Protein AF-0000000075598871 (afdb_homodimer)

Sequence (428 aa):
MAASAKVARLTTLALFSPTPTPSGPKPINPRARAPPPISISMDPALVDPTHLQSLMLACAHSCALRLSPATPASAIEPVDLGKLRTALAHSFIVVSVFCGARYLADAGEEEGQRFGLDLGLARQGEQRLVGFGRAVSDLGLTASVHDVVVHPSLQRRGIGQKIVDKITRVLHSRGIYDISALCTEKERPFFEACGFGDDMMGSTTMLYTRNVHKMAASAKVARLTTLALFSPTPTPSGPKPINPRARAPPPISISMDPALVDPTHLQSLMLACAHSCALRLSPATPASAIEPVDLGKLRTALAHSFIVVSVFCGARYLADAGEEEGQRFGLDLGLARQGEQRLVGFGRAVSDLGLTASVHDVVVHPSLQRRGIGQKIVDKITRVLHSRGIYDISALCTEKERPFFEACGFGDDMMGSTTMLYTRNVHK

Solvent-accessible surface area (backbone atoms only — not comparable to full-atom values): 25467 Å² total; per-residue (Å²): 134,86,79,78,81,78,78,80,76,79,76,77,78,76,78,74,72,79,77,79,66,80,74,65,81,69,77,75,68,77,71,71,61,74,61,72,77,67,47,79,44,63,59,65,86,76,60,51,60,69,58,50,43,51,43,31,49,72,54,69,54,44,82,63,57,51,76,42,82,72,52,90,80,62,70,87,60,69,71,59,65,70,35,48,46,40,23,59,72,44,34,73,42,42,37,41,28,30,27,50,42,69,66,53,58,65,53,54,67,57,89,77,84,78,69,73,70,78,71,54,79,70,51,90,81,42,73,34,78,42,32,35,30,33,27,38,51,23,78,22,54,41,34,35,48,44,74,73,47,46,37,70,82,58,51,86,41,56,57,66,51,53,48,51,51,54,53,52,50,55,37,46,76,65,65,31,61,51,34,34,32,76,27,38,68,87,42,40,65,61,42,41,74,69,33,28,34,77,38,85,63,55,41,40,41,29,30,50,61,67,74,74,76,119,135,86,80,78,80,77,77,79,77,78,76,76,76,74,76,74,71,77,73,84,72,83,79,67,80,69,78,74,68,79,71,73,62,75,60,72,77,66,46,79,43,63,57,64,85,75,62,49,61,67,58,48,43,51,44,32,48,72,54,68,55,43,82,62,57,52,75,41,82,72,51,92,82,62,71,86,60,68,69,58,63,70,34,48,47,40,24,60,72,44,34,72,41,41,36,41,26,30,27,50,41,70,65,54,59,64,54,55,66,56,88,77,84,79,67,74,69,76,71,53,81,70,51,91,80,42,70,33,77,42,31,35,30,34,27,38,52,23,80,24,53,41,35,36,47,43,75,74,46,45,38,70,81,57,53,86,42,54,58,65,52,53,48,53,48,53,54,52,50,55,37,46,74,64,65,31,60,50,34,34,32,77,27,39,68,89,43,41,66,59,42,42,75,67,32,28,35,80,38,85,63,55,42,41,41,28,30,50,61,68,73,73,78,118

Foldseek 3Di:
DPDPPDPPPPPPPPPPPPPPPPPPPDPPPPPLPAFDDKDKDFDLVPDDLVLLQVQCVLQLNAPVPVQDDPPVPDRSDTDDSVVSVVCSVQFPTKMWMKDQPVVVVVLPPPDDDPPPPCPPPSDDPDIGTFWIKTWHDPLPEEIEIDDTGGRPSRPPNCPSLVRLVVVCVVCVVSVYDHYYYDDDPVCVVVVVVSVDDADPVRDDDDDDRPPPPD/DPPPPPPPPPPPPPPPPPPPDDPPPDPPPPPLPAFADKDKDFDLVPDDLVLLQVQCVLQLNAPVVVQDDPPVPDRSDGDDSVVSVVCSVQFPTKMWMKDQPVVVVVLPPPDDDPPPPCPPPSPDPDIGTFWIKTWHDPLPEEIEIDDTGGRPSRPPNCPSLVRLVVVCVVCVVSVYDHYYYDDDPVCVVVVVVSVDDADPVRDDDDDDRPPPPD

Structure (mmCIF, N/CA/C/O backbone):
data_AF-0000000075598871-model_v1
#
loop_
_entity.id
_entity.type
_entity.pdbx_description
1 polymer 'N-acetyltransferase domain-containing protein'
#
loop_
_atom_site.group_PDB
_atom_site.id
_atom_site.type_symbol
_atom_site.label_atom_id
_atom_site.label_alt_id
_atom_site.label_comp_id
_atom_site.label_asym_id
_atom_site.label_entity_id
_atom_site.label_seq_id
_atom_site.pdbx_PDB_ins_code
_atom_site.Cartn_x
_atom_site.Cartn_y
_atom_site.Cartn_z
_atom_site.occupancy
_atom_site.B_iso_or_equiv
_atom_site.auth_seq_id
_atom_site.auth_comp_id
_atom_site.auth_asym_id
_atom_site.auth_atom_id
_atom_site.pdbx_PDB_model_num
ATOM 1 N N . MET A 1 1 ? 41.031 57.5 -70.5 1 21.64 1 MET A N 1
ATOM 2 C CA . MET A 1 1 ? 40.75 58.344 -69.375 1 21.64 1 MET A CA 1
ATOM 3 C C . MET A 1 1 ? 39.812 57.656 -68.375 1 21.64 1 MET A C 1
ATOM 5 O O . MET A 1 1 ? 38.656 57.438 -68.688 1 21.64 1 MET A O 1
ATOM 9 N N . ALA A 1 2 ? 40.406 56.656 -67.625 1 25.11 2 ALA A N 1
ATOM 10 C CA . ALA A 1 2 ? 39.938 55.562 -66.812 1 25.11 2 ALA A CA 1
ATOM 11 C C . ALA A 1 2 ? 39.281 56.062 -65.5 1 25.11 2 ALA A C 1
ATOM 13 O O . ALA A 1 2 ? 39.938 56.594 -64.625 1 25.11 2 ALA A O 1
ATOM 14 N N . ALA A 1 3 ? 38.062 56.812 -65.75 1 22.48 3 ALA A N 1
ATOM 15 C CA . ALA A 1 3 ? 37.375 57.562 -64.688 1 22.48 3 ALA A CA 1
ATOM 16 C C . ALA A 1 3 ? 37.125 56.656 -63.469 1 22.48 3 ALA A C 1
ATOM 18 O O . ALA A 1 3 ? 36.75 55.5 -63.594 1 22.48 3 ALA A O 1
ATOM 19 N N . SER A 1 4 ? 37.688 56.969 -62.25 1 24.11 4 SER A N 1
ATOM 20 C CA . SER A 1 4 ? 37.906 56.594 -60.844 1 24.11 4 SER A CA 1
ATOM 21 C C . SER A 1 4 ? 36.594 56.531 -60.094 1 24.11 4 SER A C 1
ATOM 23 O O . SER A 1 4 ? 35.938 57.531 -59.875 1 24.11 4 SER A O 1
ATOM 25 N N . ALA A 1 5 ? 35.594 55.594 -60.5 1 26.56 5 ALA A N 1
ATOM 26 C CA . ALA A 1 5 ? 34.312 55.562 -59.844 1 26.56 5 ALA A CA 1
ATOM 27 C C . ALA A 1 5 ? 34.438 55.5 -58.344 1 26.56 5 ALA A C 1
ATOM 29 O O . ALA A 1 5 ? 35.094 54.594 -57.812 1 26.56 5 ALA A O 1
ATOM 30 N N . LYS A 1 6 ? 34.312 56.625 -57.594 1 25.53 6 LYS A N 1
ATOM 31 C CA . LYS A 1 6 ? 34.375 56.969 -56.188 1 25.53 6 LYS A CA 1
ATOM 32 C C . LYS A 1 6 ? 33.375 56.125 -55.375 1 25.53 6 LYS A C 1
ATOM 34 O O . LYS A 1 6 ? 32.156 56.156 -55.656 1 25.53 6 LYS A O 1
ATOM 39 N N . VAL A 1 7 ? 33.688 54.906 -54.906 1 28.34 7 VAL A N 1
ATOM 40 C CA . VAL A 1 7 ? 32.938 53.969 -54.094 1 28.34 7 VAL A CA 1
ATOM 41 C C . VAL A 1 7 ? 32.531 54.625 -52.781 1 28.34 7 VAL A C 1
ATOM 43 O O . VAL A 1 7 ? 33.406 54.969 -51.969 1 28.34 7 VAL A O 1
ATOM 46 N N . ALA A 1 8 ? 31.547 55.656 -52.812 1 23.44 8 ALA A N 1
ATOM 47 C CA . ALA A 1 8 ? 31.125 56.344 -51.594 1 23.44 8 ALA A CA 1
ATOM 48 C C . ALA A 1 8 ? 30.875 55.344 -50.469 1 23.44 8 ALA A C 1
ATOM 50 O O . ALA A 1 8 ? 30.172 54.344 -50.656 1 23.44 8 ALA A O 1
ATOM 51 N N . ARG A 1 9 ? 31.734 55.25 -49.375 1 23.41 9 ARG A N 1
ATOM 52 C CA . ARG A 1 9 ? 31.859 54.562 -48.094 1 23.41 9 ARG A CA 1
ATOM 53 C C . ARG A 1 9 ? 30.688 54.875 -47.188 1 23.41 9 ARG A C 1
ATOM 55 O O . ARG A 1 9 ? 30.562 56 -46.688 1 23.41 9 ARG A O 1
ATOM 62 N N . LEU A 1 10 ? 29.406 54.594 -47.594 1 27.92 10 LEU A N 1
ATOM 63 C CA . LEU A 1 10 ? 28.312 54.969 -46.719 1 27.92 10 LEU A CA 1
ATOM 64 C C . LEU A 1 10 ? 28.547 54.438 -45.312 1 27.92 10 LEU A C 1
ATOM 66 O O . LEU A 1 10 ? 28.672 53.219 -45.094 1 27.92 10 LEU A O 1
ATOM 70 N N . THR A 1 11 ? 29.203 55.219 -44.438 1 24.77 11 THR A N 1
ATOM 71 C CA . THR A 1 11 ? 29.453 55.031 -43.031 1 24.77 11 THR A CA 1
ATOM 72 C C . THR A 1 11 ? 28.141 54.875 -42.25 1 24.77 11 THR A C 1
ATOM 74 O O . THR A 1 11 ? 27.344 55.812 -42.219 1 24.77 11 THR A O 1
ATOM 77 N N . THR A 1 12 ? 27.375 53.781 -42.438 1 28.56 12 THR A N 1
ATOM 78 C CA . THR A 1 12 ? 26.141 53.594 -41.688 1 28.56 12 THR A CA 1
ATOM 79 C C . THR A 1 12 ? 26.391 53.812 -40.188 1 28.56 12 THR A C 1
ATOM 81 O O . THR A 1 12 ? 27.25 53.156 -39.594 1 28.56 12 THR A O 1
ATOM 84 N N . LEU A 1 13 ? 26.125 55.031 -39.625 1 26.3 13 LEU A N 1
ATOM 85 C CA . LEU A 1 13 ? 26.109 55.406 -38.219 1 26.3 13 LEU A CA 1
ATOM 86 C C . LEU A 1 13 ? 25.281 54.438 -37.406 1 26.3 13 LEU A C 1
ATOM 88 O O . LEU A 1 13 ? 24.078 54.281 -37.625 1 26.3 13 LEU A O 1
ATOM 92 N N . ALA A 1 14 ? 25.844 53.312 -36.875 1 29 14 ALA A N 1
ATOM 93 C CA . ALA A 1 14 ? 25.25 52.344 -35.938 1 29 14 ALA A CA 1
ATOM 94 C C . ALA A 1 14 ? 24.781 53.062 -34.688 1 29 14 ALA A C 1
ATOM 96 O O . ALA A 1 14 ? 25.594 53.594 -33.938 1 29 14 ALA A O 1
ATOM 97 N N . LEU A 1 15 ? 23.672 53.844 -34.75 1 29.38 15 LEU A N 1
ATOM 98 C CA . LEU A 1 15 ? 23.141 54.406 -33.531 1 29.38 15 LEU A CA 1
ATOM 99 C C . LEU A 1 15 ? 23.109 53.312 -32.438 1 29.38 15 LEU A C 1
ATOM 101 O O . LEU A 1 15 ? 22.516 52.25 -32.625 1 29.38 15 LEU A O 1
ATOM 105 N N . PHE A 1 16 ? 24.047 53.281 -31.531 1 31.23 16 PHE A N 1
ATOM 106 C CA . PHE A 1 16 ? 24.172 52.531 -30.281 1 31.23 16 PHE A CA 1
ATOM 107 C C . PHE A 1 16 ? 22.984 52.781 -29.375 1 31.23 16 PHE A C 1
ATOM 109 O O . PHE A 1 16 ? 22.797 53.906 -28.891 1 31.23 16 PHE A O 1
ATOM 116 N N . SER A 1 17 ? 21.703 52.406 -29.734 1 35.31 17 SER A N 1
ATOM 117 C CA . SER A 1 17 ? 20.703 52.594 -28.688 1 35.31 17 SER A CA 1
ATOM 118 C C . SER A 1 17 ? 21.203 52.062 -27.344 1 35.31 17 SER A C 1
ATOM 120 O O . SER A 1 17 ? 21.844 51 -27.281 1 35.31 17 SER A O 1
ATOM 122 N N . PRO A 1 18 ? 21.25 52.969 -26.312 1 33.94 18 PRO A N 1
ATOM 123 C CA . PRO A 1 18 ? 21.656 52.594 -24.969 1 33.94 18 PRO A CA 1
ATOM 124 C C . PRO A 1 18 ? 20.859 51.406 -24.422 1 33.94 18 PRO A C 1
ATOM 126 O O . PRO A 1 18 ? 19.703 51.188 -24.797 1 33.94 18 PRO A O 1
ATOM 129 N N . THR A 1 19 ? 21.5 50.188 -24.172 1 39.12 19 THR A N 1
ATOM 130 C CA . THR A 1 19 ? 20.984 49 -23.484 1 39.12 19 THR A CA 1
ATOM 131 C C . THR A 1 19 ? 20.406 49.406 -22.125 1 39.12 19 THR A C 1
ATOM 133 O O . THR A 1 19 ? 21.109 49.969 -21.281 1 39.12 19 THR A O 1
ATOM 136 N N . PRO A 1 20 ? 19.078 49.906 -22.031 1 37.06 20 PRO A N 1
ATOM 137 C CA . PRO A 1 20 ? 18.625 50.219 -20.672 1 37.06 20 PRO A CA 1
ATOM 138 C C . PRO A 1 20 ? 18.922 49.094 -19.672 1 37.06 20 PRO A C 1
ATOM 140 O O . PRO A 1 20 ? 18.609 47.906 -19.938 1 37.06 20 PRO A O 1
ATOM 143 N N . THR A 1 21 ? 19.984 49.094 -18.938 1 36.34 21 THR A N 1
ATOM 144 C CA . THR A 1 21 ? 20.328 48.062 -17.938 1 36.34 21 THR A CA 1
ATOM 145 C C . THR A 1 21 ? 19.344 48.062 -16.781 1 36.34 21 THR A C 1
ATOM 147 O O . THR A 1 21 ? 19.562 47.406 -15.773 1 36.34 21 THR A O 1
ATOM 150 N N . PRO A 1 22 ? 18.047 48.562 -16.844 1 36.72 22 PRO A N 1
ATOM 151 C CA . PRO A 1 22 ? 17.625 48.75 -15.453 1 36.72 22 PRO A CA 1
ATOM 152 C C . PRO A 1 22 ? 17.609 47.438 -14.68 1 36.72 22 PRO A C 1
ATOM 154 O O . PRO A 1 22 ? 17 46.438 -15.141 1 36.72 22 PRO A O 1
ATOM 157 N N . SER A 1 23 ? 18.656 47.031 -14.023 1 37.5 23 SER A N 1
ATOM 158 C CA . SER A 1 23 ? 18.641 45.906 -13.102 1 37.5 23 SER A CA 1
ATOM 159 C C . SER A 1 23 ? 17.562 46.062 -12.047 1 37.5 23 SER A C 1
ATOM 161 O O . SER A 1 23 ? 17.656 46.938 -11.18 1 37.5 23 SER A O 1
ATOM 163 N N . GLY A 1 24 ? 16.266 46.281 -12.344 1 39.12 24 GLY A N 1
ATOM 164 C CA . GLY A 1 24 ? 15.305 46.375 -11.258 1 39.12 24 GLY A CA 1
ATOM 165 C C . GLY A 1 24 ? 15.547 45.344 -10.148 1 39.12 24 GLY A C 1
ATOM 166 O O . GLY A 1 24 ? 16.281 44.375 -10.336 1 39.12 24 GLY A O 1
ATOM 167 N N . PRO A 1 25 ? 15.469 45.844 -8.852 1 40.72 25 PRO A N 1
ATOM 168 C CA . PRO A 1 25 ? 15.758 44.969 -7.719 1 40.72 25 PRO A CA 1
ATOM 169 C C . PRO A 1 25 ? 15.055 43.594 -7.844 1 40.72 25 PRO A C 1
ATOM 171 O O . PRO A 1 25 ? 13.992 43.5 -8.461 1 40.72 25 PRO A O 1
ATOM 174 N N . LYS A 1 26 ? 15.797 42.562 -7.797 1 41.84 26 LYS A N 1
ATOM 175 C CA . LYS A 1 26 ? 15.328 41.188 -7.785 1 41.84 26 LYS A CA 1
ATOM 176 C C . LYS A 1 26 ? 14.219 41 -6.75 1 41.84 26 LYS A C 1
ATOM 178 O O . LYS A 1 26 ? 14.344 41.438 -5.609 1 41.84 26 LYS A O 1
ATOM 183 N N . PRO A 1 27 ? 13.008 40.844 -7.156 1 39.78 27 PRO A N 1
ATOM 184 C CA . PRO A 1 27 ? 12.023 40.531 -6.117 1 39.78 27 PRO A CA 1
ATOM 185 C C . PRO A 1 27 ? 12.586 39.656 -5.012 1 39.78 27 PRO A C 1
ATOM 187 O O . PRO A 1 27 ? 13.383 38.75 -5.285 1 39.78 27 PRO A O 1
ATOM 190 N N . ILE A 1 28 ? 12.852 40.219 -3.818 1 37.19 28 ILE A N 1
ATOM 191 C CA . ILE A 1 28 ? 13.242 39.469 -2.637 1 37.19 28 ILE A CA 1
ATOM 192 C C . ILE A 1 28 ? 12.461 38.156 -2.582 1 37.19 28 ILE A C 1
ATOM 194 O O . ILE A 1 28 ? 11.234 38.125 -2.74 1 37.19 28 ILE A O 1
ATOM 198 N N . ASN A 1 29 ? 13.039 37.062 -2.941 1 39.34 29 ASN A N 1
ATOM 199 C CA . ASN A 1 29 ? 12.492 35.75 -2.715 1 39.34 29 ASN A CA 1
ATOM 200 C C . ASN A 1 29 ? 11.758 35.656 -1.382 1 39.34 29 ASN A C 1
ATOM 202 O O . ASN A 1 29 ? 12.32 35.969 -0.333 1 39.34 29 ASN A O 1
ATOM 206 N N . PRO A 1 30 ? 10.469 35.938 -1.252 1 42.56 30 PRO A N 1
ATOM 207 C CA . PRO A 1 30 ? 9.875 35.812 0.083 1 42.56 30 PRO A CA 1
ATOM 208 C C . PRO A 1 30 ? 10.648 34.844 0.988 1 42.56 30 PRO A C 1
ATOM 210 O O . PRO A 1 30 ? 10.992 33.75 0.57 1 42.56 30 PRO A O 1
ATOM 213 N N . ARG A 1 31 ? 11.516 35.281 1.824 1 41.56 31 ARG A N 1
ATOM 214 C CA . ARG A 1 31 ? 12.273 34.531 2.834 1 41.56 31 ARG A CA 1
ATOM 215 C C . ARG A 1 31 ? 11.469 33.375 3.377 1 41.56 31 ARG A C 1
ATOM 217 O O . ARG A 1 31 ? 10.328 33.531 3.812 1 41.56 31 ARG A O 1
ATOM 224 N N . ALA A 1 32 ? 11.609 32.188 2.908 1 51.5 32 ALA A N 1
ATOM 225 C CA . ALA A 1 32 ? 11.062 30.969 3.5 1 51.5 32 ALA A CA 1
ATOM 226 C C . ALA A 1 32 ? 11.062 31.047 5.023 1 51.5 32 ALA A C 1
ATOM 228 O O . ALA A 1 32 ? 12.109 31.203 5.648 1 51.5 32 ALA A O 1
ATOM 229 N N . ARG A 1 33 ? 10.109 31.766 5.691 1 62.84 33 ARG A N 1
ATOM 230 C CA . ARG A 1 33 ? 9.992 31.906 7.137 1 62.84 33 ARG A CA 1
ATOM 231 C C . ARG A 1 33 ? 10.234 30.578 7.836 1 62.84 33 ARG A C 1
ATOM 233 O O . ARG A 1 33 ? 9.766 29.531 7.379 1 62.84 33 ARG A O 1
ATOM 240 N N . ALA A 1 34 ? 11.258 30.484 8.68 1 71 34 ALA A N 1
ATOM 241 C CA . ALA A 1 34 ? 11.531 29.344 9.547 1 71 34 ALA A CA 1
ATOM 242 C C . ALA A 1 34 ? 10.258 28.844 10.219 1 71 34 ALA A C 1
ATOM 244 O O . ALA A 1 34 ? 9.359 29.625 10.523 1 71 34 ALA A O 1
ATOM 245 N N . PRO A 1 35 ? 10.117 27.531 10.156 1 73.81 35 PRO A N 1
ATOM 246 C CA . PRO A 1 35 ? 8.93 27.031 10.852 1 73.81 35 PRO A CA 1
ATOM 247 C C . PRO A 1 35 ? 8.898 27.406 12.328 1 73.81 35 PRO A C 1
ATOM 249 O O . PRO A 1 35 ? 9.945 27.578 12.945 1 73.81 35 PRO A O 1
ATOM 252 N N . PRO A 1 36 ? 7.77 27.734 12.82 1 83.75 36 PRO A N 1
ATOM 253 C CA . PRO A 1 36 ? 7.637 27.891 14.273 1 83.75 36 PRO A CA 1
ATOM 254 C C . PRO A 1 36 ? 8.07 26.656 15.047 1 83.75 36 PRO A C 1
ATOM 256 O O . PRO A 1 36 ? 8.359 25.609 14.445 1 83.75 36 PRO A O 1
ATOM 259 N N . PRO A 1 37 ? 8.32 26.766 16.344 1 89.06 37 PRO A N 1
ATOM 260 C CA . PRO A 1 37 ? 8.633 25.562 17.109 1 89.06 37 PRO A CA 1
ATOM 261 C C . PRO A 1 37 ? 7.586 24.469 16.938 1 89.06 37 PRO A C 1
ATOM 263 O O . PRO A 1 37 ? 6.387 24.719 17.078 1 89.06 37 PRO A O 1
ATOM 266 N N . ILE A 1 38 ? 8.062 23.375 16.594 1 93.5 38 ILE A N 1
ATOM 267 C CA . ILE A 1 38 ? 7.152 22.25 16.359 1 93.5 38 ILE A CA 1
ATOM 268 C C . ILE A 1 38 ? 7.574 21.062 17.203 1 93.5 38 ILE A C 1
ATOM 270 O O . ILE A 1 38 ? 8.727 20.969 17.625 1 93.5 38 ILE A O 1
ATOM 274 N N . SER A 1 39 ? 6.598 20.25 17.578 1 95.44 39 SER A N 1
ATOM 275 C CA . SER A 1 39 ? 6.844 18.953 18.188 1 95.44 39 SER A CA 1
ATOM 276 C C . SER A 1 39 ? 6.41 17.812 17.266 1 95.44 39 SER A C 1
ATOM 278 O O . SER A 1 39 ? 5.32 17.859 16.688 1 95.44 39 SER A O 1
ATOM 280 N N . ILE A 1 40 ? 7.316 16.875 17.094 1 97.06 40 ILE A N 1
ATOM 281 C CA . ILE A 1 40 ? 7.023 15.742 16.234 1 97.06 40 ILE A CA 1
ATOM 282 C C . ILE A 1 40 ? 6.895 14.469 17.062 1 97.06 40 ILE A C 1
ATOM 284 O O . ILE A 1 40 ? 7.734 14.203 17.922 1 97.06 40 ILE A O 1
ATOM 288 N N . SER A 1 41 ? 5.844 13.75 16.859 1 97.62 41 SER A N 1
ATOM 289 C CA . SER A 1 41 ? 5.609 12.531 17.625 1 97.62 41 SER A CA 1
ATOM 290 C C . SER A 1 41 ? 5.281 11.359 16.703 1 97.62 41 SER A C 1
ATOM 292 O O . SER A 1 41 ? 4.699 11.547 15.633 1 97.62 41 SER A O 1
ATOM 294 N N . MET A 1 42 ? 5.641 10.133 17.094 1 97.38 42 MET A N 1
ATOM 295 C CA . MET A 1 42 ? 5.273 8.906 16.375 1 97.38 42 MET A CA 1
ATOM 296 C C . MET A 1 42 ? 4.305 8.07 17.203 1 97.38 42 MET A C 1
ATOM 298 O O . MET A 1 42 ? 4.043 6.91 16.875 1 97.38 42 MET A O 1
ATOM 302 N N . ASP A 1 43 ? 3.754 8.656 18.25 1 96.19 43 ASP A N 1
ATOM 303 C CA . ASP A 1 43 ? 2.785 7.98 19.109 1 96.19 43 ASP A CA 1
ATOM 304 C C . ASP A 1 43 ? 1.37 8.117 18.562 1 96.19 43 ASP A C 1
ATOM 306 O O . ASP A 1 43 ? 0.788 9.203 18.578 1 96.19 43 ASP A O 1
ATOM 310 N N . PRO A 1 44 ? 0.828 6.969 18.203 1 94.81 44 PRO A N 1
ATOM 311 C CA . PRO A 1 44 ? -0.513 7.043 17.609 1 94.81 44 PRO A CA 1
ATOM 312 C C . PRO A 1 44 ? -1.562 7.543 18.594 1 94.81 44 PRO A C 1
ATOM 314 O O . PRO A 1 44 ? -2.604 8.062 18.188 1 94.81 44 PRO A O 1
ATOM 317 N N . ALA A 1 45 ? -1.326 7.477 19.828 1 94.56 45 ALA A N 1
ATOM 318 C CA . ALA A 1 45 ? -2.289 7.883 20.844 1 94.56 45 ALA A CA 1
ATOM 319 C C . ALA A 1 45 ? -2.482 9.398 20.844 1 94.56 45 ALA A C 1
ATOM 321 O O . ALA A 1 45 ? -3.492 9.898 21.344 1 94.56 45 ALA A O 1
ATOM 322 N N . LEU A 1 46 ? -1.55 10.109 20.328 1 95.12 46 LEU A N 1
ATOM 323 C CA . LEU A 1 46 ? -1.617 11.562 20.359 1 95.12 46 LEU A CA 1
ATOM 324 C C . LEU A 1 46 ? -2.418 12.094 19.172 1 95.12 46 LEU A C 1
ATOM 326 O O . LEU A 1 46 ? -2.736 13.281 19.109 1 95.12 46 LEU A O 1
ATOM 330 N N . VAL A 1 47 ? -2.76 11.195 18.281 1 96.81 47 VAL A N 1
ATOM 331 C CA . VAL A 1 47 ? -3.498 11.641 17.109 1 96.81 47 VAL A CA 1
ATOM 332 C C . VAL A 1 47 ? -5 11.508 17.344 1 96.81 47 VAL A C 1
ATOM 334 O O . VAL A 1 47 ? -5.531 10.398 17.375 1 96.81 47 VAL A O 1
ATOM 337 N N . ASP A 1 48 ? -5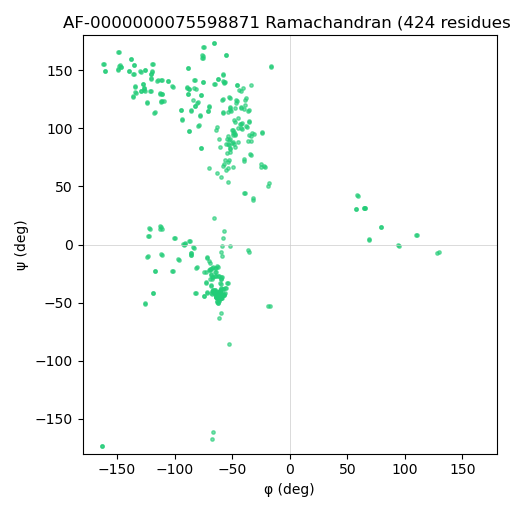.598 12.648 17.516 1 96.12 48 ASP A N 1
ATOM 338 C CA . ASP A 1 48 ? -7.055 12.656 17.578 1 96.12 48 ASP A CA 1
ATOM 339 C C . ASP A 1 48 ? -7.656 12.602 16.172 1 96.12 48 ASP A C 1
ATOM 341 O O . ASP A 1 48 ? -7.445 13.508 15.359 1 96.12 48 ASP A O 1
ATOM 345 N N . PRO A 1 49 ? -8.484 11.562 15.938 1 96.94 49 PRO A N 1
ATOM 346 C CA . PRO A 1 49 ? -9.023 11.406 14.586 1 96.94 49 PRO A CA 1
ATOM 347 C C . PRO A 1 49 ? -9.836 12.617 14.133 1 96.94 49 PRO A C 1
ATOM 349 O O . PRO A 1 49 ? -9.844 12.953 12.945 1 96.94 49 PRO A O 1
ATOM 352 N N . THR A 1 50 ? -10.523 13.273 14.992 1 95.81 50 THR A N 1
ATOM 353 C CA . THR A 1 50 ? -11.32 14.438 14.625 1 95.81 50 THR A CA 1
ATOM 354 C C . THR A 1 50 ? -10.414 15.594 14.195 1 95.81 50 THR A C 1
ATOM 356 O O . THR A 1 50 ? -10.703 16.281 13.219 1 95.81 50 THR A O 1
ATOM 359 N N . HIS A 1 51 ? -9.336 15.781 14.945 1 95.31 51 HIS A N 1
ATOM 360 C CA . HIS A 1 51 ? -8.375 16.812 14.578 1 95.31 51 HIS A CA 1
ATOM 361 C C . HIS A 1 51 ? -7.703 16.5 13.25 1 95.31 51 HIS A C 1
ATOM 363 O O . HIS A 1 51 ? -7.453 17.391 12.438 1 95.31 51 HIS A O 1
ATOM 369 N N . LEU A 1 52 ? -7.414 15.234 13.07 1 96.62 52 LEU A N 1
ATOM 370 C CA . LEU A 1 52 ? -6.809 14.828 11.812 1 96.62 52 LEU A CA 1
ATOM 371 C C . LEU A 1 52 ? -7.773 15.039 10.648 1 96.62 52 LEU A C 1
ATOM 373 O O . LEU A 1 52 ? -7.379 15.523 9.586 1 96.62 52 LEU A O 1
ATOM 377 N N . GLN A 1 53 ? -9.031 14.703 10.844 1 94.44 53 GLN A N 1
ATOM 378 C CA . GLN A 1 53 ? -10.031 14.93 9.812 1 94.44 53 GLN A CA 1
ATOM 379 C C . GLN A 1 53 ? -10.086 16.406 9.414 1 94.44 53 GLN A C 1
ATOM 381 O O . GLN A 1 53 ? -10.156 16.734 8.227 1 94.44 53 GLN A O 1
ATOM 386 N N . SER A 1 54 ? -10.055 17.25 10.383 1 92.94 54 SER A N 1
ATOM 387 C CA . SER A 1 54 ? -10.086 18.688 10.141 1 92.94 54 SER A CA 1
ATOM 388 C C . SER A 1 54 ? -8.844 19.156 9.375 1 92.94 54 SER A C 1
ATOM 390 O O . SER A 1 54 ? -8.945 19.984 8.469 1 92.94 54 SER A O 1
ATOM 392 N N . LEU A 1 55 ? -7.742 18.641 9.781 1 94.06 55 LEU A N 1
ATOM 393 C CA . LEU A 1 55 ? -6.504 18.984 9.102 1 94.06 55 LEU A CA 1
ATOM 394 C C . LEU A 1 55 ? -6.547 18.547 7.641 1 94.06 55 LEU A C 1
ATOM 396 O O . LEU A 1 55 ? -6.172 19.312 6.746 1 94.06 55 LEU A O 1
ATOM 400 N N . MET A 1 56 ? -7.016 17.344 7.43 1 93.31 56 MET A N 1
ATOM 401 C CA . MET A 1 56 ? -7.102 16.828 6.066 1 93.31 56 MET A CA 1
ATOM 402 C C . MET A 1 56 ? -8.055 17.672 5.227 1 93.31 56 MET A C 1
ATOM 404 O O . MET A 1 56 ? -7.797 17.922 4.051 1 93.31 56 MET A O 1
ATOM 408 N N . LEU A 1 57 ? -9.117 18.047 5.789 1 89.25 57 LEU A N 1
ATOM 409 C CA . LEU A 1 57 ? -10.07 18.891 5.09 1 89.25 57 LEU A CA 1
ATOM 410 C C . LEU A 1 57 ? -9.445 20.25 4.746 1 89.25 57 LEU A C 1
ATOM 412 O O . LEU A 1 57 ? -9.609 20.75 3.631 1 89.25 57 LEU A O 1
ATOM 416 N N . ALA A 1 58 ? -8.75 20.812 5.691 1 87.81 58 ALA A N 1
ATOM 417 C CA . ALA A 1 58 ? -8.094 22.109 5.477 1 87.81 58 ALA A CA 1
ATOM 418 C C . ALA A 1 58 ? -7.098 22.031 4.324 1 87.81 58 ALA A C 1
ATOM 420 O O . ALA A 1 58 ? -6.879 23.016 3.619 1 87.81 58 ALA A O 1
ATOM 421 N N . CYS A 1 59 ? -6.516 20.875 4.102 1 88.81 59 CYS A N 1
ATOM 422 C CA . CYS A 1 59 ? -5.516 20.672 3.057 1 88.81 59 CYS A CA 1
ATOM 423 C C . CYS A 1 59 ? -6.168 20.188 1.765 1 88.81 59 CYS A C 1
ATOM 425 O O . CYS A 1 59 ? -5.473 19.891 0.791 1 88.81 59 CYS A O 1
ATOM 427 N N . ALA A 1 60 ? -7.445 20.031 1.758 1 81.06 60 ALA A N 1
ATOM 428 C CA . ALA A 1 60 ? -8.18 19.5 0.615 1 81.06 60 ALA A CA 1
ATOM 429 C C . ALA A 1 60 ? -7.668 18.109 0.239 1 81.06 60 ALA A C 1
ATOM 431 O O . ALA A 1 60 ? -7.566 17.781 -0.945 1 81.06 60 ALA A O 1
ATOM 432 N N . HIS A 1 61 ? -7.234 17.516 1.3 1 76.25 61 HIS A N 1
ATOM 433 C CA . HIS A 1 61 ? -6.75 16.156 1.122 1 76.25 61 HIS A CA 1
ATOM 434 C C . HIS A 1 61 ? -7.887 15.141 1.244 1 76.25 61 HIS 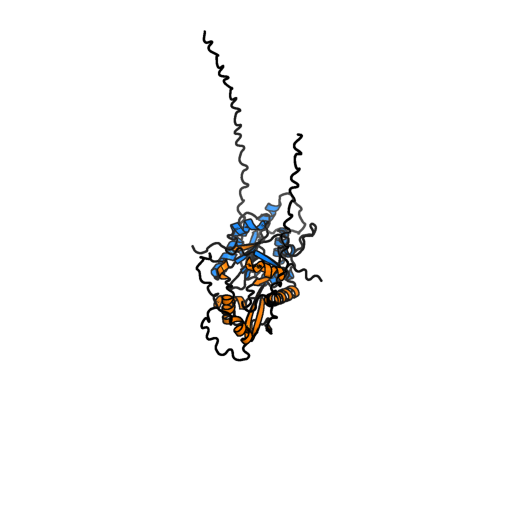A C 1
ATOM 436 O O . HIS A 1 61 ? -8.562 15.086 2.273 1 76.25 61 HIS A O 1
ATOM 442 N N . SER A 1 62 ? -8.422 14.719 0.095 1 60.59 62 SER A N 1
ATOM 443 C CA . SER A 1 62 ? -9.461 13.703 0.192 1 60.59 62 SER A CA 1
ATOM 444 C C . SER A 1 62 ? -9.039 12.406 -0.491 1 60.59 62 SER A C 1
ATOM 446 O O . SER A 1 62 ? -8.688 12.406 -1.672 1 60.59 62 SER A O 1
ATOM 448 N N . CYS A 1 63 ? -8.852 11.312 0.268 1 57.31 63 CYS A N 1
ATOM 449 C CA . CYS A 1 63 ? -8.633 10 -0.321 1 57.31 63 CYS A CA 1
ATOM 450 C C . CYS A 1 63 ? -9.75 9.641 -1.298 1 57.31 63 CYS A C 1
ATOM 452 O O . CYS A 1 63 ? -9.516 8.953 -2.289 1 57.31 63 CYS A O 1
ATOM 454 N N . ALA A 1 64 ? -10.961 10.125 -0.981 1 54.81 64 ALA A 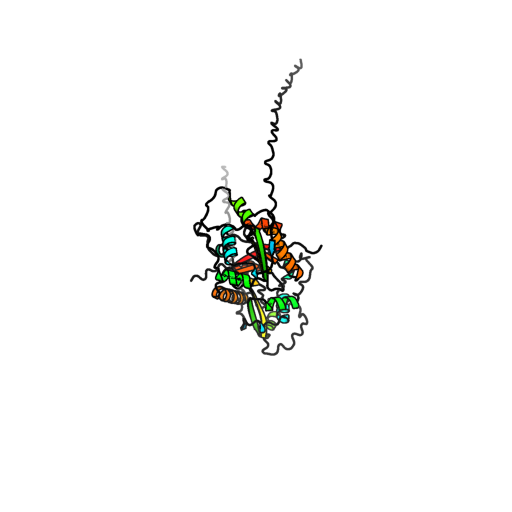N 1
ATOM 455 C CA . ALA A 1 64 ? -12.164 9.82 -1.748 1 54.81 64 ALA A CA 1
ATOM 456 C C . ALA A 1 64 ? -12.102 10.438 -3.141 1 54.81 64 ALA A C 1
ATOM 458 O O . ALA A 1 64 ? -12.688 9.914 -4.09 1 54.81 64 ALA A O 1
ATOM 459 N N . LEU A 1 65 ? -11.391 11.5 -3.205 1 54.19 65 LEU A N 1
ATOM 460 C CA . LEU A 1 65 ? -11.367 12.203 -4.48 1 54.19 65 LEU A CA 1
ATOM 461 C C . LEU A 1 65 ? -10.672 11.367 -5.551 1 54.19 65 LEU A C 1
ATOM 463 O O . LEU A 1 65 ? -10.891 11.57 -6.746 1 54.19 65 LEU A O 1
ATOM 467 N N . ARG A 1 66 ? -9.914 10.43 -5.102 1 57.03 66 ARG A N 1
ATOM 468 C CA . ARG A 1 66 ? -9.219 9.617 -6.09 1 57.03 66 ARG A CA 1
ATOM 469 C C . ARG A 1 66 ? -10.18 8.648 -6.777 1 57.03 66 ARG A C 1
ATOM 471 O O . ARG A 1 66 ? -9.914 8.203 -7.895 1 57.03 66 ARG A O 1
ATOM 478 N N . LEU A 1 67 ? -11.305 8.328 -6.094 1 55.38 67 LEU A N 1
ATOM 479 C CA . LEU A 1 67 ? -12.172 7.258 -6.57 1 55.38 67 LEU A CA 1
ATOM 480 C C . LEU A 1 67 ? -13.398 7.832 -7.273 1 55.38 67 LEU A C 1
ATOM 482 O O . LEU A 1 67 ? -14.148 7.098 -7.926 1 55.38 67 LEU A O 1
ATOM 486 N N . SER A 1 68 ? -13.789 9.07 -6.988 1 53.12 68 SER A N 1
ATOM 487 C CA . SER A 1 68 ? -15.047 9.562 -7.539 1 53.12 68 SER A CA 1
ATOM 488 C C . SER A 1 68 ? -14.812 10.641 -8.594 1 53.12 68 SER A C 1
ATOM 490 O O . SER A 1 68 ? -13.891 11.445 -8.461 1 53.12 68 SER A O 1
ATOM 492 N N . PRO A 1 69 ? -15.383 10.336 -9.844 1 44.69 69 PRO A N 1
ATOM 493 C CA . PRO A 1 69 ? -15.367 11.398 -10.852 1 44.69 69 PRO A CA 1
ATOM 494 C C . PRO A 1 69 ? -15.703 12.766 -10.273 1 44.69 69 PRO A C 1
ATOM 496 O O . PRO A 1 69 ? -16.656 12.898 -9.5 1 44.69 69 PRO A O 1
ATOM 499 N N . ALA A 1 70 ? -14.68 13.469 -10.055 1 43.81 70 ALA A N 1
ATOM 500 C CA . ALA A 1 70 ? -14.875 14.852 -9.641 1 43.81 70 ALA A CA 1
ATOM 501 C C . ALA A 1 70 ? -16.031 15.5 -10.406 1 43.81 70 ALA A C 1
ATOM 503 O O . ALA A 1 70 ? -16.047 15.477 -11.641 1 43.81 70 ALA A O 1
ATOM 504 N N . THR A 1 71 ? -17.219 15.234 -10.172 1 44.41 71 THR A N 1
ATOM 505 C CA . THR A 1 71 ? -18.016 16.344 -10.719 1 44.41 71 THR A CA 1
ATOM 506 C C . THR A 1 71 ? -17.484 17.688 -10.227 1 44.41 71 THR A C 1
ATOM 508 O O . THR A 1 71 ? -17.203 17.844 -9.039 1 44.41 71 THR A O 1
ATOM 511 N N . PRO A 1 72 ? -17 18.484 -11.086 1 44.19 72 PRO A N 1
ATOM 512 C CA . PRO A 1 72 ? -16.484 19.812 -10.773 1 44.19 72 PRO A CA 1
ATOM 513 C C . PRO A 1 72 ? -16.953 20.328 -9.422 1 44.19 72 PRO A C 1
ATOM 515 O O . PRO A 1 72 ? -16.203 21 -8.711 1 44.19 72 PRO A O 1
ATOM 518 N N . ALA A 1 73 ? -18.25 20.328 -9.164 1 45.72 73 ALA A N 1
ATOM 519 C CA . ALA A 1 73 ? -18.922 21.016 -8.07 1 45.72 73 ALA A CA 1
ATOM 520 C C . ALA A 1 73 ? -18.891 20.203 -6.785 1 45.72 73 ALA A C 1
ATOM 522 O O . ALA A 1 73 ? -19.547 20.531 -5.801 1 45.72 73 ALA A O 1
ATOM 523 N N . SER A 1 74 ? -18.344 19.031 -6.785 1 51.59 74 SER A N 1
ATOM 524 C CA . SER A 1 74 ? -18.609 18.203 -5.613 1 51.59 74 SER A CA 1
ATOM 525 C C . SER A 1 74 ? -17.719 18.609 -4.441 1 51.59 74 SER A C 1
ATOM 527 O O . SER A 1 74 ? -16.5 18.734 -4.598 1 51.59 74 SER A O 1
ATOM 529 N N . ALA A 1 75 ? -18.219 19.312 -3.512 1 56.53 75 ALA A N 1
ATOM 530 C CA . ALA A 1 75 ? -17.641 19.719 -2.23 1 56.53 75 ALA A CA 1
ATOM 531 C C . ALA A 1 75 ? -16.75 18.625 -1.65 1 56.53 75 ALA A C 1
ATOM 533 O O . ALA A 1 75 ? -17.016 17.438 -1.831 1 56.53 75 ALA A O 1
ATOM 534 N N . ILE A 1 76 ? -15.484 18.875 -1.526 1 65.38 76 ILE A N 1
ATOM 535 C CA . ILE A 1 76 ? -14.562 17.984 -0.829 1 65.38 76 ILE A CA 1
ATOM 536 C C . ILE A 1 76 ? -15.219 17.469 0.451 1 65.38 76 ILE A C 1
ATOM 538 O O . ILE A 1 76 ? -15.57 18.25 1.337 1 65.38 76 ILE A O 1
ATOM 542 N N . GLU A 1 77 ? -15.664 16.281 0.455 1 76.69 77 GLU A N 1
ATOM 543 C CA . GLU A 1 77 ? -16.281 15.672 1.627 1 76.69 77 GLU A CA 1
ATOM 544 C C . GLU A 1 77 ? -15.227 15.148 2.598 1 76.69 77 GLU A C 1
ATOM 546 O O . GLU A 1 77 ? -14.195 14.617 2.178 1 76.69 77 GLU A O 1
ATOM 551 N N . PRO A 1 78 ? -15.484 15.484 3.861 1 86.5 78 PRO A N 1
ATOM 552 C CA . PRO A 1 78 ? -14.562 14.961 4.867 1 86.5 78 PRO A CA 1
ATOM 553 C C . PRO A 1 78 ? -14.484 13.43 4.855 1 86.5 78 PRO A C 1
ATOM 555 O O . PRO A 1 78 ? -15.461 12.766 4.512 1 86.5 78 PRO A O 1
ATOM 558 N N . VAL A 1 79 ? -13.367 12.977 5.145 1 89.19 79 VAL A N 1
ATOM 559 C CA . VAL A 1 79 ? -13.164 11.539 5.25 1 89.19 79 VAL A CA 1
ATOM 560 C C . VAL A 1 79 ? -14.039 10.977 6.371 1 89.19 79 VAL A C 1
ATOM 562 O O . VAL A 1 79 ? -14.242 11.633 7.398 1 89.19 79 VAL A O 1
ATOM 565 N N . ASP A 1 80 ? -14.578 9.797 6.141 1 91.25 80 ASP A N 1
ATOM 566 C CA . ASP A 1 80 ? -15.359 9.125 7.168 1 91.25 80 ASP A CA 1
ATOM 567 C C . ASP A 1 80 ? -14.539 8.906 8.43 1 91.25 80 ASP A C 1
ATOM 569 O O . ASP A 1 80 ? -13.461 8.297 8.383 1 91.25 80 ASP A O 1
ATOM 573 N N . LEU A 1 81 ? -15.055 9.375 9.531 1 94.94 81 LEU A N 1
ATOM 574 C CA . LEU A 1 81 ? -14.297 9.359 10.773 1 94.94 81 LEU A CA 1
ATOM 575 C C . LEU A 1 81 ? -14.07 7.934 11.258 1 94.94 81 LEU A C 1
ATOM 577 O O . LEU A 1 81 ? -13.016 7.625 11.812 1 94.94 81 LEU A O 1
ATOM 581 N N . GLY A 1 82 ? -15.078 7.016 11.141 1 95.94 82 GLY A N 1
ATOM 582 C CA . GLY A 1 82 ? -14.898 5.621 11.516 1 95.94 82 GLY A CA 1
ATOM 583 C C . GLY A 1 82 ? -13.805 4.93 10.727 1 95.94 82 GLY A C 1
ATOM 584 O O . GLY A 1 82 ? -12.969 4.227 11.297 1 95.94 82 GLY A O 1
ATOM 585 N N . LYS A 1 83 ? -13.828 5.164 9.484 1 95.06 83 LYS A N 1
ATOM 586 C CA . LYS A 1 83 ? -12.805 4.586 8.617 1 95.06 83 LYS A CA 1
ATOM 587 C C . LYS A 1 83 ? -11.43 5.152 8.938 1 95.06 83 LYS A C 1
ATOM 589 O O . LYS A 1 83 ? -10.43 4.43 8.914 1 95.06 83 LYS A O 1
ATOM 594 N N . LEU A 1 84 ? -11.414 6.438 9.195 1 95.62 84 LEU A N 1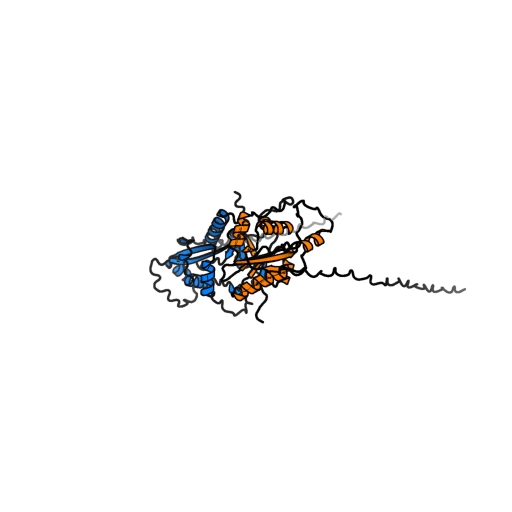
ATOM 595 C CA . LEU A 1 84 ? -10.148 7.078 9.539 1 95.62 84 LEU A CA 1
ATOM 596 C C . LEU A 1 84 ? -9.57 6.492 10.828 1 95.62 84 LEU A C 1
ATOM 598 O O . LEU A 1 84 ? -8.375 6.227 10.914 1 95.62 84 LEU A O 1
ATOM 602 N N . ARG A 1 85 ? -10.406 6.285 11.789 1 97.31 85 ARG A N 1
ATOM 603 C CA . ARG A 1 85 ? -9.984 5.676 13.047 1 97.31 85 ARG A CA 1
ATOM 604 C C . ARG A 1 85 ? -9.398 4.285 12.812 1 97.31 85 ARG A C 1
ATOM 606 O O . ARG A 1 85 ? -8.359 3.941 13.375 1 97.31 85 ARG A O 1
ATOM 613 N N . THR A 1 86 ? -10.094 3.525 12.023 1 97.31 86 THR A N 1
ATOM 614 C CA . THR A 1 86 ? -9.641 2.178 11.711 1 97.31 86 THR A CA 1
ATOM 615 C C . THR A 1 86 ? -8.297 2.219 10.977 1 97.31 86 THR A C 1
ATOM 617 O O . THR A 1 86 ? -7.383 1.464 11.305 1 97.31 86 THR A O 1
ATOM 620 N N . ALA A 1 87 ? -8.219 3.137 10.023 1 96.88 87 ALA A N 1
ATOM 621 C CA . ALA A 1 87 ? -6.984 3.27 9.25 1 96.88 87 ALA A CA 1
ATOM 622 C C . ALA A 1 87 ? -5.812 3.633 10.156 1 96.88 87 ALA A C 1
ATOM 624 O O . ALA A 1 87 ? -4.715 3.084 10.016 1 96.88 87 ALA A O 1
ATOM 625 N N . LEU A 1 88 ? -6.055 4.543 11.07 1 97.5 88 LEU A N 1
ATOM 626 C CA . LEU A 1 88 ? -5.012 4.953 12.008 1 97.5 88 LEU A CA 1
ATOM 627 C C . LEU A 1 88 ? -4.559 3.773 12.859 1 97.5 88 LEU A C 1
ATOM 629 O O . LEU A 1 88 ? -3.359 3.561 13.047 1 97.5 88 LEU A O 1
ATOM 633 N N . ALA A 1 89 ? -5.504 2.975 13.289 1 97.31 89 ALA A N 1
ATOM 634 C CA . ALA A 1 89 ? -5.227 1.851 14.18 1 97.31 89 ALA A CA 1
ATOM 635 C C . ALA A 1 89 ? -4.422 0.77 13.461 1 97.31 89 ALA A C 1
ATOM 637 O O . ALA A 1 89 ? -3.68 0.018 14.102 1 97.31 89 ALA A O 1
ATOM 638 N N . HIS A 1 90 ? -4.535 0.705 12.188 1 97.31 90 HIS A N 1
ATOM 639 C CA . HIS A 1 90 ? -3.885 -0.375 11.461 1 97.31 90 HIS A CA 1
ATOM 640 C C . HIS A 1 90 ? -2.754 0.156 10.586 1 97.31 90 HIS A C 1
ATOM 642 O O . HIS A 1 90 ? -2.307 -0.524 9.656 1 97.31 90 HIS A O 1
ATOM 648 N N . SER A 1 91 ? -2.359 1.378 10.875 1 97.88 91 SER A N 1
ATOM 649 C CA . SER A 1 91 ? -1.144 1.9 10.258 1 97.88 91 SER A CA 1
ATOM 650 C C . SER A 1 91 ? 0.099 1.445 11.016 1 97.88 91 SER A C 1
ATOM 652 O O . SER A 1 91 ? 0.079 1.335 12.242 1 97.88 91 SER A O 1
ATOM 654 N N . PHE A 1 92 ? 1.12 1.152 10.281 1 97.81 92 PHE A N 1
ATOM 655 C CA . PHE A 1 92 ? 2.361 0.705 10.898 1 97.81 92 PHE A CA 1
ATOM 656 C C . PHE A 1 92 ? 3.09 1.872 11.555 1 97.81 92 PHE A C 1
ATOM 658 O O . PHE A 1 92 ? 3.623 1.735 12.656 1 97.81 92 PHE A O 1
ATOM 665 N N . ILE A 1 93 ? 3.17 3.01 10.859 1 98.19 93 ILE A N 1
ATOM 666 C CA . ILE A 1 93 ? 3.807 4.223 11.359 1 98.19 93 ILE A CA 1
ATOM 667 C C . ILE A 1 93 ? 2.84 5.398 11.242 1 98.19 93 ILE A C 1
ATOM 669 O O . ILE A 1 93 ? 2.143 5.543 10.234 1 98.19 93 ILE A O 1
ATOM 673 N N . VAL A 1 94 ? 2.791 6.148 12.312 1 98.38 94 VAL A N 1
ATOM 674 C CA . VAL A 1 94 ? 2.088 7.426 12.32 1 98.38 94 VAL A CA 1
ATOM 675 C C . VAL A 1 94 ? 3.027 8.531 12.797 1 98.38 94 VAL A C 1
ATOM 677 O O . VAL A 1 94 ? 3.77 8.344 13.766 1 98.38 94 VAL A O 1
ATOM 680 N N . VAL A 1 95 ? 3.066 9.609 12.109 1 98.62 95 VAL A N 1
ATOM 681 C CA . VAL A 1 95 ? 3.844 10.781 12.5 1 98.62 95 VAL A CA 1
ATOM 682 C C . VAL A 1 95 ? 2.932 12 12.586 1 98.62 95 VAL A C 1
ATOM 684 O O . VAL A 1 95 ? 2.213 12.32 11.641 1 98.62 95 VAL A O 1
ATOM 687 N N . SER A 1 96 ? 2.902 12.617 13.711 1 98.5 96 SER A N 1
ATOM 688 C CA . SER A 1 96 ? 2.107 13.82 13.938 1 98.5 96 SER A CA 1
ATOM 689 C C . SER A 1 96 ? 2.984 14.992 14.352 1 98.5 96 SER A C 1
ATOM 691 O O . SER A 1 96 ? 3.979 14.812 15.055 1 98.5 96 SER A O 1
ATOM 693 N N . VAL A 1 97 ? 2.643 16.141 13.883 1 97.81 97 VAL A N 1
ATOM 694 C CA . VAL A 1 97 ? 3.363 17.375 14.188 1 97.81 97 VAL A CA 1
ATOM 695 C C . VAL A 1 97 ? 2.42 18.375 14.852 1 97.81 97 VAL A C 1
ATOM 697 O O . VAL A 1 97 ? 1.315 18.609 14.359 1 97.81 97 VAL A O 1
ATOM 700 N N . PHE A 1 98 ? 2.889 18.922 15.914 1 96.56 98 PHE A N 1
ATOM 701 C CA . PHE A 1 98 ? 2.092 19.875 16.672 1 96.56 98 PHE A CA 1
ATOM 702 C C . PHE A 1 98 ? 2.797 21.234 16.766 1 96.56 98 PHE A C 1
ATOM 704 O O . PHE A 1 98 ? 4.027 21.297 16.766 1 96.56 98 PHE A O 1
ATOM 711 N N . CYS A 1 99 ? 2.014 22.172 16.781 1 93.25 99 CYS A N 1
ATOM 712 C CA . CYS A 1 99 ? 2.467 23.547 16.922 1 93.25 99 CYS A CA 1
ATOM 713 C C . CYS A 1 99 ? 1.537 24.328 17.844 1 93.25 99 CYS A C 1
ATOM 715 O O . CYS A 1 99 ? 0.357 24 17.969 1 93.25 99 CYS A O 1
ATOM 717 N N . GLY A 1 100 ? 2.164 25.297 18.516 1 89.31 100 GLY A N 1
ATOM 718 C CA . GLY A 1 100 ? 1.315 26.172 19.312 1 89.31 100 GLY A CA 1
ATOM 719 C C . GLY A 1 100 ? 0.24 26.859 18.5 1 89.31 100 GLY A C 1
ATOM 720 O O . GLY A 1 100 ? 0.486 27.281 17.359 1 89.31 100 GLY A O 1
ATOM 721 N N . ALA A 1 101 ? -0.934 26.953 19.031 1 85.44 101 ALA A N 1
ATOM 722 C CA . ALA A 1 101 ? -2.084 27.531 18.328 1 85.44 101 ALA A CA 1
ATOM 723 C C . ALA A 1 101 ? -1.813 28.969 17.922 1 85.44 101 ALA A C 1
ATOM 725 O O . ALA A 1 101 ? -2.326 29.438 16.906 1 85.44 101 ALA A O 1
ATOM 726 N N . ARG A 1 102 ? -0.976 29.672 18.641 1 80.06 102 ARG A N 1
ATOM 727 C CA . ARG A 1 102 ? -0.704 31.078 18.391 1 80.06 102 ARG A CA 1
ATOM 728 C C . ARG A 1 102 ? -0.028 31.281 17.031 1 80.06 102 ARG A C 1
ATOM 730 O O . ARG A 1 102 ? -0.163 32.344 16.422 1 80.06 102 ARG A O 1
ATOM 737 N N . TYR A 1 103 ? 0.639 30.297 16.641 1 79.31 103 TYR A N 1
ATOM 738 C CA . TYR A 1 103 ? 1.385 30.406 15.391 1 79.31 103 TYR A CA 1
ATOM 739 C C . TYR A 1 103 ? 0.477 30.188 14.188 1 79.31 103 TYR A C 1
ATOM 741 O O . TYR A 1 103 ? 0.845 30.5 13.055 1 79.31 103 TYR A O 1
ATOM 749 N N . LEU A 1 104 ? -0.67 29.578 14.336 1 76.75 104 LEU A N 1
ATOM 750 C CA . LEU A 1 104 ? -1.646 29.406 13.266 1 76.75 104 LEU A CA 1
ATOM 751 C C . LEU A 1 104 ? -2.494 30.672 13.109 1 76.75 104 LEU A C 1
ATOM 753 O O . LEU A 1 104 ? -2.904 31 11.992 1 76.75 104 LEU A O 1
ATOM 757 N N . ALA A 1 105 ? -2.914 31.281 14.219 1 62.75 105 ALA A N 1
ATOM 758 C CA . ALA A 1 105 ? -3.697 32.531 14.211 1 62.75 105 ALA A CA 1
ATOM 759 C C . ALA A 1 105 ? -2.965 33.625 13.461 1 62.75 105 ALA A C 1
ATOM 761 O O . ALA A 1 105 ? -3.584 34.406 12.742 1 62.75 105 ALA A O 1
ATOM 762 N N . ASP A 1 106 ? -1.739 33.688 13.688 1 56.25 106 ASP A N 1
ATOM 763 C CA . ASP A 1 106 ? -0.959 34.75 13.055 1 56.25 106 ASP A CA 1
ATOM 764 C C . ASP A 1 106 ? -0.851 34.531 11.547 1 56.25 106 ASP A C 1
ATOM 766 O O . ASP A 1 106 ? -0.745 35.5 10.781 1 56.25 106 ASP A O 1
ATOM 770 N N . ALA A 1 107 ? -0.872 33.281 11.109 1 52.81 107 ALA A N 1
ATOM 771 C CA . ALA A 1 107 ? -0.764 32.938 9.688 1 52.81 107 ALA A CA 1
ATOM 772 C C . ALA A 1 107 ? -2.045 33.312 8.945 1 52.81 107 ALA A C 1
ATOM 774 O O . ALA A 1 107 ? -2.01 33.656 7.762 1 52.81 107 ALA A O 1
ATOM 775 N N . GLY A 1 108 ? -3.242 33.062 9.531 1 46.62 108 GLY A N 1
ATOM 776 C CA . GLY A 1 108 ? -4.535 33.406 8.953 1 46.62 108 GLY A CA 1
ATOM 777 C C . GLY A 1 108 ? -4.816 34.906 8.93 1 46.62 108 GLY A C 1
ATOM 778 O O . GLY A 1 108 ? -5.914 35.312 8.562 1 46.62 108 GLY A O 1
ATOM 779 N N . GLU A 1 109 ? -4.082 35.688 9.633 1 41.41 109 GLU A N 1
ATOM 780 C CA . GLU A 1 109 ? -4.5 37.062 9.531 1 41.41 109 GLU A CA 1
ATOM 781 C C . GLU A 1 109 ? -4.445 37.562 8.086 1 41.41 109 GLU A C 1
ATOM 783 O O . GLU A 1 109 ? -4.66 38.75 7.812 1 41.41 109 GLU A O 1
ATOM 788 N N . GLU A 1 110 ? -3.959 36.906 7.082 1 39.66 110 GLU A N 1
ATOM 789 C CA . GLU A 1 110 ? -4.434 37.562 5.867 1 39.66 110 GLU A CA 1
ATOM 790 C C . GLU A 1 110 ? -5.941 37.406 5.707 1 39.66 110 GLU A C 1
ATOM 792 O O . GLU A 1 110 ? -6.57 36.625 6.422 1 39.66 110 GLU A O 1
ATOM 797 N N . GLU A 1 111 ? -6.656 37.75 4.363 1 36.44 111 GLU A N 1
ATOM 798 C CA . GLU A 1 111 ? -8.023 38.094 4.012 1 36.44 111 GLU A CA 1
ATOM 799 C C . GLU A 1 111 ? -9.008 37 4.391 1 36.44 111 GLU A C 1
ATOM 801 O O . GLU A 1 111 ? -10.188 37.281 4.621 1 36.44 111 GLU A O 1
ATOM 806 N N . GLY A 1 112 ? -8.914 35.719 3.904 1 36.91 112 GLY A N 1
ATOM 807 C CA . GLY A 1 112 ? -10.156 35 3.701 1 36.91 112 GLY A CA 1
ATOM 808 C C . GLY A 1 112 ? -10.898 34.719 4.992 1 36.91 112 GLY A C 1
ATOM 809 O O . GLY A 1 112 ? -10.383 34.969 6.082 1 36.91 112 GLY A O 1
ATOM 810 N N . GLN A 1 113 ? -12.289 34.094 4.879 1 35.84 113 GLN A N 1
ATOM 811 C CA . GLN A 1 113 ? -13.469 33.906 5.723 1 35.84 113 GLN A CA 1
ATOM 812 C C . GLN A 1 113 ? -13.117 33.125 6.988 1 35.84 113 GLN A C 1
ATOM 814 O O . GLN A 1 113 ? -12.516 32.062 6.914 1 35.84 113 GLN A O 1
ATOM 819 N N . ARG A 1 114 ? -13.188 33.75 8.195 1 36.28 114 ARG A N 1
ATOM 820 C CA . ARG A 1 114 ? -13.414 33.312 9.562 1 36.28 114 ARG A CA 1
ATOM 821 C C . ARG A 1 114 ? -14.344 32.094 9.594 1 36.28 114 ARG A C 1
ATOM 823 O O . ARG A 1 114 ? -15.57 32.25 9.609 1 36.28 114 ARG A O 1
ATOM 830 N N . PHE A 1 115 ? -14.32 31.125 8.781 1 34.16 115 PHE A N 1
ATOM 831 C CA . PHE A 1 115 ? -15.242 30.062 9.188 1 34.16 115 PHE A CA 1
ATOM 832 C C . PHE A 1 115 ? -15.219 29.875 10.695 1 34.16 115 PHE A C 1
ATOM 834 O O . PHE A 1 115 ? -14.172 30 11.336 1 34.16 115 PHE A O 1
ATOM 841 N N . GLY A 1 116 ? -16.422 30.141 11.414 1 34.75 116 GLY A N 1
ATOM 842 C CA . GLY A 1 116 ? -16.906 30.078 12.781 1 34.75 116 GLY A CA 1
ATOM 843 C C . GLY A 1 116 ? -16.328 28.922 13.578 1 34.75 116 GLY A C 1
ATOM 844 O O . GLY A 1 116 ? -17 28.359 14.445 1 34.75 116 GLY A O 1
ATOM 845 N N . LEU A 1 117 ? -15.57 28.016 13 1 34.53 117 LEU A N 1
ATOM 846 C CA . LEU A 1 117 ? -15.195 27.125 14.094 1 34.53 117 LEU A CA 1
ATOM 847 C C . LEU A 1 117 ? -14.703 27.906 15.305 1 34.53 117 LEU A C 1
ATOM 849 O O . LEU A 1 117 ? -13.977 28.891 15.148 1 34.53 117 LEU A O 1
ATOM 853 N N . ASP A 1 118 ? -15.648 28.156 16.312 1 34.41 118 ASP A N 1
ATOM 854 C CA . ASP A 1 118 ? -15.328 28.578 17.672 1 34.41 118 ASP A CA 1
ATOM 855 C C . ASP A 1 118 ? -13.867 28.281 18.016 1 34.41 118 ASP A C 1
ATOM 857 O O . ASP A 1 118 ? -13.523 27.141 18.328 1 34.41 118 ASP A O 1
ATOM 861 N N . LEU A 1 119 ? -12.938 28.688 17.172 1 35.94 119 LEU A N 1
ATOM 862 C CA . LEU A 1 119 ? -11.586 28.797 17.719 1 35.94 119 LEU A CA 1
ATOM 863 C C . LEU A 1 119 ? -11.617 29.359 19.141 1 35.94 119 LEU A C 1
ATOM 865 O O . LEU A 1 119 ? -11.758 30.562 19.328 1 35.94 119 LEU A O 1
ATOM 869 N N . GLY A 1 120 ? -12.539 28.875 20.016 1 36.12 120 GLY A N 1
ATOM 870 C CA . GLY A 1 120 ? -12.344 29.281 21.391 1 36.12 120 GLY A CA 1
ATOM 871 C C . GLY A 1 120 ? -10.953 29.828 21.672 1 36.12 120 GLY A C 1
ATOM 872 O O . GLY A 1 120 ? -10.039 29.641 20.859 1 36.12 120 GLY A O 1
ATOM 873 N N . LEU A 1 121 ? -10.805 30.688 22.672 1 35.16 121 LEU A N 1
ATOM 874 C CA . LEU A 1 121 ? -9.57 31.156 23.281 1 35.16 121 LEU A CA 1
ATOM 875 C C . LEU A 1 121 ? -8.445 30.156 23.094 1 35.16 121 LEU A C 1
ATOM 877 O O . LEU A 1 121 ? -8.523 29.031 23.594 1 35.16 121 LEU A O 1
ATOM 881 N N . ALA A 1 122 ? -7.977 29.938 21.859 1 44.03 122 ALA A N 1
ATOM 882 C CA . ALA A 1 122 ? -6.648 29.344 21.812 1 44.03 122 ALA A CA 1
ATOM 883 C C . ALA A 1 122 ? -5.887 29.578 23.109 1 44.03 122 ALA A C 1
ATOM 885 O O . ALA A 1 122 ? -5.516 30.719 23.422 1 44.03 122 ALA A O 1
ATOM 886 N N . ARG A 1 123 ? -6.344 28.984 24.203 1 46.44 123 ARG A N 1
ATOM 887 C CA . ARG A 1 123 ? -5.578 29.125 25.438 1 46.44 123 ARG A CA 1
ATOM 888 C C . ARG A 1 123 ? -4.078 29.094 25.141 1 46.44 123 ARG A C 1
ATOM 890 O O . ARG A 1 123 ? -3.605 28.281 24.344 1 46.44 123 ARG A O 1
ATOM 897 N N . GLN A 1 124 ? -3.381 29.969 25.516 1 49.19 124 GLN A N 1
ATOM 898 C CA . GLN A 1 124 ? -1.93 30.047 25.641 1 49.19 124 GLN A CA 1
ATOM 899 C C . GLN A 1 124 ? -1.338 28.703 26.047 1 49.19 124 GLN A C 1
ATOM 901 O O . GLN A 1 124 ? -1.756 28.109 27.031 1 49.19 124 GLN A O 1
ATOM 906 N N . GLY A 1 125 ? -0.904 27.922 25.062 1 64.69 125 GLY A N 1
ATOM 907 C CA . GLY A 1 125 ? -0.251 26.656 25.375 1 64.69 125 GLY A CA 1
ATOM 908 C C . GLY A 1 125 ? -0.846 25.484 24.641 1 64.69 125 GLY A C 1
ATOM 909 O O . GLY A 1 125 ? -0.334 24.359 24.734 1 64.69 125 GLY A O 1
ATOM 910 N N . GLU A 1 126 ? -1.968 25.766 23.938 1 82.94 126 GLU A N 1
ATOM 911 C CA . GLU A 1 126 ? -2.617 24.625 23.312 1 82.94 126 GLU A CA 1
ATOM 912 C C . GLU A 1 126 ? -1.879 24.172 22.047 1 82.94 126 GLU A C 1
ATOM 914 O O . GLU A 1 126 ? -1.515 25.016 21.219 1 82.94 126 GLU A O 1
ATOM 919 N N . GLN A 1 127 ? -1.587 22.938 21.984 1 90.69 127 GLN A N 1
ATOM 920 C CA . GLN A 1 127 ? -0.935 22.344 20.828 1 90.69 127 GLN A CA 1
ATOM 921 C C . GLN A 1 127 ? -1.961 21.891 19.797 1 90.69 127 GLN A C 1
ATOM 923 O O . GLN A 1 127 ? -3.01 21.344 20.156 1 90.69 127 GLN A O 1
ATOM 928 N N . ARG A 1 128 ? -1.718 22.328 18.547 1 93.44 128 ARG A N 1
ATOM 929 C CA . ARG A 1 128 ? -2.582 21.938 17.422 1 93.44 128 ARG A CA 1
ATOM 930 C C . ARG A 1 128 ? -1.854 21 16.469 1 93.44 128 ARG A C 1
ATOM 932 O O . ARG A 1 128 ? -0.669 21.188 16.188 1 93.44 128 ARG A O 1
ATOM 939 N N . LEU A 1 129 ? -2.65 20.047 16 1 96.5 129 LEU A N 1
ATOM 940 C CA . LEU A 1 129 ? -2.115 19.188 14.953 1 96.5 129 LEU A CA 1
ATOM 941 C C . LEU A 1 129 ? -1.961 19.953 13.648 1 96.5 129 LEU A C 1
ATOM 943 O O . LEU A 1 129 ? -2.947 20.422 13.078 1 96.5 129 LEU A O 1
ATOM 947 N N . VAL A 1 130 ? -0.706 20.062 13.125 1 96.44 130 VAL A N 1
ATOM 948 C CA . VAL A 1 130 ? -0.484 20.891 11.953 1 96.44 130 VAL A CA 1
ATOM 949 C C . VAL A 1 130 ? 0.165 20.062 10.844 1 96.44 130 VAL A C 1
ATOM 951 O O . VAL A 1 130 ? 0.299 20.531 9.711 1 96.44 130 VAL A O 1
ATOM 954 N N . GLY A 1 131 ? 0.604 18.906 11.117 1 97.88 131 GLY A N 1
ATOM 955 C CA . GLY A 1 131 ? 1.19 17.984 10.156 1 97.88 131 GLY A CA 1
ATOM 956 C C . GLY A 1 131 ? 0.922 16.516 10.484 1 97.88 131 GLY A C 1
ATOM 957 O O . GLY A 1 131 ? 0.76 16.156 11.656 1 97.88 131 GLY A O 1
ATOM 958 N N . PHE A 1 132 ? 0.951 15.766 9.43 1 98.12 132 PHE A N 1
ATOM 959 C CA . PHE A 1 132 ? 0.638 14.359 9.617 1 98.12 132 PHE A CA 1
ATOM 960 C C . PHE A 1 132 ? 1.159 13.523 8.453 1 98.12 132 PHE A C 1
ATOM 962 O O . PHE A 1 132 ? 1.226 14.008 7.324 1 98.12 132 PHE A O 1
ATOM 969 N N . GLY A 1 133 ? 1.504 12.32 8.703 1 98 133 GLY A N 1
ATOM 970 C CA . GLY A 1 133 ? 1.825 11.281 7.742 1 98 133 GLY A CA 1
ATOM 971 C C . GLY A 1 133 ? 1.78 9.891 8.336 1 98 133 GLY A C 1
ATOM 972 O O . GLY A 1 133 ? 1.91 9.719 9.547 1 98 133 GLY A O 1
ATOM 973 N N . ARG A 1 134 ? 1.555 8.969 7.477 1 98 134 ARG A N 1
ATOM 974 C CA . ARG A 1 134 ? 1.517 7.594 7.965 1 98 134 ARG A CA 1
ATOM 975 C C . ARG A 1 134 ? 2.004 6.617 6.902 1 98 134 ARG A C 1
ATOM 977 O O . ARG A 1 134 ? 2.123 6.977 5.727 1 98 134 ARG A O 1
ATOM 984 N N . ALA A 1 135 ? 2.289 5.406 7.359 1 98.12 135 ALA A N 1
ATOM 985 C CA . ALA A 1 135 ? 2.682 4.336 6.445 1 98.12 135 ALA A CA 1
ATOM 986 C C . ALA A 1 135 ? 1.951 3.037 6.773 1 98.12 135 ALA A C 1
ATOM 988 O O . ALA A 1 135 ? 1.76 2.705 7.945 1 98.12 135 ALA A O 1
ATOM 989 N N . VAL A 1 136 ? 1.498 2.408 5.754 1 97.81 136 VAL A N 1
ATOM 990 C CA . VAL A 1 136 ? 0.953 1.056 5.828 1 97.81 136 VAL A CA 1
ATOM 991 C C . VAL A 1 136 ? 1.984 0.054 5.316 1 97.81 136 VAL A C 1
ATOM 993 O O . VAL A 1 136 ? 2.65 0.301 4.305 1 97.81 136 VAL A O 1
ATOM 996 N N . SER A 1 137 ? 2.131 -1.068 6.051 1 97.62 137 SER A N 1
ATOM 997 C CA . SER A 1 137 ? 3.203 -1.999 5.715 1 97.62 137 SER A CA 1
ATOM 998 C C . SER A 1 137 ? 2.82 -3.434 6.062 1 97.62 137 SER A C 1
ATOM 1000 O O . SER A 1 137 ? 1.981 -3.664 6.938 1 97.62 137 SER A O 1
ATOM 1002 N N . ASP A 1 138 ? 3.375 -4.32 5.309 1 96.69 138 ASP A N 1
ATOM 1003 C CA . ASP A 1 138 ? 3.293 -5.73 5.676 1 96.69 138 ASP A CA 1
ATOM 1004 C C . ASP A 1 138 ? 4.43 -6.121 6.617 1 96.69 138 ASP A C 1
ATOM 1006 O O . ASP A 1 138 ? 4.617 -7.301 6.922 1 96.69 138 ASP A O 1
ATOM 1010 N N . LEU A 1 139 ? 5.262 -5.172 7.004 1 96.81 139 LEU A N 1
ATOM 1011 C CA . LEU A 1 139 ? 6.324 -5.254 7.996 1 96.81 139 LEU A CA 1
ATOM 1012 C C . LEU A 1 139 ? 7.461 -6.141 7.504 1 96.81 139 LEU A C 1
ATOM 1014 O O . LEU A 1 139 ? 8.422 -6.391 8.234 1 96.81 139 LEU A O 1
ATOM 1018 N N . GLY A 1 140 ? 7.402 -6.617 6.309 1 94.75 140 GLY A N 1
ATOM 1019 C CA . GLY A 1 140 ? 8.43 -7.504 5.793 1 94.75 140 GLY A CA 1
ATOM 1020 C C . GLY A 1 140 ? 9.031 -7.023 4.484 1 94.75 140 GLY A C 1
ATOM 1021 O O . GLY A 1 140 ? 10.25 -6.855 4.379 1 94.75 140 GLY A O 1
ATOM 1022 N N . LEU A 1 141 ? 8.172 -6.715 3.578 1 92.5 141 LEU A N 1
ATOM 1023 C CA . LEU A 1 141 ? 8.672 -6.527 2.223 1 92.5 141 LEU A CA 1
ATOM 1024 C C . LEU A 1 141 ? 8.406 -5.105 1.737 1 92.5 141 LEU A C 1
ATOM 1026 O O . LEU A 1 141 ? 9.258 -4.492 1.094 1 92.5 141 LEU A O 1
ATOM 1030 N N . THR A 1 142 ? 7.227 -4.605 2.029 1 92.88 142 THR A N 1
ATOM 1031 C CA . THR A 1 142 ? 6.84 -3.357 1.38 1 92.88 142 THR A CA 1
ATOM 1032 C C . THR A 1 142 ? 6.156 -2.422 2.373 1 92.88 142 THR A C 1
ATOM 1034 O O . THR A 1 142 ? 5.699 -2.857 3.432 1 92.88 142 THR A O 1
ATOM 1037 N N . ALA A 1 143 ? 6.156 -1.147 2.021 1 95.81 143 ALA A N 1
ATOM 1038 C CA . ALA A 1 143 ? 5.398 -0.122 2.734 1 95.81 143 ALA A CA 1
ATOM 1039 C C . ALA A 1 143 ? 4.906 0.959 1.778 1 95.81 143 ALA A C 1
ATOM 1041 O O . ALA A 1 143 ? 5.473 1.147 0.699 1 95.81 143 ALA A O 1
ATOM 1042 N N . SER A 1 144 ? 3.832 1.57 2.137 1 95.38 144 SER A N 1
ATOM 1043 C CA . SER A 1 144 ? 3.275 2.689 1.384 1 95.38 144 SER A CA 1
ATOM 1044 C C . SER A 1 144 ? 2.994 3.881 2.293 1 95.38 144 SER A C 1
ATOM 1046 O O . SER A 1 144 ? 2.441 3.721 3.383 1 95.38 144 SER A O 1
ATOM 1048 N N . VAL A 1 145 ? 3.438 5.035 1.841 1 95.75 145 VAL A N 1
ATOM 1049 C CA . VAL A 1 145 ? 3.23 6.27 2.59 1 95.75 145 VAL A CA 1
ATOM 1050 C C . VAL A 1 145 ? 1.906 6.91 2.178 1 95.75 145 VAL A C 1
ATOM 1052 O O . VAL A 1 145 ? 1.593 6.988 0.988 1 95.75 145 VAL A O 1
ATOM 1055 N N . HIS A 1 146 ? 1.144 7.352 3.205 1 93.5 146 HIS A N 1
ATOM 1056 C CA . HIS A 1 146 ? -0.179 7.914 2.959 1 93.5 146 HIS A CA 1
ATOM 1057 C C . HIS A 1 146 ? -0.389 9.195 3.758 1 93.5 146 HIS A C 1
ATOM 1059 O O . HIS A 1 146 ? 0.241 9.398 4.801 1 93.5 146 HIS A O 1
ATOM 1065 N N . ASP A 1 147 ? -1.252 10.031 3.258 1 93.44 147 ASP A N 1
ATOM 1066 C CA . ASP A 1 147 ? -1.894 11.117 3.99 1 93.44 147 ASP A CA 1
ATOM 1067 C C . ASP A 1 147 ? -0.856 12.086 4.555 1 93.44 147 ASP A C 1
ATOM 1069 O O . ASP A 1 147 ? -0.938 12.477 5.723 1 93.44 147 ASP A O 1
ATOM 1073 N N . VAL A 1 148 ? 0.108 12.367 3.764 1 95.81 148 VAL A N 1
ATOM 1074 C CA . VAL A 1 148 ? 1.057 13.391 4.188 1 95.81 148 VAL A CA 1
ATOM 1075 C C . VAL A 1 148 ? 0.447 14.773 3.984 1 95.81 148 VAL A C 1
ATOM 1077 O O . VAL A 1 148 ? 0.225 15.203 2.85 1 95.81 148 VAL A O 1
ATOM 1080 N N . VAL A 1 149 ? 0.146 15.43 5.129 1 95.56 149 VAL A N 1
ATOM 1081 C CA . VAL A 1 149 ? -0.48 16.734 5.051 1 95.56 149 VAL A CA 1
ATOM 1082 C C . VAL A 1 149 ? 0.194 17.688 6.035 1 95.56 149 VAL A C 1
ATOM 1084 O O . VAL A 1 149 ? 0.646 17.281 7.102 1 95.56 149 VAL A O 1
ATOM 1087 N N . VAL A 1 150 ? 0.26 18.922 5.664 1 96.12 150 VAL A N 1
ATOM 1088 C CA . VAL A 1 150 ? 0.716 20.047 6.484 1 96.12 150 VAL A CA 1
ATOM 1089 C C . VAL A 1 150 ? -0.253 21.219 6.344 1 96.12 150 VAL A C 1
ATOM 1091 O O . VAL A 1 150 ? -0.663 21.562 5.234 1 96.12 150 VAL A O 1
ATOM 1094 N N . HIS A 1 151 ? -0.616 21.703 7.449 1 94.19 151 HIS A N 1
ATOM 1095 C CA . HIS A 1 151 ? -1.512 22.844 7.402 1 94.19 151 HIS A CA 1
ATOM 1096 C C . HIS A 1 151 ? -1.038 23.875 6.375 1 94.19 151 HIS A C 1
ATOM 1098 O O . HIS A 1 151 ? 0.152 24.188 6.312 1 94.19 151 HIS A O 1
ATOM 1104 N N . PRO A 1 152 ? -1.975 24.391 5.625 1 92.06 152 PRO A N 1
ATOM 1105 C CA . PRO A 1 152 ? -1.606 25.25 4.508 1 92.06 152 PRO A CA 1
ATOM 1106 C C . PRO A 1 152 ? -0.74 26.438 4.938 1 92.06 152 PRO A C 1
ATOM 1108 O O . PRO A 1 152 ? 0.214 26.797 4.238 1 92.06 152 PRO A O 1
ATOM 1111 N N . SER A 1 153 ? -0.941 27.047 6.055 1 88.94 153 SER A N 1
ATOM 1112 C CA . SER A 1 153 ? -0.211 28.219 6.516 1 88.94 153 SER A CA 1
ATOM 1113 C C . SER A 1 153 ? 1.215 27.859 6.918 1 88.94 153 SER A C 1
ATOM 1115 O O . SER A 1 153 ? 2.051 28.75 7.113 1 88.94 153 SER A O 1
ATOM 1117 N N . LEU A 1 154 ? 1.511 26.625 7.004 1 92.62 154 LEU A N 1
ATOM 1118 C CA . LEU A 1 154 ? 2.828 26.219 7.473 1 92.62 154 LEU A CA 1
ATOM 1119 C C . LEU A 1 154 ? 3.541 25.375 6.422 1 92.62 154 LEU A C 1
ATOM 1121 O O . LEU A 1 154 ? 4.527 24.703 6.723 1 92.62 154 LEU A O 1
ATOM 1125 N N . GLN A 1 155 ? 3.045 25.359 5.25 1 92.25 155 GLN A N 1
ATOM 1126 C CA . GLN A 1 155 ? 3.656 24.609 4.16 1 92.25 155 GLN A CA 1
ATOM 1127 C C . GLN A 1 155 ? 4.906 25.312 3.635 1 92.25 155 GLN A C 1
ATOM 1129 O O . GLN A 1 155 ? 5.152 26.469 3.963 1 92.25 155 GLN A O 1
ATOM 1134 N N . ARG A 1 156 ? 5.703 24.516 2.971 1 91.75 156 ARG A N 1
ATOM 1135 C CA . ARG A 1 156 ? 6.93 24.984 2.336 1 91.75 156 ARG A CA 1
ATOM 1136 C C . ARG A 1 156 ? 7.93 25.484 3.377 1 91.75 156 ARG A C 1
ATOM 1138 O O . ARG A 1 156 ? 8.641 26.453 3.143 1 91.75 156 ARG A O 1
ATOM 1145 N N . ARG A 1 157 ? 7.879 24.891 4.52 1 91.88 157 ARG A N 1
ATOM 1146 C CA . ARG A 1 157 ? 8.797 25.203 5.605 1 91.88 157 ARG A CA 1
ATOM 1147 C C . ARG A 1 157 ? 9.562 23.969 6.055 1 91.88 157 ARG A C 1
ATOM 1149 O O . ARG A 1 157 ? 10.148 23.953 7.137 1 91.88 157 ARG A O 1
ATOM 1156 N N . GLY A 1 158 ? 9.406 22.859 5.328 1 94.5 158 GLY A N 1
ATOM 1157 C CA . GLY A 1 158 ? 10.188 21.672 5.57 1 94.5 158 GLY A CA 1
ATOM 1158 C C . GLY A 1 158 ? 9.492 20.672 6.477 1 94.5 158 GLY A C 1
ATOM 1159 O O . GLY A 1 158 ? 10.031 19.609 6.773 1 94.5 158 GLY A O 1
ATOM 1160 N N . ILE A 1 159 ? 8.344 20.969 6.934 1 96.06 159 ILE A N 1
ATOM 1161 C CA . ILE A 1 159 ? 7.629 20.109 7.871 1 96.06 159 ILE A CA 1
ATOM 1162 C C . ILE A 1 159 ? 7.293 18.781 7.203 1 96.06 159 ILE A C 1
ATOM 1164 O O . ILE A 1 159 ? 7.512 17.719 7.781 1 96.06 159 ILE A O 1
ATOM 1168 N N . GLY A 1 160 ? 6.797 18.844 5.988 1 97.06 160 GLY A N 1
ATOM 1169 C CA . GLY A 1 160 ? 6.484 17.625 5.254 1 97.06 160 GLY A CA 1
ATOM 1170 C C . GLY A 1 160 ? 7.684 16.719 5.059 1 97.06 160 GLY A C 1
ATOM 1171 O O . GLY A 1 160 ? 7.586 15.508 5.234 1 97.06 160 GLY A O 1
ATOM 1172 N N . GLN A 1 161 ? 8.766 17.297 4.734 1 96.44 161 GLN A N 1
ATOM 1173 C CA . GLN A 1 161 ? 10 16.531 4.539 1 96.44 161 GLN A CA 1
ATOM 1174 C C . GLN A 1 161 ? 10.43 15.836 5.824 1 96.44 161 GLN A C 1
ATOM 1176 O O . GLN A 1 161 ? 10.875 14.688 5.797 1 96.44 161 GLN A O 1
ATOM 1181 N N . LYS A 1 162 ? 10.32 16.531 6.898 1 97.25 162 LYS A N 1
ATOM 1182 C CA . LYS A 1 162 ? 10.656 15.938 8.188 1 97.25 162 LYS A CA 1
ATOM 1183 C C . LYS A 1 162 ? 9.781 14.727 8.484 1 97.25 162 LYS A C 1
ATOM 1185 O O . LYS A 1 162 ? 10.258 13.727 9.023 1 97.25 162 LYS A O 1
ATOM 1190 N N . ILE A 1 163 ? 8.531 14.812 8.148 1 97.94 163 ILE A N 1
ATOM 1191 C CA . ILE A 1 163 ? 7.586 13.727 8.359 1 97.94 163 ILE A CA 1
ATOM 1192 C C . ILE A 1 163 ? 8.008 12.508 7.543 1 97.94 163 ILE A C 1
ATOM 1194 O O . ILE A 1 163 ? 8.156 11.406 8.086 1 97.94 163 ILE A O 1
ATOM 1198 N N . VAL A 1 164 ? 8.273 12.695 6.25 1 97.56 164 VAL A N 1
ATOM 1199 C CA . VAL A 1 164 ? 8.617 11.609 5.34 1 97.56 164 VAL A CA 1
ATOM 1200 C C . VAL A 1 164 ? 9.969 11.016 5.734 1 97.56 164 VAL A C 1
ATOM 1202 O O . VAL A 1 164 ? 10.148 9.797 5.711 1 97.56 164 VAL A O 1
ATOM 1205 N N . ASP A 1 165 ? 10.859 11.859 6.121 1 96.5 165 ASP A N 1
ATOM 1206 C CA . ASP A 1 165 ? 12.172 11.398 6.57 1 96.5 165 ASP A CA 1
ATOM 1207 C C . ASP A 1 165 ? 12.039 10.469 7.773 1 96.5 165 ASP A C 1
ATOM 1209 O O . ASP A 1 165 ? 12.688 9.414 7.824 1 96.5 165 ASP A O 1
ATOM 1213 N N . LYS A 1 166 ? 11.25 10.844 8.703 1 97.75 166 LYS A N 1
ATOM 1214 C CA . LYS A 1 166 ? 11.062 10.016 9.891 1 97.75 166 LYS A CA 1
ATOM 1215 C C . LYS A 1 166 ? 10.461 8.664 9.523 1 97.75 166 LYS A C 1
ATOM 1217 O O . LYS A 1 166 ? 10.906 7.625 10.023 1 97.75 166 LYS A O 1
ATOM 1222 N N . ILE A 1 167 ? 9.5 8.656 8.641 1 98.06 167 ILE A N 1
ATOM 1223 C CA . ILE A 1 167 ? 8.844 7.422 8.203 1 98.06 167 ILE A CA 1
ATOM 1224 C C . ILE A 1 167 ? 9.859 6.523 7.504 1 98.06 167 ILE A C 1
ATOM 1226 O O . ILE A 1 167 ? 10 5.348 7.852 1 98.06 167 ILE A O 1
ATOM 1230 N N . THR A 1 168 ? 10.602 7.062 6.574 1 96.06 168 THR A N 1
ATOM 1231 C CA . THR A 1 168 ? 11.516 6.262 5.762 1 96.06 168 THR A CA 1
ATOM 1232 C C . THR A 1 168 ? 12.664 5.73 6.609 1 96.06 168 THR A C 1
ATOM 1234 O O . THR A 1 168 ? 13.133 4.609 6.402 1 96.06 168 THR A O 1
ATOM 1237 N N . ARG A 1 169 ? 13.086 6.527 7.551 1 95.5 169 ARG A N 1
ATOM 1238 C CA . ARG A 1 169 ? 14.164 6.086 8.438 1 95.5 169 ARG A CA 1
ATOM 1239 C C . ARG A 1 169 ? 13.742 4.859 9.242 1 95.5 169 ARG A C 1
ATOM 1241 O O . ARG A 1 169 ? 14.5 3.893 9.352 1 95.5 169 ARG A O 1
ATOM 1248 N N . VAL A 1 170 ? 12.602 4.887 9.773 1 96.94 170 VAL A N 1
ATOM 1249 C CA . VAL A 1 170 ? 12.109 3.766 10.562 1 96.94 170 VAL A CA 1
ATOM 1250 C C . VAL A 1 170 ? 11.953 2.535 9.672 1 96.94 170 VAL A C 1
ATOM 1252 O O . VAL A 1 170 ? 12.359 1.433 10.047 1 96.94 170 VAL A O 1
ATOM 1255 N N . LEU A 1 171 ? 11.391 2.68 8.531 1 96.25 171 LEU A N 1
ATOM 1256 C CA . LEU A 1 171 ? 11.195 1.566 7.605 1 96.25 171 LEU A CA 1
ATOM 1257 C C . LEU A 1 171 ? 12.531 0.951 7.207 1 96.25 171 LEU A C 1
ATOM 1259 O O . LEU A 1 171 ? 12.688 -0.272 7.223 1 96.25 171 LEU A O 1
ATOM 1263 N N . HIS A 1 172 ? 13.492 1.784 6.969 1 93.44 172 HIS A N 1
ATOM 1264 C CA . HIS A 1 172 ? 14.82 1.312 6.594 1 93.44 172 HIS A CA 1
ATOM 1265 C C . HIS A 1 172 ? 15.484 0.553 7.742 1 93.44 172 HIS A C 1
ATOM 1267 O O . HIS A 1 172 ? 16.172 -0.449 7.516 1 93.44 172 HIS A O 1
ATOM 1273 N N . SER A 1 173 ? 15.266 1.111 8.867 1 94.56 173 SER A N 1
ATOM 1274 C CA . SER A 1 173 ? 15.867 0.461 10.031 1 94.56 173 SER A CA 1
ATOM 1275 C C . SER A 1 173 ? 15.305 -0.942 10.227 1 94.56 173 SER A C 1
ATOM 1277 O O . SER A 1 173 ? 15.922 -1.778 10.891 1 94.56 173 SER A O 1
ATOM 1279 N N . ARG A 1 174 ? 14.133 -1.214 9.617 1 93.38 174 ARG A N 1
ATOM 1280 C CA . ARG A 1 174 ? 13.5 -2.525 9.711 1 93.38 174 ARG A CA 1
ATOM 1281 C C . ARG A 1 174 ? 13.781 -3.355 8.461 1 93.38 174 ARG A C 1
ATOM 1283 O O . ARG A 1 174 ? 13.195 -4.426 8.273 1 93.38 174 ARG A O 1
ATOM 1290 N N . GLY A 1 175 ? 14.617 -2.799 7.586 1 90.56 175 GLY A N 1
ATOM 1291 C CA . GLY A 1 175 ? 15 -3.512 6.379 1 90.56 175 GLY A CA 1
ATOM 1292 C C . GLY A 1 175 ? 13.945 -3.451 5.289 1 90.56 175 GLY A C 1
ATOM 1293 O O . GLY A 1 175 ? 13.938 -4.285 4.379 1 90.56 175 GLY A O 1
ATOM 1294 N N . ILE A 1 176 ? 13.031 -2.604 5.406 1 92.62 176 ILE A N 1
ATOM 1295 C CA . ILE A 1 176 ? 12.016 -2.41 4.375 1 92.62 176 ILE A CA 1
ATOM 1296 C C . ILE A 1 176 ? 12.438 -1.278 3.443 1 92.62 176 ILE A C 1
ATOM 1298 O O . ILE A 1 176 ? 12.461 -0.111 3.84 1 92.62 176 ILE A O 1
ATOM 1302 N N . TYR A 1 177 ? 12.656 -1.654 2.227 1 88.19 177 TYR A N 1
ATOM 1303 C CA . TYR A 1 177 ? 13.211 -0.682 1.293 1 88.19 177 TYR A CA 1
ATOM 1304 C C . TYR A 1 177 ? 12.242 -0.409 0.149 1 88.19 177 TYR A C 1
ATOM 1306 O O . TYR A 1 177 ? 12.375 0.59 -0.562 1 88.19 177 TYR A O 1
ATOM 1314 N N . ASP A 1 178 ? 11.344 -1.371 -0.097 1 88 178 ASP A N 1
ATOM 1315 C CA . ASP A 1 178 ? 10.305 -1.142 -1.097 1 88 178 ASP A CA 1
ATOM 1316 C C . ASP A 1 178 ? 9.203 -0.236 -0.547 1 88 178 ASP A C 1
ATOM 1318 O O . ASP A 1 178 ? 8.203 -0.72 -0.021 1 88 178 ASP A O 1
ATOM 1322 N N . ILE A 1 179 ? 9.484 1.083 -0.631 1 92.06 179 ILE A N 1
ATOM 1323 C CA . ILE A 1 179 ? 8.594 2.1 -0.079 1 92.06 179 ILE A CA 1
ATOM 1324 C C . ILE A 1 179 ? 7.969 2.908 -1.213 1 92.06 179 ILE A C 1
ATOM 1326 O O . ILE A 1 179 ? 8.68 3.488 -2.035 1 92.06 179 ILE A O 1
ATOM 1330 N N . SER A 1 180 ? 6.637 2.92 -1.238 1 91.5 180 SER A N 1
ATOM 1331 C CA . SER A 1 180 ? 5.945 3.623 -2.312 1 91.5 180 SER A CA 1
ATOM 1332 C C . SER A 1 180 ? 5.066 4.742 -1.766 1 91.5 180 SER A C 1
ATOM 1334 O O . SER A 1 180 ? 4.73 4.75 -0.58 1 91.5 180 SER A O 1
ATOM 1336 N N . ALA A 1 181 ? 4.793 5.719 -2.566 1 90.81 181 ALA A N 1
ATOM 1337 C CA . ALA A 1 181 ? 3.82 6.777 -2.311 1 90.81 181 ALA A CA 1
ATOM 1338 C C . ALA A 1 181 ? 2.973 7.059 -3.547 1 90.81 181 ALA A C 1
ATOM 1340 O O . ALA A 1 181 ? 3.494 7.133 -4.664 1 90.81 181 ALA A O 1
ATOM 1341 N N . LEU A 1 182 ? 1.679 7.031 -3.34 1 83.12 182 LEU A N 1
ATOM 1342 C CA . LEU A 1 182 ? 0.782 7.461 -4.406 1 83.12 182 LEU A CA 1
ATOM 1343 C C . LEU A 1 182 ? 0.642 8.977 -4.418 1 83.12 182 LEU A C 1
ATOM 1345 O O . LEU A 1 182 ? 0.176 9.57 -3.441 1 83.12 182 LEU A O 1
ATOM 1349 N N . CYS A 1 183 ? 1.028 9.555 -5.488 1 81.69 183 CYS A N 1
ATOM 1350 C CA . CYS A 1 183 ? 1.089 11.016 -5.527 1 81.69 183 CYS A CA 1
ATOM 1351 C C . CYS A 1 183 ? 0.321 11.555 -6.727 1 81.69 183 CYS A C 1
ATOM 1353 O O . CYS A 1 183 ? 0.356 10.969 -7.812 1 81.69 183 CYS A O 1
ATOM 1355 N N . THR A 1 184 ? -0.42 12.648 -6.453 1 79.5 184 THR A N 1
ATOM 1356 C CA . THR A 1 184 ? -0.969 13.414 -7.566 1 79.5 184 THR A CA 1
ATOM 1357 C C . THR A 1 184 ? 0.124 14.227 -8.25 1 79.5 184 THR A C 1
ATOM 1359 O O . THR A 1 184 ? 1.249 14.312 -7.758 1 79.5 184 THR A O 1
ATOM 1362 N N . GLU A 1 185 ? -0.216 14.781 -9.375 1 80.88 185 GLU A N 1
ATOM 1363 C CA . GLU A 1 185 ? 0.742 15.609 -10.109 1 80.88 185 GLU A CA 1
ATOM 1364 C C . GLU A 1 185 ? 1.244 16.766 -9.258 1 80.88 185 GLU A C 1
ATOM 1366 O O . GLU A 1 185 ? 2.426 17.109 -9.305 1 80.88 185 GLU A O 1
ATOM 1371 N N . LYS A 1 186 ? 0.327 17.312 -8.484 1 82.38 186 LYS A N 1
ATOM 1372 C CA . LYS A 1 186 ? 0.677 18.469 -7.66 1 82.38 186 LYS A CA 1
ATOM 1373 C C . LYS A 1 186 ? 1.625 18.062 -6.531 1 82.38 186 LYS A C 1
ATOM 1375 O O . LYS A 1 186 ? 2.406 18.891 -6.051 1 82.38 186 LYS A O 1
ATOM 1380 N N . GLU A 1 187 ? 1.597 16.797 -6.227 1 87.5 187 GLU A N 1
ATOM 1381 C CA . GLU A 1 187 ? 2.383 16.328 -5.086 1 87.5 187 GLU A CA 1
ATOM 1382 C C . GLU A 1 187 ? 3.734 15.781 -5.535 1 87.5 187 GLU A C 1
ATOM 1384 O O . GLU A 1 187 ? 4.648 15.633 -4.723 1 87.5 187 GLU A O 1
ATOM 1389 N N . ARG A 1 188 ? 3.926 15.555 -6.727 1 88.5 188 ARG A N 1
ATOM 1390 C CA . ARG A 1 188 ? 5.094 14.852 -7.242 1 88.5 188 ARG A CA 1
ATOM 1391 C C . ARG A 1 188 ? 6.379 15.594 -6.891 1 88.5 188 ARG A C 1
ATOM 1393 O O . ARG A 1 188 ? 7.348 14.984 -6.426 1 88.5 188 ARG A O 1
ATOM 1400 N N . PRO A 1 189 ? 6.418 16.906 -7.074 1 90.62 189 PRO A N 1
ATOM 1401 C CA . PRO A 1 189 ? 7.652 17.609 -6.734 1 90.62 189 PRO A CA 1
ATOM 1402 C C . PRO A 1 189 ? 8.039 17.453 -5.266 1 90.62 189 PRO A C 1
ATOM 1404 O O . PRO A 1 189 ? 9.227 17.344 -4.941 1 90.62 189 PRO A O 1
ATOM 1407 N N . PHE A 1 190 ? 7.094 17.469 -4.445 1 93.25 190 PHE A N 1
ATOM 1408 C CA . PHE A 1 190 ? 7.359 17.297 -3.023 1 93.25 190 PHE A CA 1
ATOM 1409 C C . PHE A 1 190 ? 8 15.938 -2.75 1 93.25 190 PHE A C 1
ATOM 1411 O O . PHE A 1 190 ? 9.031 15.859 -2.072 1 93.25 190 PHE A O 1
ATOM 1418 N N . PHE A 1 191 ? 7.5 14.875 -3.266 1 93.44 191 PHE A N 1
ATOM 1419 C CA . PHE A 1 191 ? 8.008 13.531 -2.984 1 93.44 191 PHE A CA 1
ATOM 1420 C C . PHE A 1 191 ? 9.344 13.305 -3.682 1 93.44 191 PHE A C 1
ATOM 1422 O O . PHE A 1 191 ? 10.203 12.594 -3.162 1 93.44 191 PHE A O 1
ATOM 1429 N N . GLU A 1 192 ? 9.492 13.914 -4.824 1 91.56 192 GLU A N 1
ATOM 1430 C CA . GLU A 1 192 ? 10.805 13.875 -5.461 1 91.56 192 GLU A CA 1
ATOM 1431 C C . GLU A 1 192 ? 11.875 14.461 -4.551 1 91.56 192 GLU A C 1
ATOM 1433 O O . GLU A 1 192 ? 12.953 13.891 -4.402 1 91.56 192 GLU A O 1
ATOM 1438 N N . ALA A 1 193 ? 11.5 15.555 -3.961 1 91.88 193 ALA A N 1
ATOM 1439 C CA . ALA A 1 193 ? 12.43 16.219 -3.045 1 91.88 193 ALA A CA 1
ATOM 1440 C C . ALA A 1 193 ? 12.711 15.336 -1.828 1 91.88 193 ALA A C 1
ATOM 1442 O O . ALA A 1 193 ? 13.766 15.469 -1.193 1 91.88 193 ALA A O 1
ATOM 1443 N N . CYS A 1 194 ? 11.844 14.461 -1.514 1 93.81 194 CYS A N 1
ATOM 1444 C CA . CYS A 1 194 ? 12 13.57 -0.367 1 93.81 194 CYS A CA 1
ATOM 1445 C C . CYS A 1 194 ? 12.805 12.336 -0.741 1 93.81 194 CYS A C 1
ATOM 1447 O O . CYS A 1 194 ? 13.102 11.5 0.116 1 93.81 194 CYS A O 1
ATOM 1449 N N . GLY A 1 195 ? 13.086 12.148 -2.045 1 90.69 195 GLY A N 1
ATOM 1450 C CA . GLY A 1 195 ? 13.914 11.023 -2.453 1 90.69 195 GLY A CA 1
ATOM 1451 C C . GLY A 1 195 ? 13.133 9.953 -3.195 1 90.69 195 GLY A C 1
ATOM 1452 O O . GLY A 1 195 ? 13.656 8.867 -3.459 1 90.69 195 GLY A O 1
ATOM 1453 N N . PHE A 1 196 ? 11.906 10.297 -3.488 1 90.44 196 PHE A N 1
ATOM 1454 C CA . PHE A 1 196 ? 11.117 9.359 -4.281 1 90.44 196 PHE A CA 1
ATOM 1455 C C . PHE A 1 196 ? 11.32 9.602 -5.77 1 90.44 196 PHE A C 1
ATOM 1457 O O . PHE A 1 196 ? 11.617 10.727 -6.188 1 90.44 196 PHE A O 1
ATOM 1464 N N . GLY A 1 197 ? 11.172 8.586 -6.523 1 86.06 197 GLY A N 1
ATOM 1465 C CA . GLY A 1 197 ? 11.289 8.672 -7.969 1 86.06 197 GLY A CA 1
ATOM 1466 C C . GLY A 1 197 ? 10.695 7.473 -8.688 1 86.06 197 GLY A C 1
ATOM 1467 O O . GLY A 1 197 ? 10.008 6.652 -8.07 1 86.06 197 GLY A O 1
ATOM 1468 N N . ASP A 1 198 ? 10.938 7.496 -9.992 1 76.38 198 ASP A N 1
ATOM 1469 C CA . ASP A 1 198 ? 10.477 6.359 -10.781 1 76.38 198 ASP A CA 1
ATOM 1470 C C . ASP A 1 198 ? 11.367 5.137 -10.562 1 76.38 198 ASP A C 1
ATOM 1472 O O . ASP A 1 198 ? 12.555 5.277 -10.266 1 76.38 198 ASP A O 1
ATOM 1476 N N . ASP A 1 199 ? 10.742 3.971 -10.477 1 68.62 199 ASP A N 1
ATOM 1477 C CA . ASP A 1 199 ? 11.562 2.777 -10.312 1 68.62 199 ASP A CA 1
ATOM 1478 C C . ASP A 1 199 ? 12.242 2.387 -11.617 1 68.62 199 ASP A C 1
ATOM 1480 O O . ASP A 1 199 ? 11.93 2.941 -12.68 1 68.62 199 ASP A O 1
ATOM 1484 N N . MET A 1 200 ? 13.258 1.574 -11.445 1 65.12 200 MET A N 1
ATOM 1485 C CA . MET A 1 200 ? 14.07 1.134 -12.578 1 65.12 200 MET A CA 1
ATOM 1486 C C . MET A 1 200 ? 13.227 0.358 -13.586 1 65.12 200 MET A C 1
ATOM 1488 O O . MET A 1 200 ? 13.547 0.323 -14.773 1 65.12 200 MET A O 1
ATOM 1492 N N . MET A 1 201 ? 12.164 -0.257 -13.094 1 65.94 201 MET A N 1
ATOM 1493 C CA . MET A 1 201 ? 11.328 -1.079 -13.969 1 65.94 201 MET A CA 1
ATOM 1494 C C . MET A 1 201 ? 10.195 -0.256 -14.578 1 65.94 201 MET A C 1
ATOM 1496 O O . MET A 1 201 ? 9.422 -0.762 -15.391 1 65.94 201 MET A O 1
ATOM 1500 N N . GLY A 1 202 ? 10.164 1.032 -14.234 1 70.69 202 GLY A N 1
ATOM 1501 C CA . GLY A 1 202 ? 9.094 1.872 -14.742 1 70.69 202 GLY A CA 1
ATOM 1502 C C . GLY A 1 202 ? 7.719 1.476 -14.227 1 70.69 202 GLY A C 1
ATOM 1503 O O . GLY A 1 202 ? 6.73 1.539 -14.961 1 70.69 202 GLY A O 1
ATOM 1504 N N . SER A 1 203 ? 7.742 0.992 -13.07 1 73.5 203 SER A N 1
ATOM 1505 C CA . SER A 1 203 ? 6.477 0.541 -12.508 1 73.5 203 SER A CA 1
ATOM 1506 C C . SER A 1 203 ? 5.52 1.71 -12.289 1 73.5 203 SER A C 1
ATOM 1508 O O . SER A 1 203 ? 5.953 2.824 -11.984 1 73.5 203 SER A O 1
ATOM 1510 N N . THR A 1 204 ? 4.234 1.449 -12.633 1 74.19 204 THR A N 1
ATOM 1511 C CA . THR A 1 204 ? 3.18 2.434 -12.414 1 74.19 204 THR A CA 1
ATOM 1512 C C . THR A 1 204 ? 2.109 1.88 -11.477 1 74.19 204 THR A C 1
ATOM 1514 O O . THR A 1 204 ? 1.917 0.666 -11.398 1 74.19 204 THR A O 1
ATOM 1517 N N . THR A 1 205 ? 1.541 2.801 -10.75 1 76.88 205 THR A N 1
ATOM 1518 C CA . THR A 1 205 ? 0.424 2.398 -9.898 1 76.88 205 THR A CA 1
ATOM 1519 C C . THR A 1 205 ? -0.892 2.475 -10.672 1 76.88 205 THR A C 1
ATOM 1521 O O . THR A 1 205 ? -1.142 3.443 -11.391 1 76.88 205 THR A O 1
ATOM 1524 N N . MET A 1 206 ? -1.663 1.463 -10.547 1 79.5 206 MET A N 1
ATOM 1525 C CA . MET A 1 206 ? -3.023 1.423 -11.078 1 79.5 206 MET A CA 1
ATOM 1526 C C . MET A 1 206 ? -4.043 1.333 -9.945 1 79.5 206 MET A C 1
ATOM 1528 O O . MET A 1 206 ? -3.779 0.722 -8.914 1 79.5 206 MET A O 1
ATOM 1532 N N . LEU A 1 207 ? -5.129 2.061 -10.172 1 83.25 207 LEU A N 1
ATOM 1533 C CA . LEU A 1 207 ? -6.215 2.041 -9.195 1 83.25 207 LEU A CA 1
ATOM 1534 C C . LEU A 1 207 ? -7.391 1.221 -9.711 1 83.25 207 LEU A C 1
ATOM 1536 O O . LEU A 1 207 ? -7.711 1.265 -10.906 1 83.25 207 LEU A O 1
ATOM 1540 N N . TYR A 1 208 ? -7.922 0.529 -8.789 1 84.19 208 TYR A N 1
ATOM 1541 C CA . TYR A 1 208 ? -9.117 -0.226 -9.156 1 84.19 208 TYR A CA 1
ATOM 1542 C C . TYR A 1 208 ? -10.305 0.704 -9.375 1 84.19 208 TYR A C 1
ATOM 1544 O O . TYR A 1 208 ? -10.711 1.428 -8.461 1 84.19 208 TYR A O 1
ATOM 1552 N N . THR A 1 209 ? -10.891 0.84 -10.586 1 69.12 209 THR A N 1
ATOM 1553 C CA . THR A 1 209 ? -11.906 1.807 -10.984 1 69.12 209 THR A CA 1
ATOM 1554 C C . THR A 1 209 ? -13.234 1.11 -11.25 1 69.12 209 THR A C 1
ATOM 1556 O O . THR A 1 209 ? -14.219 1.759 -11.617 1 69.12 209 THR A O 1
ATOM 1559 N N . ARG A 1 210 ? -13.25 -0.183 -11.25 1 63.09 210 ARG A N 1
ATOM 1560 C CA . ARG A 1 210 ? -14.492 -0.837 -11.641 1 63.09 210 ARG A CA 1
ATOM 1561 C C . ARG A 1 210 ? -15.609 -0.516 -10.664 1 63.09 210 ARG A C 1
ATOM 1563 O O . ARG A 1 210 ? -15.414 -0.561 -9.445 1 63.09 210 ARG A O 1
ATOM 1570 N N . ASN A 1 211 ? -16.516 0.53 -11.039 1 53.81 211 ASN A N 1
ATOM 1571 C CA . ASN A 1 211 ? -17.719 0.965 -10.359 1 53.81 211 ASN A CA 1
ATOM 1572 C C . ASN A 1 211 ? -18.609 -0.219 -9.977 1 53.81 211 ASN A C 1
ATOM 1574 O O . ASN A 1 211 ? -19 -1.008 -10.836 1 53.81 211 ASN A O 1
ATOM 1578 N N . VAL A 1 212 ? -18.406 -0.897 -8.898 1 44.66 212 VAL A N 1
ATOM 1579 C CA . VAL A 1 212 ? -19.406 -1.889 -8.523 1 44.66 212 VAL A CA 1
ATOM 1580 C C . VAL A 1 212 ? -20.781 -1.22 -8.383 1 44.66 212 VAL A C 1
ATOM 1582 O O . VAL A 1 212 ? -21.578 -1.595 -7.523 1 44.66 212 VAL A O 1
ATOM 1585 N N . HIS A 1 213 ? -21.109 -0.042 -8.758 1 37.91 213 HIS A N 1
ATOM 1586 C CA . HIS A 1 213 ? -22.484 0.431 -8.594 1 37.91 213 HIS A CA 1
ATOM 1587 C C . HIS A 1 213 ? -23.469 -0.479 -9.312 1 37.91 213 HIS A C 1
ATOM 1589 O O . HIS A 1 213 ? -24.672 -0.198 -9.344 1 37.91 213 HIS A O 1
ATOM 1595 N N . LYS A 1 214 ? -23.281 -1.614 -9.938 1 31.03 214 LYS A N 1
ATOM 1596 C CA . LYS A 1 214 ? -24.625 -2.008 -10.352 1 31.03 214 LYS A CA 1
ATOM 1597 C C . LYS A 1 214 ? -25.469 -2.441 -9.156 1 31.03 214 LYS A C 1
ATOM 1599 O O . LYS A 1 214 ? -24.984 -3.178 -8.289 1 31.03 214 LYS A O 1
ATOM 1604 N N . MET B 1 1 ? 3.74 8.602 -104.688 1 26.84 1 MET B N 1
ATOM 1605 C CA . MET B 1 1 ? 3.734 7.32 -104 1 26.84 1 M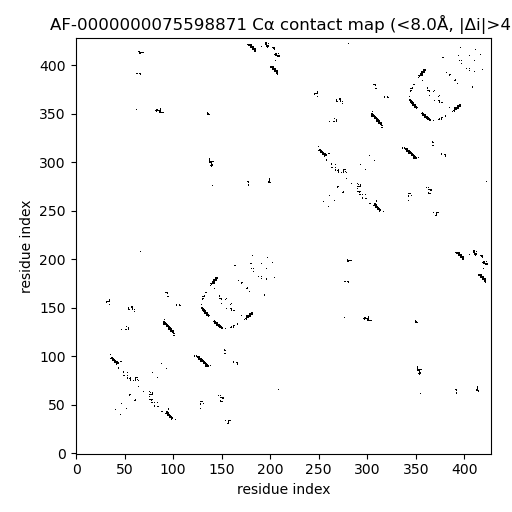ET B CA 1
ATOM 1606 C C . MET B 1 1 ? 3.732 7.527 -102.5 1 26.84 1 MET B C 1
ATOM 1608 O O . MET B 1 1 ? 4.766 7.859 -101.938 1 26.84 1 MET B O 1
ATOM 1612 N N . ALA B 1 2 ? 2.594 8.133 -102 1 29.09 2 ALA B N 1
ATOM 1613 C CA . ALA B 1 2 ? 2.186 8.617 -100.688 1 29.09 2 ALA B CA 1
ATOM 1614 C C . ALA B 1 2 ? 2.16 7.477 -99.625 1 29.09 2 ALA B C 1
ATOM 1616 O O . ALA B 1 2 ? 1.437 6.496 -99.812 1 29.09 2 ALA B O 1
ATOM 1617 N N . ALA B 1 3 ? 3.355 7.145 -99 1 29.11 3 ALA B N 1
ATOM 1618 C CA . ALA B 1 3 ? 3.758 6.145 -98 1 29.11 3 ALA B CA 1
ATOM 1619 C C . ALA B 1 3 ? 2.891 6.234 -96.75 1 29.11 3 ALA B C 1
ATOM 1621 O O . ALA B 1 3 ? 2.768 7.301 -96.125 1 29.11 3 ALA B O 1
ATOM 1622 N N . SER B 1 4 ? 1.791 5.414 -96.688 1 26.33 4 SER B N 1
ATOM 1623 C CA . SER B 1 4 ? 0.745 5.195 -95.688 1 26.33 4 SER B CA 1
ATOM 1624 C C . SER B 1 4 ? 1.34 4.855 -94.312 1 26.33 4 SER B C 1
ATOM 1626 O O . SER B 1 4 ? 2.18 3.959 -94.25 1 26.33 4 SER B O 1
ATOM 1628 N N . ALA B 1 5 ? 1.575 5.84 -93.5 1 28.23 5 ALA B N 1
ATOM 1629 C CA . ALA B 1 5 ? 2.105 5.816 -92.125 1 28.23 5 ALA B CA 1
ATOM 1630 C C . ALA B 1 5 ? 1.311 4.859 -91.25 1 28.23 5 ALA B C 1
ATOM 1632 O O . ALA B 1 5 ? 0.11 5.047 -91 1 28.23 5 ALA B O 1
ATOM 1633 N N . LYS B 1 6 ? 1.632 3.52 -91.312 1 25.33 6 LYS B N 1
ATOM 1634 C CA . LYS B 1 6 ? 1.056 2.416 -90.5 1 25.33 6 LYS B CA 1
ATOM 1635 C C . LYS B 1 6 ? 1.047 2.727 -89 1 25.33 6 LYS B C 1
ATOM 1637 O O . LYS B 1 6 ? 2.07 3.115 -88.438 1 25.33 6 LYS B O 1
ATOM 1642 N N . VAL B 1 7 ? -0.075 3.174 -88.438 1 27.73 7 VAL B N 1
ATOM 1643 C CA . VAL B 1 7 ? -0.473 3.451 -87.062 1 27.73 7 VAL B CA 1
ATOM 1644 C C . VAL B 1 7 ? -0.239 2.215 -86.188 1 27.73 7 VAL B C 1
ATOM 1646 O O . VAL B 1 7 ? -0.804 1.15 -86.438 1 27.73 7 VAL B O 1
ATOM 1649 N N . ALA B 1 8 ? 1.085 1.95 -85.75 1 26 8 ALA B N 1
ATOM 1650 C CA . ALA B 1 8 ? 1.464 0.819 -84.938 1 26 8 ALA B CA 1
ATOM 1651 C C . ALA B 1 8 ? 0.534 0.696 -83.75 1 26 8 ALA B C 1
ATOM 1653 O O . ALA B 1 8 ? 0.41 1.631 -82.938 1 26 8 ALA B O 1
ATOM 1654 N N . ARG B 1 9 ? -0.638 0.017 -83.812 1 23.42 9 ARG B N 1
ATOM 1655 C CA . ARG B 1 9 ? -1.604 -0.312 -82.812 1 23.42 9 ARG B CA 1
ATOM 1656 C C . ARG B 1 9 ? -0.932 -1.033 -81.625 1 23.42 9 ARG B C 1
ATOM 1658 O O . ARG B 1 9 ? -0.461 -2.162 -81.812 1 23.42 9 ARG B O 1
ATOM 1665 N N . LEU B 1 10 ? -0.052 -0.348 -80.875 1 28.09 10 LEU B N 1
ATOM 1666 C CA . LEU B 1 10 ? 0.587 -0.992 -79.75 1 28.09 10 LEU B CA 1
ATOM 1667 C C . LEU B 1 10 ? -0.453 -1.622 -78.812 1 28.09 10 LEU B C 1
ATOM 1669 O O . LEU B 1 10 ? -1.312 -0.923 -78.25 1 28.09 10 LEU B O 1
ATOM 1673 N N . THR B 1 11 ? -0.857 -2.869 -79.125 1 24.92 11 THR B N 1
ATOM 1674 C CA . THR B 1 11 ? -1.711 -3.719 -78.25 1 24.92 11 THR B CA 1
ATOM 1675 C C . THR B 1 11 ? -1.143 -3.852 -76.875 1 24.92 11 THR B C 1
ATOM 1677 O O . THR B 1 11 ? -0.012 -4.309 -76.688 1 24.92 11 THR B O 1
ATOM 1680 N N . THR B 1 12 ? -1.429 -2.924 -75.938 1 28.52 12 THR B N 1
ATOM 1681 C CA . THR B 1 12 ? -1.095 -2.949 -74.562 1 28.52 12 THR B CA 1
ATOM 1682 C C . THR B 1 12 ? -1.536 -4.266 -73.938 1 28.52 12 THR B C 1
ATOM 1684 O O . THR B 1 12 ? -2.729 -4.574 -73.875 1 28.52 12 THR B O 1
ATOM 1687 N N . LEU B 1 13 ? -0.771 -5.371 -74.125 1 27.06 13 LEU B N 1
ATOM 1688 C CA . LEU B 1 13 ? -1.073 -6.617 -73.438 1 27.06 13 LEU B CA 1
ATOM 1689 C C . LEU B 1 13 ? -1.185 -6.391 -71.938 1 27.06 13 LEU B C 1
ATOM 1691 O O . LEU B 1 13 ? -0.22 -5.969 -71.312 1 27.06 13 LEU B O 1
ATOM 1695 N N . ALA B 1 14 ? -2.391 -6.07 -71.375 1 30.23 14 ALA B N 1
ATOM 1696 C CA . ALA B 1 14 ? -2.719 -6.027 -70 1 30.23 14 ALA B CA 1
ATOM 1697 C C . ALA B 1 14 ? -2.371 -7.344 -69.312 1 30.23 14 ALA B C 1
ATOM 1699 O O . ALA B 1 14 ? -2.971 -8.383 -69.562 1 30.23 14 ALA B O 1
ATOM 1700 N N . LEU B 1 15 ? -1.074 -7.648 -69.125 1 30.06 15 LEU B N 1
ATOM 1701 C CA . LEU B 1 15 ? -0.756 -8.828 -68.375 1 30.06 15 LEU B CA 1
ATOM 1702 C C . LEU B 1 15 ? -1.59 -8.867 -67.062 1 30.06 15 LEU B C 1
ATOM 1704 O O . LEU B 1 15 ? -1.535 -7.941 -66.25 1 30.06 15 LEU B O 1
ATOM 1708 N N . PHE B 1 16 ? -2.717 -9.523 -67.062 1 32.09 16 PHE B N 1
ATOM 1709 C CA . PHE B 1 16 ? -3.518 -9.875 -65.938 1 32.09 16 PHE B CA 1
ATOM 1710 C C . PHE B 1 16 ? -2.674 -10.609 -64.875 1 32.09 16 PHE B C 1
ATOM 1712 O O . PHE B 1 16 ? -2.158 -11.695 -65.125 1 32.09 16 PHE B O 1
ATOM 1719 N N . SER B 1 17 ? -1.771 -9.914 -64.125 1 35.59 17 SER B N 1
ATOM 1720 C CA . SER B 1 17 ? -1.145 -10.648 -63.062 1 35.59 17 SER B CA 1
ATOM 1721 C C . SER B 1 17 ? -2.182 -11.414 -62.25 1 35.59 17 SER B C 1
ATOM 1723 O O . SER B 1 17 ? -3.244 -10.883 -61.906 1 35.59 17 SER B O 1
ATOM 1725 N N . PRO B 1 18 ? -2.08 -12.773 -62.25 1 34.84 18 PRO B N 1
ATOM 1726 C CA . PRO B 1 18 ? -3.01 -13.578 -61.469 1 34.84 18 PRO B CA 1
ATOM 1727 C C . PRO B 1 18 ? -3.104 -13.117 -60 1 34.84 18 PRO B C 1
ATOM 1729 O O . PRO B 1 18 ? -2.148 -12.547 -59.469 1 34.84 18 PRO B O 1
ATOM 1732 N N . THR B 1 19 ? -4.273 -12.664 -59.531 1 40.38 19 THR B N 1
ATOM 1733 C CA . THR B 1 19 ? -4.617 -12.383 -58.125 1 40.38 19 THR B CA 1
ATOM 1734 C C . THR B 1 19 ? -4.262 -13.562 -57.219 1 40.38 19 THR B C 1
ATOM 1736 O O . THR B 1 19 ? -4.715 -14.68 -57.469 1 40.38 19 THR B O 1
ATOM 1739 N N . PRO B 1 20 ? -3 -13.641 -56.688 1 39.16 20 PRO B N 1
ATOM 1740 C CA . PRO B 1 20 ? -2.744 -14.797 -55.812 1 39.16 20 PRO B CA 1
ATOM 1741 C C . PRO B 1 20 ? -3.895 -15.078 -54.844 1 39.16 20 PRO B C 1
ATOM 1743 O O . PRO B 1 20 ? -4.465 -14.141 -54.281 1 39.16 20 PRO B O 1
ATOM 1746 N N . THR B 1 21 ? -4.691 -16.109 -55.125 1 34.44 21 THR B N 1
ATOM 1747 C CA . THR B 1 21 ? -5.879 -16.5 -54.375 1 34.44 21 THR B CA 1
ATOM 1748 C C . THR B 1 21 ? -5.551 -16.656 -52.875 1 34.44 21 THR B C 1
ATOM 1750 O O . THR B 1 21 ? -6.258 -16.125 -52.031 1 34.44 21 THR B O 1
ATOM 1753 N N . PRO B 1 22 ? -5.031 -17.906 -52.438 1 36.44 22 PRO B N 1
ATOM 1754 C CA . PRO B 1 22 ? -5.789 -18.625 -51.406 1 36.44 22 PRO B CA 1
ATOM 1755 C C . PRO B 1 22 ? -5.461 -18.141 -49.969 1 36.44 22 PRO B C 1
ATOM 1757 O O . PRO B 1 22 ? -4.352 -17.672 -49.719 1 36.44 22 PRO B O 1
ATOM 1760 N N . SER B 1 23 ? -6.449 -17.734 -49.219 1 38.81 23 SER B N 1
ATOM 1761 C CA . SER B 1 23 ? -6.523 -17.422 -47.781 1 38.81 23 SER B CA 1
ATOM 1762 C C . SER B 1 23 ? -5.914 -18.547 -46.938 1 38.81 23 SER B C 1
ATOM 1764 O O . SER B 1 23 ? -6.402 -19.672 -46.969 1 38.81 23 SER B O 1
ATOM 1766 N N . GLY B 1 24 ? -4.602 -18.828 -46.969 1 39.19 24 GLY B N 1
ATOM 1767 C CA . GLY B 1 24 ? -4.066 -19.844 -46.062 1 39.19 24 GLY B CA 1
ATOM 1768 C C . GLY B 1 24 ? -4.77 -19.891 -44.719 1 39.19 24 GLY B C 1
ATOM 1769 O O . GLY B 1 24 ? -5.484 -18.953 -44.344 1 39.19 24 GLY B O 1
ATOM 1770 N N . PRO B 1 25 ? -5.062 -21.156 -44.219 1 40.25 25 PRO B N 1
ATOM 1771 C CA . PRO B 1 25 ? -5.801 -21.297 -42.969 1 40.25 25 PRO B CA 1
ATOM 1772 C C . PRO B 1 25 ? -5.273 -20.406 -41.875 1 40.25 25 PRO B C 1
ATOM 1774 O O . PRO B 1 25 ? -4.086 -20.062 -41.844 1 40.25 25 PRO B O 1
ATOM 1777 N N . LYS B 1 26 ? -6.105 -19.594 -41.312 1 42.59 26 LYS B N 1
ATOM 1778 C CA . LYS B 1 26 ? -5.836 -18.75 -40.156 1 42.59 26 LYS B CA 1
ATOM 1779 C C . LYS B 1 26 ? -5.152 -19.531 -39.031 1 42.59 26 LYS B C 1
ATOM 1781 O O . LYS B 1 26 ? -5.578 -20.641 -38.719 1 42.59 26 LYS B O 1
ATOM 1786 N N . PRO B 1 27 ? -3.895 -19.344 -38.812 1 39.78 27 PRO B N 1
ATOM 1787 C CA . PRO B 1 27 ? -3.342 -20.062 -37.656 1 39.78 27 PRO B CA 1
ATOM 1788 C C . PRO B 1 27 ? -4.336 -20.172 -36.5 1 39.78 27 PRO B C 1
ATOM 1790 O O . PRO B 1 27 ? -5.117 -19.25 -36.25 1 39.78 27 PRO B O 1
ATOM 1793 N N . ILE B 1 28 ? -4.91 -21.375 -36.281 1 36.78 28 ILE B N 1
ATOM 1794 C CA . ILE B 1 28 ? -5.75 -21.672 -35.125 1 36.78 28 ILE B CA 1
ATOM 1795 C C . ILE B 1 28 ? -5.203 -20.953 -33.875 1 36.78 28 ILE B C 1
ATOM 1797 O O . ILE B 1 28 ? -4.004 -21.016 -33.594 1 36.78 28 ILE B O 1
ATOM 1801 N N . ASN B 1 29 ? -5.785 -19.875 -33.5 1 39.56 29 ASN B N 1
ATOM 1802 C CA . ASN B 1 29 ? -5.527 -19.25 -32.219 1 39.56 29 ASN B CA 1
ATOM 1803 C C . ASN B 1 29 ? -5.223 -20.281 -31.125 1 39.56 29 ASN B C 1
ATOM 1805 O O . ASN B 1 29 ? -6.008 -21.203 -30.906 1 39.56 29 ASN B O 1
ATOM 1809 N N . PRO B 1 30 ? -4 -20.719 -30.875 1 42.56 30 PRO B N 1
ATOM 1810 C CA . PRO B 1 30 ? -3.85 -21.734 -29.812 1 42.56 30 PRO B CA 1
ATOM 1811 C C . PRO B 1 30 ? -4.992 -21.688 -28.797 1 42.56 30 PRO B C 1
ATOM 1813 O O . PRO B 1 30 ? -5.355 -20.625 -28.312 1 42.56 30 PRO B O 1
ATOM 1816 N N . ARG B 1 31 ? -5.992 -22.469 -28.906 1 41.94 31 ARG B N 1
ATOM 1817 C CA . ARG B 1 31 ? -7.121 -22.672 -28 1 41.94 31 ARG B CA 1
ATOM 1818 C C . ARG B 1 31 ? -6.707 -22.438 -26.547 1 41.94 31 ARG B C 1
ATOM 1820 O O . ARG B 1 31 ? -5.734 -23.031 -26.078 1 41.94 31 ARG B O 1
ATOM 1827 N N . ALA B 1 32 ? -6.895 -21.297 -25.984 1 51.94 32 ALA B N 1
ATOM 1828 C CA . ALA B 1 32 ? -6.754 -21.031 -24.562 1 51.94 32 ALA B CA 1
ATOM 1829 C C . ALA B 1 32 ? -7.172 -22.25 -23.734 1 51.94 32 ALA B C 1
ATOM 1831 O O . ALA B 1 32 ? -8.328 -22.672 -23.797 1 51.94 32 ALA B O 1
ATOM 1832 N N . ARG B 1 33 ? -6.363 -23.328 -23.609 1 62.78 33 ARG B N 1
ATOM 1833 C CA . ARG B 1 33 ? -6.66 -24.516 -22.828 1 62.78 33 ARG B CA 1
ATOM 1834 C C . ARG B 1 33 ? -7.281 -24.156 -21.484 1 62.78 33 ARG B C 1
ATOM 1836 O O . ARG B 1 33 ? -6.848 -23.203 -20.828 1 62.78 33 ARG B O 1
ATOM 1843 N N . ALA B 1 34 ? -8.508 -24.578 -21.234 1 71.31 34 ALA B N 1
ATOM 1844 C CA . ALA B 1 34 ? -9.188 -24.469 -19.938 1 71.31 34 ALA B CA 1
ATOM 1845 C C . ALA B 1 34 ? -8.242 -24.828 -18.797 1 71.31 34 ALA B C 1
ATOM 1847 O O . ALA B 1 34 ? -7.367 -25.688 -18.938 1 71.31 34 ALA B O 1
ATOM 1848 N N . PRO B 1 35 ? -8.258 -23.953 -17.812 1 74.38 35 PRO B N 1
ATOM 1849 C CA . PRO B 1 35 ? -7.414 -24.312 -16.672 1 74.38 35 PRO B CA 1
ATOM 1850 C C . PRO B 1 35 ? -7.762 -25.688 -16.078 1 74.38 35 PRO B C 1
ATOM 1852 O O . PRO B 1 35 ? -8.914 -26.125 -16.172 1 74.38 35 PRO B O 1
ATOM 1855 N N . PRO B 1 36 ? -6.793 -26.422 -15.711 1 83.94 36 PRO B N 1
ATOM 1856 C CA . PRO B 1 36 ? -7.07 -27.641 -14.945 1 83.94 36 PRO B CA 1
ATOM 1857 C C . PRO B 1 36 ? -7.883 -27.375 -13.68 1 83.94 36 PRO B C 1
ATOM 1859 O O . PRO B 1 36 ? -8.125 -26.203 -13.328 1 83.94 36 PRO B O 1
ATOM 1862 N N . PRO B 1 37 ? -8.477 -28.391 -13.094 1 89.19 37 PRO B N 1
ATOM 1863 C CA . PRO B 1 37 ? -9.164 -28.172 -11.82 1 89.19 37 PRO B CA 1
ATOM 1864 C C . PRO B 1 37 ? -8.281 -27.484 -10.781 1 89.19 37 PRO B C 1
ATOM 1866 O O . PRO B 1 37 ? -7.152 -27.922 -10.539 1 89.19 37 PRO B O 1
ATOM 1869 N N . ILE B 1 38 ? -8.781 -26.453 -10.289 1 93.62 38 ILE B N 1
ATOM 1870 C CA . ILE B 1 38 ? -8.016 -25.688 -9.32 1 93.62 38 ILE B CA 1
ATOM 1871 C C . ILE B 1 38 ? -8.828 -25.5 -8.039 1 93.62 38 ILE B C 1
ATOM 1873 O O . ILE B 1 38 ? -10.055 -25.609 -8.062 1 93.62 38 ILE B O 1
ATOM 1877 N N . SER B 1 39 ? -8.125 -25.406 -6.926 1 95.5 39 SER B N 1
ATOM 1878 C CA . SER B 1 39 ? -8.719 -25.016 -5.656 1 95.5 39 SER B CA 1
ATOM 1879 C C . SER B 1 39 ? -8.195 -23.656 -5.207 1 95.5 39 SER B C 1
ATOM 1881 O O . SER B 1 39 ? -6.988 -23.391 -5.266 1 95.5 39 SER B O 1
ATOM 1883 N N . ILE B 1 40 ? -9.133 -22.781 -4.863 1 97.06 40 ILE B N 1
ATOM 1884 C CA . ILE B 1 40 ? -8.758 -21.438 -4.426 1 97.06 40 ILE B CA 1
ATOM 1885 C C . ILE B 1 40 ? -9.055 -21.281 -2.936 1 97.06 40 ILE B C 1
ATOM 1887 O O . ILE B 1 40 ? -10.141 -21.641 -2.473 1 97.06 40 ILE B O 1
ATOM 1891 N N . SER B 1 41 ? -8.102 -20.828 -2.199 1 97.62 41 SER B N 1
ATOM 1892 C CA . SER B 1 41 ? -8.266 -20.656 -0.761 1 97.62 41 SER B CA 1
ATOM 1893 C C . SER B 1 41 ? -7.855 -19.25 -0.319 1 97.62 41 SER B C 1
ATOM 1895 O O . SER B 1 41 ? -6.965 -18.641 -0.919 1 97.62 41 SER B O 1
ATOM 1897 N N . MET B 1 42 ? -8.492 -18.703 0.717 1 97.44 42 MET B N 1
ATOM 1898 C CA . MET B 1 42 ? -8.109 -17.438 1.334 1 97.44 42 MET B CA 1
ATOM 1899 C C . MET B 1 42 ? -7.551 -17.656 2.734 1 97.44 42 MET B C 1
ATOM 1901 O O . MET B 1 42 ? -7.371 -16.703 3.494 1 97.44 42 MET B O 1
ATOM 1905 N N . ASP B 1 43 ? -7.246 -18.906 3.072 1 96.19 43 ASP B N 1
ATOM 1906 C CA . ASP B 1 43 ? -6.676 -19.266 4.367 1 96.19 43 ASP B CA 1
ATOM 1907 C C . ASP B 1 43 ? -5.156 -19.125 4.352 1 96.19 43 ASP B C 1
ATOM 1909 O O . ASP B 1 43 ? -4.461 -19.922 3.713 1 96.19 43 ASP B O 1
ATOM 1913 N N . PRO B 1 44 ? -4.707 -18.188 5.16 1 94.94 44 PRO B N 1
ATOM 1914 C CA . PRO B 1 44 ? -3.256 -17.984 5.156 1 94.94 44 PRO B CA 1
ATOM 1915 C C . PRO B 1 44 ? -2.482 -19.188 5.66 1 94.94 44 PRO B C 1
ATOM 1917 O O . PRO B 1 44 ? -1.305 -19.359 5.332 1 94.94 44 PRO B O 1
ATOM 1920 N N . ALA B 1 45 ? -3.078 -20.031 6.355 1 94.56 45 ALA B N 1
ATOM 1921 C CA . ALA B 1 45 ? -2.41 -21.203 6.93 1 94.56 45 ALA B CA 1
ATOM 1922 C C . ALA B 1 45 ? -2.018 -22.203 5.844 1 94.56 45 ALA B C 1
ATOM 1924 O O . ALA B 1 45 ? -1.145 -23.047 6.055 1 94.56 45 ALA B O 1
ATOM 1925 N N . LEU B 1 46 ? -2.646 -22.141 4.742 1 95.12 46 LEU B N 1
ATOM 1926 C CA . LEU B 1 46 ? -2.389 -23.109 3.676 1 95.12 46 LEU B CA 1
ATOM 1927 C C . LEU B 1 46 ? -1.212 -22.656 2.814 1 95.12 46 LEU B C 1
ATOM 1929 O O . LEU B 1 46 ? -0.729 -23.422 1.972 1 95.12 46 LEU B O 1
ATOM 1933 N N . VAL B 1 47 ? -0.743 -21.469 3.061 1 96.88 47 VAL B N 1
ATOM 1934 C CA . VAL B 1 47 ? 0.362 -20.969 2.252 1 96.88 47 VAL B CA 1
ATOM 1935 C C . VAL B 1 47 ? 1.689 -21.281 2.939 1 96.88 47 VAL B C 1
ATOM 1937 O O . VAL B 1 47 ? 2.029 -20.672 3.953 1 96.88 47 VAL B O 1
ATOM 1940 N N . ASP B 1 48 ? 2.367 -22.219 2.359 1 96.12 48 ASP B N 1
ATOM 1941 C CA . ASP B 1 48 ? 3.734 -22.469 2.809 1 96.12 48 ASP B CA 1
ATOM 1942 C C . ASP B 1 48 ? 4.703 -21.453 2.209 1 96.12 48 ASP B C 1
ATOM 1944 O O . ASP B 1 48 ? 4.871 -21.391 0.989 1 96.12 48 ASP B O 1
ATOM 1948 N N . PRO B 1 49 ? 5.414 -20.734 3.092 1 97 49 PRO B N 1
ATOM 1949 C CA . PRO B 1 49 ? 6.297 -19.688 2.578 1 97 49 PRO B CA 1
ATOM 1950 C C . PRO B 1 49 ? 7.375 -20.219 1.641 1 97 49 PRO B C 1
ATOM 1952 O O . PRO B 1 49 ? 7.777 -19.547 0.696 1 97 49 PRO B O 1
ATOM 1955 N N . THR B 1 50 ? 7.859 -21.391 1.855 1 95.88 50 THR B N 1
ATOM 1956 C CA . THR B 1 50 ? 8.883 -21.953 0.99 1 95.88 50 THR B CA 1
ATOM 1957 C C . THR B 1 50 ? 8.32 -22.25 -0.396 1 95.88 50 THR B C 1
ATOM 1959 O O . THR B 1 50 ? 8.969 -21.984 -1.407 1 95.88 50 THR B O 1
ATOM 1962 N N . HIS B 1 51 ? 7.109 -22.797 -0.411 1 95.31 51 HIS B N 1
ATOM 1963 C CA . HIS B 1 51 ? 6.453 -23.047 -1.689 1 95.31 51 HIS B CA 1
ATOM 1964 C C . HIS B 1 51 ? 6.156 -21.75 -2.422 1 95.31 51 HIS B C 1
ATOM 1966 O O . HIS B 1 51 ? 6.281 -21.672 -3.646 1 95.31 51 HIS B O 1
ATOM 1972 N N . LEU B 1 52 ? 5.758 -20.766 -1.671 1 96.69 52 LEU B N 1
ATOM 1973 C CA . LEU B 1 52 ? 5.496 -19.469 -2.281 1 96.69 52 LEU B CA 1
ATOM 1974 C C . LEU B 1 52 ? 6.777 -18.859 -2.836 1 96.69 52 LEU B C 1
ATOM 1976 O O . LEU B 1 52 ? 6.781 -18.312 -3.941 1 96.69 52 LEU B O 1
ATOM 1980 N N . GLN B 1 53 ? 7.867 -18.969 -2.092 1 94.5 53 GLN B N 1
ATOM 1981 C CA . GLN B 1 53 ? 9.148 -18.469 -2.576 1 94.5 53 GLN B CA 1
ATOM 1982 C C . GLN B 1 53 ? 9.523 -19.109 -3.906 1 94.5 53 GLN B C 1
ATOM 1984 O O . GLN B 1 53 ? 9.977 -18.438 -4.828 1 94.5 53 GLN B O 1
ATOM 1989 N N . SER B 1 54 ? 9.32 -20.391 -3.994 1 92.94 54 SER B N 1
ATOM 1990 C CA . SER B 1 54 ? 9.625 -21.141 -5.215 1 92.94 54 SER B CA 1
ATOM 1991 C C . SER B 1 54 ? 8.742 -20.672 -6.371 1 92.94 54 SER B C 1
ATOM 1993 O O . SER B 1 54 ? 9.211 -20.531 -7.5 1 92.94 54 SER B O 1
ATOM 1995 N N . LEU B 1 55 ? 7.508 -20.516 -6.07 1 94.06 55 LEU B N 1
ATOM 1996 C CA . LEU B 1 55 ? 6.586 -20.047 -7.098 1 94.06 55 LEU B CA 1
ATOM 1997 C C . LEU B 1 55 ? 6.992 -18.656 -7.605 1 94.06 55 LEU B C 1
ATOM 1999 O O . LEU B 1 55 ? 7.008 -18.422 -8.812 1 94.06 55 LEU B O 1
ATOM 2003 N N . MET B 1 56 ? 7.332 -17.797 -6.695 1 93.38 56 MET B N 1
ATOM 2004 C CA . MET B 1 56 ? 7.734 -16.453 -7.074 1 93.38 56 MET B CA 1
ATOM 2005 C C . MET B 1 56 ? 9.008 -16.484 -7.918 1 93.38 56 MET B C 1
ATOM 2007 O O . MET B 1 56 ? 9.133 -15.719 -8.883 1 93.38 56 MET B O 1
ATOM 2011 N N . LEU B 1 57 ? 9.891 -17.297 -7.559 1 89.31 57 LEU B N 1
ATOM 2012 C CA . LEU B 1 57 ? 11.117 -17.438 -8.328 1 89.31 57 LEU B CA 1
ATOM 2013 C C . LEU B 1 57 ? 10.82 -17.953 -9.734 1 89.31 57 LEU B C 1
ATOM 2015 O O . LEU B 1 57 ? 11.375 -17.453 -10.711 1 89.31 57 LEU B O 1
ATOM 2019 N N . ALA B 1 58 ? 9.953 -18.938 -9.82 1 87.75 58 ALA B N 1
ATOM 2020 C CA . ALA B 1 58 ? 9.578 -19.5 -11.109 1 87.75 58 ALA B CA 1
ATOM 2021 C C . ALA B 1 58 ? 8.961 -18.438 -12.016 1 87.75 58 ALA B C 1
ATOM 2023 O O . ALA B 1 58 ? 9.102 -18.516 -13.242 1 87.75 58 ALA B O 1
ATOM 2024 N N . CYS B 1 59 ? 8.312 -17.453 -11.453 1 88.81 59 CYS B N 1
ATOM 2025 C CA . CYS B 1 59 ? 7.645 -16.391 -12.195 1 88.81 59 CYS B CA 1
ATOM 2026 C C . CYS B 1 59 ? 8.57 -15.203 -12.406 1 88.81 59 CYS B C 1
ATOM 2028 O O . CYS B 1 59 ? 8.156 -14.18 -12.945 1 88.81 59 CYS B O 1
ATOM 2030 N N . ALA B 1 60 ? 9.758 -15.273 -11.914 1 80.94 60 ALA B N 1
ATOM 2031 C CA . ALA B 1 60 ? 10.719 -14.172 -11.961 1 80.94 60 ALA B CA 1
ATOM 2032 C C . ALA B 1 60 ? 10.148 -12.922 -11.281 1 80.94 60 ALA B C 1
ATOM 2034 O O . ALA B 1 60 ? 10.352 -11.805 -11.758 1 80.94 60 ALA B O 1
ATOM 2035 N N . HIS B 1 61 ? 9.352 -13.297 -10.336 1 76.56 61 HIS B N 1
ATOM 2036 C CA . HIS B 1 61 ? 8.758 -12.227 -9.547 1 76.56 61 HIS B CA 1
ATOM 2037 C C . HIS B 1 61 ? 9.656 -11.836 -8.383 1 76.56 61 HIS B C 1
ATOM 2039 O O . HIS B 1 61 ? 9.992 -12.68 -7.543 1 76.56 61 HIS B O 1
ATOM 2045 N N . SER B 1 62 ? 10.438 -10.773 -8.562 1 60.62 62 SER B N 1
ATOM 2046 C CA . SER B 1 62 ? 11.25 -10.352 -7.426 1 60.62 62 SER B CA 1
ATOM 2047 C C . SER B 1 62 ? 10.875 -8.945 -6.969 1 60.62 62 SER B C 1
ATOM 2049 O O . SER B 1 62 ? 10.891 -8 -7.758 1 60.62 62 SER B O 1
ATOM 2051 N N . CYS B 1 63 ? 10.305 -8.797 -5.766 1 57.31 63 CYS B N 1
ATOM 2052 C CA . CYS B 1 63 ? 10.078 -7.484 -5.176 1 57.31 63 CYS B CA 1
ATOM 2053 C C . CYS B 1 63 ? 11.375 -6.676 -5.137 1 57.31 63 CYS B C 1
ATOM 2055 O O . CYS B 1 63 ? 11.344 -5.449 -5.246 1 57.31 63 CYS B O 1
ATOM 2057 N N . ALA B 1 64 ? 12.492 -7.402 -4.961 1 54.59 64 ALA B N 1
ATOM 2058 C CA . ALA B 1 64 ? 13.812 -6.797 -4.816 1 54.59 64 ALA B CA 1
ATOM 2059 C C . ALA B 1 64 ? 14.25 -6.121 -6.113 1 54.59 64 ALA B C 1
ATOM 2061 O O . ALA B 1 64 ? 15.023 -5.16 -6.09 1 54.59 64 ALA B O 1
ATOM 2062 N N . LEU B 1 65 ? 13.75 -6.637 -7.156 1 54 65 LEU B N 1
ATOM 2063 C CA . LEU B 1 65 ? 14.211 -6.121 -8.438 1 54 65 LEU B CA 1
ATOM 2064 C C . LEU B 1 65 ? 13.758 -4.68 -8.641 1 54 65 LEU B C 1
ATOM 2066 O O . LEU B 1 65 ? 14.352 -3.938 -9.43 1 54 65 LEU B O 1
ATOM 2070 N N . ARG B 1 66 ? 12.766 -4.316 -7.914 1 56.66 66 ARG B N 1
ATOM 2071 C CA . ARG B 1 66 ? 12.289 -2.947 -8.078 1 56.66 66 ARG B CA 1
ATOM 2072 C C . ARG B 1 66 ? 13.266 -1.949 -7.473 1 56.66 66 ARG B C 1
ATOM 2074 O O . ARG B 1 66 ? 13.297 -0.782 -7.863 1 56.66 66 ARG B O 1
ATOM 2081 N N . LEU B 1 67 ? 14.094 -2.42 -6.496 1 55 67 LEU B N 1
ATOM 2082 C CA . LEU B 1 67 ? 14.914 -1.508 -5.711 1 55 67 LEU B CA 1
ATOM 2083 C C . LEU B 1 67 ? 16.359 -1.516 -6.199 1 55 67 LEU B C 1
ATOM 2085 O O . LEU B 1 67 ? 17.156 -0.662 -5.809 1 55 67 LEU B O 1
ATOM 2089 N N . SER B 1 68 ? 16.781 -2.574 -6.867 1 53.22 68 SER B N 1
ATOM 2090 C CA . SER B 1 68 ? 18.203 -2.658 -7.184 1 53.22 68 SER B CA 1
ATOM 2091 C C . SER B 1 68 ? 18.453 -2.465 -8.68 1 53.22 68 SER B C 1
ATOM 2093 O O . SER B 1 68 ? 17.656 -2.908 -9.508 1 53.22 68 SER B O 1
ATOM 2095 N N . PRO B 1 69 ? 19.344 -1.407 -8.961 1 44.66 69 PRO B N 1
ATOM 2096 C CA . PRO B 1 69 ? 19.781 -1.276 -10.352 1 44.66 69 PRO B CA 1
ATOM 2097 C C . PRO B 1 69 ? 20.109 -2.621 -11 1 44.66 69 PRO B C 1
ATOM 2099 O O . PRO B 1 69 ? 20.766 -3.463 -10.391 1 44.66 69 PRO B O 1
ATOM 2102 N N . ALA B 1 70 ? 19.156 -3.053 -11.742 1 43.5 70 ALA B N 1
ATOM 2103 C CA . ALA B 1 70 ? 19.391 -4.262 -12.523 1 43.5 70 ALA B CA 1
ATOM 2104 C C . ALA B 1 70 ? 20.812 -4.285 -13.102 1 43.5 70 ALA B C 1
ATOM 2106 O O . ALA B 1 70 ? 21.219 -3.346 -13.781 1 43.5 70 ALA B O 1
ATOM 2107 N N . THR B 1 71 ? 21.812 -4.473 -12.383 1 44.28 71 THR B N 1
ATOM 2108 C CA . THR B 1 71 ? 22.875 -4.887 -13.297 1 44.28 71 THR B CA 1
ATOM 2109 C C . THR B 1 71 ? 22.406 -6.039 -14.18 1 44.28 71 THR B C 1
ATOM 2111 O O . THR B 1 71 ? 21.781 -6.98 -13.703 1 44.28 71 THR B O 1
ATOM 2114 N N . PRO B 1 72 ? 22.328 -5.848 -15.438 1 44.12 72 PRO B N 1
ATOM 2115 C CA . PRO B 1 72 ? 21.922 -6.859 -16.422 1 44.12 72 PRO B CA 1
ATOM 2116 C C . PRO B 1 72 ? 22.047 -8.281 -15.875 1 44.12 72 PRO B C 1
ATOM 2118 O O . PRO B 1 72 ? 21.203 -9.133 -16.188 1 44.12 72 PRO B O 1
ATOM 2121 N N . ALA B 1 73 ? 23.188 -8.68 -15.359 1 45.66 73 ALA B N 1
ATOM 2122 C CA . ALA B 1 73 ? 23.594 -10.047 -15.055 1 45.66 73 ALA B CA 1
ATOM 2123 C C . ALA B 1 73 ? 23.062 -10.492 -13.695 1 45.66 73 ALA B C 1
ATOM 2125 O O . ALA B 1 73 ? 23.453 -11.547 -13.188 1 45.66 73 ALA B O 1
ATOM 2126 N N . SER B 1 74 ? 22.406 -9.672 -12.969 1 51.28 74 SER B N 1
ATOM 2127 C CA . SER B 1 74 ? 22.188 -10.078 -11.578 1 51.28 74 SER B CA 1
ATOM 2128 C C . SER B 1 74 ? 21.062 -11.086 -11.461 1 51.28 74 SER B C 1
ATOM 2130 O O . SER B 1 74 ? 19.969 -10.875 -11.992 1 51.28 74 SER B O 1
ATOM 2132 N N . ALA B 1 75 ? 21.359 -12.305 -11.297 1 56.31 75 ALA B N 1
ATOM 2133 C CA . ALA B 1 75 ? 20.516 -13.461 -11.031 1 56.31 75 ALA B CA 1
ATOM 2134 C C . ALA B 1 75 ? 19.344 -13.086 -10.125 1 56.31 75 ALA B C 1
ATOM 2136 O O . ALA B 1 75 ? 19.484 -12.227 -9.25 1 56.31 75 ALA B O 1
ATOM 2137 N N . ILE B 1 76 ? 18.141 -13.156 -10.609 1 65.69 76 ILE B N 1
ATOM 2138 C CA . ILE B 1 76 ? 16.938 -12.992 -9.797 1 65.69 76 ILE B CA 1
ATOM 2139 C C . ILE B 1 76 ? 17.125 -13.727 -8.469 1 65.69 76 ILE B C 1
ATOM 2141 O O . ILE B 1 76 ? 17.312 -14.945 -8.445 1 65.69 76 ILE B O 1
ATOM 2145 N N . GLU B 1 77 ? 17.359 -13.031 -7.441 1 76.94 77 GLU B N 1
ATOM 2146 C CA . GLU B 1 77 ? 17.531 -13.617 -6.113 1 76.94 77 GLU B CA 1
ATOM 2147 C C . GLU B 1 77 ? 16.172 -13.875 -5.457 1 76.94 77 GLU B C 1
ATOM 2149 O O . GLU B 1 77 ? 15.25 -13.078 -5.594 1 76.94 77 GLU B O 1
ATOM 2154 N N . PRO B 1 78 ? 16.109 -15.086 -4.891 1 86.69 78 PRO B N 1
ATOM 2155 C CA . PRO B 1 78 ? 14.875 -15.391 -4.168 1 86.69 78 PRO B CA 1
ATOM 2156 C C . PRO B 1 78 ? 14.586 -14.391 -3.043 1 86.69 78 PRO B C 1
ATOM 2158 O O . PRO B 1 78 ? 15.523 -13.844 -2.449 1 86.69 78 PRO B O 1
ATOM 2161 N N . VAL B 1 79 ? 13.398 -14.164 -2.859 1 89.5 79 VAL B N 1
ATOM 2162 C CA . VAL B 1 79 ? 12.977 -13.289 -1.767 1 89.5 79 VAL B CA 1
ATOM 2163 C C . VAL B 1 79 ? 13.391 -13.898 -0.43 1 89.5 79 VAL B C 1
ATOM 2165 O O . VAL B 1 79 ? 13.375 -15.125 -0.265 1 89.5 79 VAL B O 1
ATOM 2168 N N . ASP B 1 80 ? 13.797 -13.047 0.491 1 91.31 80 ASP B N 1
ATOM 2169 C CA . ASP B 1 80 ? 14.141 -13.5 1.833 1 91.31 80 ASP B CA 1
ATOM 2170 C C . ASP B 1 80 ? 12.961 -14.195 2.5 1 91.31 80 ASP B C 1
ATOM 2172 O O . ASP B 1 80 ? 11.875 -13.625 2.615 1 91.31 80 ASP B O 1
ATOM 2176 N N . LEU B 1 81 ? 13.195 -15.406 2.934 1 94.94 81 LEU B N 1
ATOM 2177 C CA . LEU B 1 81 ? 12.109 -16.234 3.455 1 94.94 81 LEU B CA 1
ATOM 2178 C C . LEU B 1 81 ? 11.555 -15.648 4.75 1 94.94 81 LEU B C 1
ATOM 2180 O O . LEU B 1 81 ? 10.352 -15.734 5.004 1 94.94 81 LEU B O 1
ATOM 2184 N N . GLY B 1 82 ? 12.422 -15.109 5.664 1 96 82 GLY B N 1
ATOM 2185 C CA . GLY B 1 82 ? 11.945 -14.469 6.883 1 96 82 GLY B CA 1
ATOM 2186 C C . GLY B 1 82 ? 11.039 -13.281 6.625 1 96 82 GLY B C 1
ATOM 2187 O O . GLY B 1 82 ? 9.984 -13.148 7.242 1 96 82 GLY B O 1
ATOM 2188 N N . LYS B 1 83 ? 11.461 -12.5 5.723 1 95.12 83 LYS B N 1
ATOM 2189 C CA . LYS B 1 83 ? 10.664 -11.336 5.352 1 95.12 83 LYS B CA 1
ATOM 2190 C C . LYS B 1 83 ? 9.352 -11.75 4.707 1 95.12 83 LYS B C 1
ATOM 2192 O O . LYS B 1 83 ? 8.312 -11.125 4.945 1 95.12 83 LYS B O 1
ATOM 2197 N N . LEU B 1 84 ? 9.438 -12.758 3.885 1 95.75 84 LEU B N 1
ATOM 2198 C CA . LEU B 1 84 ? 8.227 -13.258 3.232 1 95.75 84 LEU B CA 1
ATOM 2199 C C . LEU B 1 84 ? 7.227 -13.773 4.262 1 95.75 84 LEU B C 1
ATOM 2201 O O . LEU B 1 84 ? 6.027 -13.5 4.16 1 95.75 84 LEU B O 1
ATOM 2205 N N . ARG B 1 85 ? 7.703 -14.484 5.23 1 97.31 85 ARG B N 1
ATOM 2206 C CA . ARG B 1 85 ? 6.852 -14.984 6.305 1 97.31 85 ARG B CA 1
ATOM 2207 C C . ARG B 1 85 ? 6.176 -13.836 7.047 1 97.31 85 ARG B C 1
ATOM 2209 O O . ARG B 1 85 ? 4.977 -13.898 7.328 1 97.31 85 ARG B O 1
ATOM 2216 N N . THR B 1 86 ? 6.957 -12.844 7.359 1 97.38 86 THR B N 1
ATOM 2217 C CA . THR B 1 86 ? 6.426 -11.68 8.062 1 97.38 86 THR B CA 1
ATOM 2218 C C . THR B 1 86 ? 5.383 -10.969 7.207 1 97.38 86 THR B C 1
ATOM 2220 O O . THR B 1 86 ? 4.312 -10.602 7.699 1 97.38 86 THR B O 1
ATOM 2223 N N . ALA B 1 87 ? 5.723 -10.828 5.93 1 96.88 87 ALA B N 1
ATOM 2224 C CA . ALA B 1 87 ? 4.797 -10.164 5.016 1 96.88 87 ALA B CA 1
ATOM 2225 C C . ALA B 1 87 ? 3.473 -10.914 4.93 1 96.88 87 ALA B C 1
ATOM 2227 O O . ALA B 1 87 ? 2.402 -10.305 4.934 1 96.88 87 ALA B O 1
ATOM 2228 N N . LEU B 1 88 ? 3.561 -12.219 4.852 1 97.5 88 LEU B N 1
ATOM 2229 C CA . LEU B 1 88 ? 2.359 -13.047 4.785 1 97.5 88 LEU B CA 1
ATOM 2230 C C . LEU B 1 88 ? 1.516 -12.875 6.047 1 97.5 88 LEU B C 1
ATOM 2232 O O . LEU B 1 88 ? 0.296 -12.703 5.965 1 97.5 88 LEU B O 1
ATOM 2236 N N . ALA B 1 89 ? 2.17 -12.812 7.18 1 97.31 89 ALA B N 1
ATOM 2237 C CA . ALA B 1 89 ? 1.492 -12.727 8.469 1 97.31 89 ALA B CA 1
ATOM 2238 C C . ALA B 1 89 ? 0.787 -11.383 8.633 1 97.31 89 ALA B C 1
ATOM 2240 O O . ALA B 1 89 ? -0.208 -11.281 9.359 1 97.31 89 ALA B O 1
ATOM 2241 N N . HIS B 1 90 ? 1.265 -10.391 7.969 1 97.38 90 HIS B N 1
ATOM 2242 C CA . HIS B 1 90 ? 0.712 -9.055 8.164 1 97.38 90 HIS B CA 1
ATOM 2243 C C . HIS B 1 90 ? -0.031 -8.578 6.926 1 97.38 90 HIS B C 1
ATOM 2245 O O . HIS B 1 90 ? -0.282 -7.379 6.77 1 97.38 90 HIS B O 1
ATOM 2251 N N . SER B 1 91 ? -0.314 -9.523 6.051 1 97.88 91 SER B N 1
ATOM 2252 C CA . SER B 1 91 ? -1.211 -9.219 4.941 1 97.88 91 SER B CA 1
ATOM 2253 C C . SER B 1 91 ? -2.672 -9.32 5.363 1 97.88 91 SER B C 1
ATOM 2255 O O . SER B 1 91 ? -3.027 -10.18 6.18 1 97.88 91 SER B O 1
ATOM 2257 N N . PHE B 1 92 ? -3.467 -8.445 4.867 1 97.81 92 PHE B N 1
ATOM 2258 C CA . PHE B 1 92 ? -4.887 -8.445 5.203 1 97.81 92 PHE B CA 1
ATOM 2259 C C . PHE B 1 92 ? -5.605 -9.586 4.492 1 97.81 92 PHE B C 1
ATOM 2261 O O . PHE B 1 92 ? -6.457 -10.258 5.082 1 97.81 92 PHE B O 1
ATOM 2268 N N . ILE B 1 93 ? -5.312 -9.781 3.193 1 98.19 93 ILE B N 1
ATOM 2269 C CA . ILE B 1 93 ? -5.891 -10.844 2.381 1 98.19 93 ILE B CA 1
ATOM 2270 C C . ILE B 1 93 ? -4.777 -11.648 1.708 1 98.19 93 ILE B C 1
ATOM 2272 O O . ILE B 1 93 ? -3.807 -11.07 1.21 1 98.19 93 ILE B O 1
ATOM 2276 N N . VAL B 1 94 ? -4.949 -12.945 1.782 1 98.38 94 VAL B N 1
ATOM 2277 C CA . VAL B 1 94 ? -4.105 -13.859 1.026 1 98.38 94 VAL B CA 1
ATOM 2278 C C . VAL B 1 94 ? -4.977 -14.797 0.193 1 98.38 94 VAL B C 1
ATOM 2280 O O . VAL B 1 94 ? -5.992 -15.305 0.678 1 98.38 94 VAL B O 1
ATOM 2283 N N . VAL B 1 95 ? -4.66 -14.961 -1.045 1 98.62 95 VAL B N 1
ATOM 2284 C CA . VAL B 1 95 ? -5.348 -15.891 -1.932 1 98.62 95 VAL B CA 1
ATOM 2285 C C . VAL B 1 95 ? -4.34 -16.875 -2.537 1 98.62 95 VAL B C 1
ATOM 2287 O O . VAL B 1 95 ? -3.34 -16.453 -3.123 1 98.62 95 VAL B O 1
ATOM 2290 N N . SER B 1 96 ? -4.559 -18.109 -2.326 1 98.56 96 SER B N 1
ATOM 2291 C CA . SER B 1 96 ? -3.703 -19.156 -2.871 1 98.56 96 SER B CA 1
ATOM 2292 C C . SER B 1 96 ? -4.492 -20.094 -3.775 1 98.56 96 SER B C 1
ATOM 2294 O O . SER B 1 96 ? -5.664 -20.391 -3.516 1 98.56 96 SER B O 1
ATOM 2296 N N . VAL B 1 97 ? -3.863 -20.531 -4.824 1 97.81 97 VAL B N 1
ATOM 2297 C CA . VAL B 1 97 ? -4.465 -21.453 -5.785 1 97.81 97 VAL B CA 1
ATOM 2298 C C . VAL B 1 97 ? -3.629 -22.719 -5.871 1 97.81 97 VAL B C 1
ATOM 2300 O O . VAL B 1 97 ? -2.406 -22.656 -6.02 1 97.81 97 VAL B O 1
ATOM 2303 N N . PHE B 1 98 ? -4.316 -23.812 -5.801 1 96.69 98 PHE B N 1
ATOM 2304 C CA . PHE B 1 98 ? -3.65 -25.109 -5.844 1 96.69 98 PHE B CA 1
ATOM 2305 C C . PHE B 1 98 ? -4.156 -25.938 -7.02 1 96.69 98 PHE B C 1
ATOM 2307 O O . PHE B 1 98 ? -5.312 -25.812 -7.426 1 96.69 98 PHE B O 1
ATOM 2314 N N . CYS B 1 99 ? -3.289 -26.672 -7.504 1 93.31 99 CYS B N 1
ATOM 2315 C CA . CYS B 1 99 ? -3.572 -27.594 -8.594 1 93.31 99 CYS B CA 1
ATOM 2316 C C . CYS B 1 99 ? -2.855 -28.922 -8.375 1 93.31 99 CYS B C 1
ATOM 2318 O O . CYS B 1 99 ? -1.826 -28.984 -7.695 1 93.31 99 CYS B O 1
ATOM 2320 N N . GLY B 1 100 ? -3.506 -29.969 -8.891 1 89.25 100 GLY B N 1
ATOM 2321 C CA . GLY B 1 100 ? -2.816 -31.25 -8.836 1 89.25 100 GLY B CA 1
ATOM 2322 C C . GLY B 1 100 ? -1.465 -31.219 -9.523 1 89.25 100 GLY B C 1
ATOM 2323 O O . GLY B 1 100 ? -1.306 -30.609 -10.57 1 89.25 100 GLY B O 1
ATOM 2324 N N . ALA B 1 101 ? -0.503 -31.859 -8.938 1 85.62 101 ALA B N 1
ATOM 2325 C CA . ALA B 1 101 ? 0.867 -31.859 -9.445 1 85.62 101 ALA B CA 1
ATOM 2326 C C . ALA B 1 101 ? 0.929 -32.438 -10.859 1 85.62 101 ALA B C 1
ATOM 2328 O O . ALA B 1 101 ? 1.779 -32.031 -11.656 1 85.62 101 ALA B O 1
ATOM 2329 N N . ARG B 1 102 ? 0.027 -33.312 -11.203 1 80.06 102 ARG B N 1
ATOM 2330 C CA . ARG B 1 102 ? 0.032 -33.969 -12.492 1 80.06 102 ARG B CA 1
ATOM 2331 C C . ARG B 1 102 ? -0.183 -33 -13.633 1 80.06 102 ARG B C 1
ATOM 2333 O O . ARG B 1 102 ? 0.274 -33.219 -14.758 1 80.06 102 ARG B O 1
ATOM 2340 N N . TYR B 1 103 ? -0.836 -31.969 -13.32 1 79.44 103 TYR B N 1
ATOM 2341 C CA . TYR B 1 103 ? -1.155 -30.984 -14.359 1 79.44 103 TYR B CA 1
ATOM 2342 C C . TYR B 1 103 ? 0.026 -30.062 -14.625 1 79.44 103 TYR B C 1
ATOM 2344 O O . TYR B 1 103 ? 0.061 -29.375 -15.641 1 79.44 103 TYR B O 1
ATOM 2352 N N . LEU B 1 104 ? 0.986 -29.938 -13.719 1 76.88 104 LEU B N 1
ATOM 2353 C CA . LEU B 1 104 ? 2.203 -29.156 -13.938 1 76.88 104 LEU B CA 1
ATOM 2354 C C . LEU B 1 104 ? 3.227 -29.969 -14.734 1 76.88 104 LEU B C 1
ATOM 2356 O O . LEU B 1 104 ? 3.986 -29.406 -15.523 1 76.88 104 LEU B O 1
ATOM 2360 N N . ALA B 1 105 ? 3.389 -31.266 -14.43 1 62.69 105 ALA B N 1
ATOM 2361 C CA . ALA B 1 105 ? 4.305 -32.156 -15.133 1 62.69 105 ALA B CA 1
ATOM 2362 C C . ALA B 1 105 ? 3.99 -32.188 -16.625 1 62.69 105 ALA B C 1
ATOM 2364 O O . ALA B 1 105 ? 4.898 -32.25 -17.453 1 62.69 105 ALA B O 1
ATOM 2365 N N . ASP B 1 106 ? 2.766 -32.25 -16.906 1 56.12 106 ASP B N 1
ATOM 2366 C CA . ASP B 1 106 ? 2.365 -32.344 -18.297 1 56.12 106 ASP B CA 1
ATOM 2367 C C . ASP B 1 106 ? 2.688 -31.047 -19.062 1 56.12 106 ASP B C 1
ATOM 2369 O O . ASP B 1 106 ? 2.951 -31.078 -20.266 1 56.12 106 ASP B O 1
ATOM 2373 N N . ALA B 1 107 ? 2.664 -29.906 -18.344 1 52.69 107 ALA B N 1
ATOM 2374 C CA . ALA B 1 107 ? 2.945 -28.609 -18.969 1 52.69 107 ALA B CA 1
ATOM 2375 C C . ALA B 1 107 ? 4.43 -28.484 -19.297 1 52.69 107 ALA B C 1
ATOM 2377 O O . ALA B 1 107 ? 4.801 -27.766 -20.25 1 52.69 107 ALA B O 1
ATOM 2378 N N . GLY B 1 108 ? 5.348 -28.922 -18.422 1 46.44 108 GLY B N 1
ATOM 2379 C CA . GLY B 1 108 ? 6.789 -28.875 -18.625 1 46.44 108 GLY B CA 1
ATOM 2380 C C . GLY B 1 108 ? 7.27 -29.844 -19.703 1 46.44 108 GLY B C 1
ATOM 2381 O O . GLY B 1 108 ? 8.477 -29.984 -19.906 1 46.44 108 GLY B O 1
ATOM 2382 N N . GLU B 1 109 ? 6.484 -30.781 -20.078 1 41.28 109 GLU B N 1
ATOM 2383 C CA . GLU B 1 109 ? 7.117 -31.641 -21.062 1 41.28 109 GLU B CA 1
ATOM 2384 C C . GLU B 1 109 ? 7.547 -30.844 -22.297 1 41.28 109 GLU B C 1
ATOM 2386 O O . GLU B 1 109 ? 8.023 -31.422 -23.281 1 41.28 109 GLU B O 1
ATOM 2391 N N . GLU B 1 110 ? 7.234 -29.625 -22.547 1 39.5 110 GLU B N 1
ATOM 2392 C CA . GLU B 1 110 ? 8.117 -29.172 -23.625 1 39.5 110 GLU B CA 1
ATOM 2393 C C . GLU B 1 110 ? 9.57 -29.094 -23.156 1 39.5 110 GLU B C 1
ATOM 2395 O O . GLU B 1 110 ? 9.844 -29.219 -21.953 1 39.5 110 GLU B O 1
ATOM 2400 N N . GLU B 1 111 ? 10.617 -28.266 -23.922 1 36.31 111 GLU B N 1
ATOM 2401 C CA . GLU B 1 111 ? 12.078 -28.344 -24.016 1 36.31 111 GLU B CA 1
ATOM 2402 C C . GLU B 1 111 ? 12.734 -28.125 -22.656 1 36.31 111 GLU B C 1
ATOM 2404 O O . GLU B 1 111 ? 13.805 -28.656 -22.391 1 36.31 111 GLU B O 1
ATOM 2409 N N . GLY B 1 112 ? 12.617 -26.938 -21.953 1 36.91 112 GLY B N 1
ATOM 2410 C CA . GLY B 1 112 ? 13.75 -26.5 -21.156 1 36.91 112 GLY B CA 1
ATOM 2411 C C . GLY B 1 112 ? 14.047 -27.422 -19.984 1 36.91 112 GLY B C 1
ATOM 2412 O O . GLY B 1 112 ? 13.273 -28.344 -19.703 1 36.91 112 GLY B O 1
ATOM 2413 N N . GLN B 1 113 ? 15.297 -27.141 -19.172 1 35.59 113 GLN B N 1
ATOM 2414 C CA . GLN B 1 113 ? 16.141 -27.844 -18.203 1 35.59 113 GLN B CA 1
ATOM 2415 C C . GLN B 1 113 ? 15.328 -28.281 -16.984 1 35.59 113 GLN B C 1
ATOM 2417 O O . GLN B 1 113 ? 14.625 -27.469 -16.375 1 35.59 113 GLN B O 1
ATOM 2422 N N . ARG B 1 114 ? 15.141 -29.625 -16.75 1 35.81 114 ARG B N 1
ATOM 2423 C CA . ARG B 1 114 ? 14.914 -30.422 -15.562 1 35.81 114 ARG B CA 1
ATOM 2424 C C . ARG B 1 114 ? 15.609 -29.812 -14.352 1 35.81 114 ARG B C 1
ATOM 2426 O O . ARG B 1 114 ? 16.781 -30.078 -14.102 1 35.81 114 ARG B O 1
ATOM 2433 N N . PHE B 1 115 ? 15.695 -28.578 -14.094 1 34.06 115 PHE B N 1
ATOM 2434 C CA . PHE B 1 115 ? 16.312 -28.359 -12.789 1 34.06 115 PHE B CA 1
ATOM 2435 C C . PHE B 1 115 ? 15.828 -29.406 -11.781 1 34.06 115 PHE B C 1
ATOM 2437 O O . PHE B 1 115 ? 14.688 -29.859 -11.852 1 34.06 115 PHE B O 1
ATOM 2444 N N . GLY B 1 116 ? 16.812 -30.234 -11.203 1 34.62 116 GLY B N 1
ATOM 2445 C CA . GLY B 1 116 ? 16.875 -31.312 -10.211 1 34.62 116 GLY B CA 1
ATOM 2446 C C . GLY B 1 116 ? 15.898 -31.109 -9.062 1 34.62 116 GLY B C 1
ATOM 2447 O O . GLY B 1 116 ? 16.188 -31.484 -7.926 1 34.62 116 GLY B O 1
ATOM 2448 N N . LEU B 1 117 ? 15.188 -30.016 -8.977 1 34.53 117 LEU B N 1
ATOM 2449 C CA . LEU B 1 117 ? 14.359 -30.234 -7.793 1 34.53 117 LEU B CA 1
ATOM 2450 C C . LEU B 1 117 ? 13.688 -31.594 -7.844 1 34.53 117 LEU B C 1
ATOM 2452 O O . LEU B 1 117 ? 13.234 -32.031 -8.906 1 34.53 117 LEU B O 1
ATOM 2456 N N . ASP B 1 118 ? 14.359 -32.656 -7.184 1 34.34 118 ASP B N 1
ATOM 2457 C CA . ASP B 1 118 ? 13.742 -33.938 -6.809 1 34.34 118 ASP B CA 1
ATOM 2458 C C . ASP B 1 118 ? 12.219 -33.812 -6.805 1 34.34 118 ASP B C 1
ATOM 2460 O O . ASP B 1 118 ? 11.633 -33.281 -5.859 1 34.34 118 ASP B O 1
ATOM 2464 N N . LEU B 1 119 ? 11.648 -33.344 -7.883 1 36 119 LEU B N 1
ATOM 2465 C CA . LEU B 1 119 ? 10.227 -33.656 -8.055 1 36 119 LEU B CA 1
ATOM 2466 C C . LEU B 1 119 ? 9.93 -35.062 -7.602 1 36 119 LEU B C 1
ATOM 2468 O O . LEU B 1 119 ? 10.211 -36.031 -8.328 1 36 119 LEU B O 1
ATOM 2472 N N . GLY B 1 120 ? 10.453 -35.531 -6.441 1 36.16 120 GLY B N 1
ATOM 2473 C CA . GLY B 1 120 ? 9.914 -36.781 -5.988 1 36.16 120 GLY B CA 1
ATOM 2474 C C . GLY B 1 120 ? 8.609 -37.156 -6.664 1 36.16 120 GLY B C 1
ATOM 2475 O O . GLY B 1 120 ? 7.961 -36.312 -7.285 1 36.16 120 GLY B O 1
ATOM 2476 N N . LEU B 1 121 ? 8.289 -38.438 -6.77 1 35.19 121 LEU B N 1
ATOM 2477 C CA . LEU B 1 121 ? 7.016 -39.062 -7.137 1 35.19 121 LEU B CA 1
ATOM 2478 C C . LEU B 1 121 ? 5.855 -38.094 -6.816 1 35.19 121 LEU B C 1
ATOM 2480 O O . LEU B 1 121 ? 5.629 -37.781 -5.652 1 35.19 121 LEU B O 1
ATOM 2484 N N . ALA B 1 122 ? 5.719 -36.969 -7.551 1 44 122 ALA B N 1
ATOM 2485 C CA . ALA B 1 122 ? 4.387 -36.375 -7.52 1 44 122 ALA B CA 1
ATOM 2486 C C . ALA B 1 122 ? 3.326 -37.406 -7.137 1 44 122 ALA B C 1
ATOM 2488 O O . ALA B 1 122 ? 3.039 -38.312 -7.902 1 44 122 ALA B O 1
ATOM 2489 N N . ARG B 1 123 ? 3.363 -37.875 -5.906 1 46.28 123 ARG B N 1
ATOM 2490 C CA . ARG B 1 123 ? 2.289 -38.781 -5.5 1 46.28 123 ARG B CA 1
ATOM 2491 C C . ARG B 1 123 ? 0.95 -38.344 -6.07 1 46.28 123 ARG B C 1
ATOM 2493 O O . ARG B 1 123 ? 0.637 -37.125 -6.066 1 46.28 123 ARG B O 1
ATOM 2500 N N . GLN B 1 124 ? 0.291 -39.062 -6.711 1 49.16 124 GLN B N 1
ATOM 2501 C CA . GLN B 1 124 ? -1.108 -39 -7.117 1 49.16 124 GLN B CA 1
ATOM 2502 C C . GLN B 1 124 ? -1.964 -38.344 -6.035 1 49.16 124 GLN B C 1
ATOM 2504 O O . GLN B 1 124 ? -1.951 -38.75 -4.879 1 49.16 124 GLN B O 1
ATOM 2509 N N . GLY B 1 125 ? -2.166 -37 -6.145 1 65.06 125 GLY B N 1
ATOM 2510 C CA . GLY B 1 125 ? -3.051 -36.344 -5.199 1 65.06 125 GLY B CA 1
ATOM 2511 C C . GLY B 1 125 ? -2.432 -35.125 -4.566 1 65.06 125 GLY B C 1
ATOM 2512 O O . GLY B 1 125 ? -3.096 -34.406 -3.82 1 65.06 125 GLY B O 1
ATOM 2513 N N . GLU B 1 126 ? -1.121 -34.938 -4.875 1 83.06 126 GLU B N 1
ATOM 2514 C CA . GLU B 1 126 ? -0.481 -33.844 -4.18 1 83.06 126 GLU B CA 1
ATOM 2515 C C . GLU B 1 126 ? -0.874 -32.5 -4.801 1 83.06 126 GLU B C 1
ATOM 2517 O O . GLU B 1 126 ? -0.866 -32.344 -6.027 1 83.06 126 GLU B O 1
ATOM 2522 N N . GLN B 1 127 ? -1.301 -31.609 -3.979 1 90.75 127 GLN B N 1
ATOM 2523 C CA . GLN B 1 127 ? -1.658 -30.266 -4.406 1 90.75 127 GLN B CA 1
ATOM 2524 C C . GLN B 1 127 ? -0.448 -29.328 -4.367 1 90.75 127 GLN B C 1
ATOM 2526 O O . GLN B 1 127 ? 0.364 -29.406 -3.443 1 90.75 127 GLN B O 1
ATOM 2531 N N . ARG B 1 128 ? -0.252 -28.625 -5.496 1 93.44 128 ARG B N 1
ATOM 2532 C CA . ARG B 1 128 ? 0.838 -27.672 -5.605 1 93.44 128 ARG B CA 1
ATOM 2533 C C . ARG B 1 128 ? 0.303 -26.234 -5.676 1 93.44 128 ARG B C 1
ATOM 2535 O O . ARG B 1 128 ? -0.708 -25.984 -6.332 1 93.44 128 ARG B O 1
ATOM 2542 N N . LEU B 1 129 ? 1.053 -25.391 -4.996 1 96.56 129 LEU B N 1
ATOM 2543 C CA . LEU B 1 129 ? 0.733 -23.969 -5.109 1 96.56 129 LEU B CA 1
ATOM 2544 C C . LEU B 1 129 ? 1.074 -23.438 -6.5 1 96.56 129 LEU B C 1
ATOM 2546 O O . LEU B 1 129 ? 2.24 -23.453 -6.906 1 96.56 129 LEU B O 1
ATOM 2550 N N . VAL B 1 130 ? 0.055 -22.953 -7.25 1 96.44 130 VAL B N 1
ATOM 2551 C CA . VAL B 1 130 ? 0.305 -22.562 -8.633 1 96.44 130 VAL B CA 1
ATOM 2552 C C . VAL B 1 130 ? -0.1 -21.094 -8.844 1 96.44 130 VAL B C 1
ATOM 2554 O O . VAL B 1 130 ? 0.164 -20.516 -9.898 1 96.44 130 VAL B O 1
ATOM 2557 N N . GLY B 1 131 ? -0.743 -20.5 -7.938 1 97.94 131 GLY B N 1
ATOM 2558 C CA . GLY B 1 131 ? -1.145 -19.094 -7.973 1 97.94 131 GLY B CA 1
ATOM 2559 C C . GLY B 1 131 ? -1.189 -18.453 -6.602 1 97.94 131 GLY B C 1
ATOM 2560 O O . GLY B 1 131 ? -1.425 -19.141 -5.598 1 97.94 131 GLY B O 1
ATOM 2561 N N . PHE B 1 132 ? -1.007 -17.172 -6.648 1 98.19 132 PHE B N 1
ATOM 2562 C CA . PHE B 1 132 ? -0.963 -16.453 -5.379 1 98.19 132 PHE B CA 1
ATOM 2563 C C . PHE B 1 132 ? -1.226 -14.969 -5.582 1 98.19 132 PHE B C 1
ATOM 2565 O O . PHE B 1 132 ? -0.884 -14.414 -6.629 1 98.19 132 PHE B O 1
ATOM 2572 N N . GLY B 1 133 ? -1.802 -14.344 -4.637 1 98 133 GLY B N 1
ATOM 2573 C CA . GLY B 1 133 ? -1.964 -12.906 -4.508 1 98 133 GLY B CA 1
ATOM 2574 C C . GLY B 1 133 ? -2.289 -12.469 -3.092 1 98 133 GLY B C 1
ATOM 2575 O O . GLY B 1 133 ? -2.781 -13.266 -2.287 1 98 133 GLY B O 1
ATOM 2576 N N . ARG B 1 134 ? -1.96 -11.266 -2.818 1 98 134 ARG B N 1
ATOM 2577 C CA . ARG B 1 134 ? -2.26 -10.766 -1.48 1 98 134 ARG B CA 1
ATOM 2578 C C . ARG B 1 134 ? -2.543 -9.266 -1.508 1 98 134 ARG B C 1
ATOM 2580 O O . ARG B 1 134 ? -2.264 -8.594 -2.504 1 98 134 ARG B O 1
ATOM 2587 N N . ALA B 1 135 ? -3.117 -8.789 -0.41 1 98.19 135 ALA B N 1
ATOM 2588 C CA . ALA B 1 135 ? -3.371 -7.359 -0.252 1 98.19 135 ALA B CA 1
ATOM 2589 C C . ALA B 1 135 ? -2.959 -6.879 1.138 1 98.19 135 ALA B C 1
ATOM 2591 O O . ALA B 1 135 ? -3.17 -7.578 2.131 1 98.19 135 ALA B O 1
ATOM 2592 N N . VAL B 1 136 ? -2.314 -5.777 1.154 1 97.81 136 VAL B N 1
ATOM 2593 C CA . VAL B 1 136 ? -2.012 -5.043 2.379 1 97.81 136 VAL B CA 1
ATOM 2594 C C . VAL B 1 136 ? -2.98 -3.871 2.531 1 97.81 136 VAL B C 1
ATOM 2596 O O . VAL B 1 136 ? -3.279 -3.174 1.561 1 97.81 136 VAL B O 1
ATOM 2599 N N . SER B 1 137 ? -3.498 -3.695 3.77 1 97.62 137 SER B N 1
ATOM 2600 C CA . SER B 1 137 ? -4.543 -2.697 3.961 1 97.62 137 SER B CA 1
ATOM 2601 C C . SER B 1 137 ? -4.484 -2.096 5.363 1 97.62 137 SER B C 1
ATOM 2603 O O . SER B 1 137 ? -3.977 -2.725 6.293 1 97.62 137 SER B O 1
ATOM 2605 N N . ASP B 1 138 ? -4.91 -0.875 5.43 1 96.69 138 ASP B N 1
ATOM 2606 C CA . ASP B 1 138 ? -5.141 -0.26 6.734 1 96.69 138 ASP B CA 1
ATOM 2607 C C . ASP B 1 138 ? -6.547 -0.565 7.242 1 96.69 138 ASP B C 1
ATOM 2609 O O . ASP B 1 138 ? -6.977 -0.011 8.258 1 96.69 138 ASP B O 1
ATOM 2613 N N . LEU B 1 139 ? -7.316 -1.351 6.512 1 96.75 139 LEU B N 1
ATOM 2614 C CA . LEU B 1 139 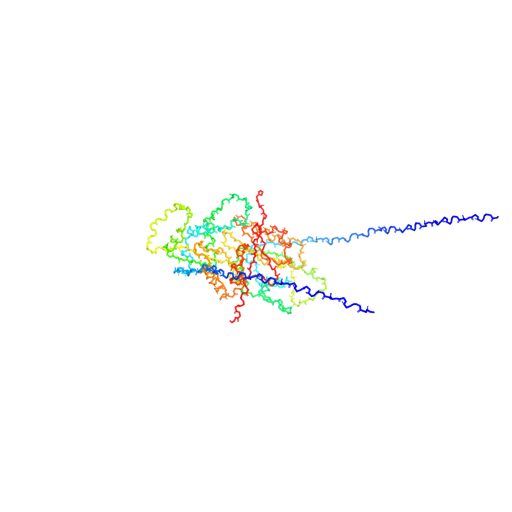? -8.625 -1.901 6.836 1 96.75 139 LEU B CA 1
ATOM 2615 C C . LEU B 1 139 ? -9.68 -0.802 6.887 1 96.75 139 LEU B C 1
ATOM 2617 O O . LEU B 1 139 ? -10.844 -1.062 7.223 1 96.75 139 LEU B O 1
ATOM 2621 N N . GLY B 1 140 ? -9.336 0.391 6.57 1 94.62 140 GLY B N 1
ATOM 2622 C CA . GLY B 1 140 ? -10.281 1.495 6.633 1 94.62 140 GLY B CA 1
ATOM 2623 C C . GLY B 1 140 ? -10.398 2.258 5.328 1 94.62 140 GLY B C 1
ATOM 2624 O O . GLY B 1 140 ? -11.492 2.389 4.773 1 94.62 140 GLY B O 1
ATOM 2625 N N . LEU B 1 141 ? -9.273 2.635 4.824 1 92.44 141 LEU B N 1
ATOM 2626 C CA . LEU B 1 141 ? -9.328 3.609 3.74 1 92.44 141 LEU B CA 1
ATOM 2627 C C . LEU B 1 141 ? -8.734 3.031 2.461 1 92.44 141 LEU B C 1
ATOM 2629 O O . LEU B 1 141 ? -9.266 3.244 1.371 1 92.44 141 LEU B O 1
ATOM 2633 N N . THR B 1 142 ? -7.637 2.324 2.594 1 92.88 142 THR B N 1
ATOM 2634 C CA . THR B 1 142 ? -6.906 1.964 1.385 1 92.88 142 THR B CA 1
ATOM 2635 C C . THR B 1 142 ? -6.418 0.521 1.458 1 92.88 142 THR B C 1
ATOM 2637 O O . THR B 1 142 ? -6.363 -0.068 2.539 1 92.88 142 THR B O 1
ATOM 2640 N N . ALA B 1 143 ? -6.133 -0.027 0.285 1 95.81 143 ALA B N 1
ATOM 2641 C CA . ALA B 1 143 ? -5.48 -1.326 0.149 1 95.81 143 ALA B CA 1
ATOM 2642 C C . ALA B 1 143 ? -4.578 -1.36 -1.083 1 95.81 143 ALA B C 1
ATOM 2644 O O . ALA B 1 143 ? -4.773 -0.586 -2.023 1 95.81 143 ALA B O 1
ATOM 2645 N N . SER B 1 144 ? -3.578 -2.168 -1.02 1 95.38 144 SER B N 1
ATOM 2646 C CA . SER B 1 144 ? -2.676 -2.393 -2.143 1 95.38 144 SER B CA 1
ATOM 2647 C C . SER B 1 144 ? -2.508 -3.881 -2.43 1 95.38 144 SER B C 1
ATOM 2649 O O . SER B 1 144 ? -2.32 -4.68 -1.508 1 95.38 144 SER B O 1
ATOM 2651 N N . VAL B 1 145 ? -2.639 -4.219 -3.695 1 95.75 145 VAL B N 1
ATOM 2652 C CA . VAL B 1 145 ? -2.49 -5.602 -4.129 1 95.75 145 VAL B CA 1
ATOM 2653 C C . VAL B 1 145 ? -1.028 -5.883 -4.469 1 95.75 145 VAL B C 1
ATOM 2655 O O . VAL B 1 145 ? -0.374 -5.082 -5.137 1 95.75 145 VAL B O 1
ATOM 2658 N N . HIS B 1 146 ? -0.55 -7.055 -3.984 1 93.56 146 HIS B N 1
ATOM 2659 C CA . HIS B 1 146 ? 0.852 -7.41 -4.168 1 93.56 146 HIS B CA 1
ATOM 2660 C C . HIS B 1 146 ? 0.998 -8.867 -4.609 1 93.56 146 HIS B C 1
ATOM 2662 O O . HIS B 1 146 ? 0.124 -9.688 -4.336 1 93.56 146 HIS B O 1
ATOM 2668 N N . ASP B 1 147 ? 2.082 -9.133 -5.285 1 93.5 147 ASP B N 1
ATOM 2669 C CA . ASP B 1 147 ? 2.631 -10.469 -5.496 1 93.5 147 ASP B CA 1
ATOM 2670 C C . ASP B 1 147 ? 1.62 -11.375 -6.195 1 93.5 147 ASP B C 1
ATOM 2672 O O . ASP B 1 147 ? 1.428 -12.523 -5.801 1 93.5 147 ASP B O 1
ATOM 2676 N N . VAL B 1 148 ? 0.976 -10.828 -7.152 1 95.88 148 VAL B N 1
ATOM 2677 C CA . VAL B 1 148 ? 0.096 -11.672 -7.953 1 95.88 148 VAL B CA 1
ATOM 2678 C C . VAL B 1 148 ? 0.926 -12.484 -8.945 1 95.88 148 VAL B C 1
ATOM 2680 O O . VAL B 1 148 ? 1.529 -11.938 -9.867 1 95.88 148 VAL B O 1
ATOM 2683 N N . VAL B 1 149 ? 0.951 -13.805 -8.68 1 95.62 149 VAL B N 1
ATOM 2684 C CA . VAL B 1 149 ? 1.75 -14.672 -9.531 1 95.62 149 VAL B CA 1
ATOM 2685 C C . VAL B 1 149 ? 0.958 -15.938 -9.875 1 95.62 149 VAL B C 1
ATOM 2687 O O . VAL B 1 149 ? 0.161 -16.422 -9.062 1 95.62 149 VAL B O 1
ATOM 2690 N N . VAL B 1 150 ? 1.182 -16.438 -11.039 1 96.19 150 VAL B N 1
ATOM 2691 C CA . VAL B 1 150 ? 0.667 -17.719 -11.539 1 96.19 150 VAL B CA 1
ATOM 2692 C C . VAL B 1 150 ? 1.79 -18.484 -12.227 1 96.19 150 VAL B C 1
ATOM 2694 O O . VAL B 1 150 ? 2.557 -17.922 -13.008 1 96.19 150 VAL B O 1
ATOM 2697 N N . HIS B 1 151 ? 1.87 -19.703 -11.844 1 94.12 151 HIS B N 1
ATOM 2698 C CA . HIS B 1 151 ? 2.891 -20.516 -12.477 1 94.12 151 HIS B CA 1
ATOM 2699 C C . HIS B 1 151 ? 2.891 -20.328 -13.992 1 94.12 151 HIS B C 1
ATOM 2701 O O . HIS B 1 151 ? 1.828 -20.328 -14.617 1 94.12 151 HIS B O 1
ATOM 2707 N N . PRO B 1 152 ? 4.078 -20.219 -14.539 1 92 152 PRO B N 1
ATOM 2708 C CA . PRO B 1 152 ? 4.184 -19.875 -15.961 1 92 152 PRO B CA 1
ATOM 2709 C C . PRO B 1 152 ? 3.404 -20.828 -16.859 1 92 152 PRO B C 1
ATOM 2711 O O . PRO B 1 152 ? 2.758 -20.406 -17.812 1 92 152 PRO B O 1
ATOM 2714 N N . SER B 1 153 ? 3.344 -22.094 -16.594 1 88.94 153 SER B N 1
ATOM 2715 C CA . SER B 1 153 ? 2.686 -23.094 -17.422 1 88.94 153 SER B CA 1
ATOM 2716 C C . SER B 1 153 ? 1.167 -22.969 -17.344 1 88.94 153 SER B C 1
ATOM 2718 O O . SER B 1 153 ? 0.446 -23.578 -18.141 1 88.94 153 SER B O 1
ATOM 2720 N N . LEU B 1 154 ? 0.693 -22.203 -16.438 1 92.62 154 LEU B N 1
ATOM 2721 C CA . LEU B 1 154 ? -0.749 -22.125 -16.25 1 92.62 154 LEU B CA 1
ATOM 2722 C C . LEU B 1 154 ? -1.234 -20.688 -16.422 1 92.62 154 LEU B C 1
ATOM 2724 O O . LEU B 1 154 ? -2.35 -20.344 -16.031 1 92.62 154 LEU B O 1
ATOM 2728 N N . GLN B 1 155 ? -0.425 -19.844 -16.969 1 92.25 155 GLN B N 1
ATOM 2729 C CA . GLN B 1 155 ? -0.791 -18.453 -17.219 1 92.25 155 GLN B CA 1
ATOM 2730 C C . GLN B 1 155 ? -1.72 -18.344 -18.422 1 92.25 155 GLN B C 1
ATOM 2732 O O . GLN B 1 155 ? -1.885 -19.297 -19.172 1 92.25 155 GLN B O 1
ATOM 2737 N N . ARG B 1 156 ? -2.389 -17.219 -18.438 1 91.88 156 ARG B N 1
ATOM 2738 C CA . ARG B 1 156 ? -3.295 -16.875 -19.531 1 91.88 156 ARG B CA 1
ATOM 2739 C C . ARG B 1 156 ? -4.473 -17.844 -19.594 1 91.88 156 ARG B C 1
ATOM 2741 O O . ARG B 1 156 ? -4.938 -18.188 -20.672 1 91.88 156 ARG B O 1
ATOM 2748 N N . ARG B 1 157 ? -4.855 -18.328 -18.469 1 91.88 157 ARG B N 1
ATOM 2749 C CA . ARG B 1 157 ? -6 -19.219 -18.328 1 91.88 157 ARG B CA 1
ATOM 2750 C C . ARG B 1 157 ? -7.023 -18.672 -17.359 1 91.88 157 ARG B C 1
ATOM 2752 O O . ARG B 1 157 ? -7.895 -19.406 -16.875 1 91.88 157 ARG B O 1
ATOM 2759 N N . GLY B 1 158 ? -6.82 -17.422 -16.906 1 94.62 158 GLY B N 1
ATOM 2760 C CA . GLY B 1 158 ? -7.801 -16.734 -16.078 1 94.62 158 GLY B CA 1
ATOM 2761 C C . GLY B 1 158 ? -7.543 -16.891 -14.594 1 94.62 158 GLY B C 1
ATOM 2762 O O . GLY B 1 158 ? -8.297 -16.359 -13.773 1 94.62 158 GLY B O 1
ATOM 2763 N N . ILE B 1 159 ? -6.543 -17.594 -14.211 1 96.12 159 ILE B N 1
ATOM 2764 C CA . ILE B 1 159 ? -6.262 -17.859 -12.805 1 96.12 159 ILE B CA 1
ATOM 2765 C C . ILE B 1 159 ? -5.938 -16.547 -12.094 1 96.12 159 ILE B C 1
ATOM 2767 O O . ILE B 1 159 ? -6.469 -16.266 -11.008 1 96.12 159 ILE B O 1
ATOM 2771 N N . GLY B 1 160 ? -5.105 -15.727 -12.703 1 97.06 160 GLY B N 1
ATOM 2772 C CA . GLY B 1 160 ? -4.766 -14.445 -12.117 1 97.06 160 GLY B CA 1
ATOM 2773 C C . GLY B 1 160 ? -5.969 -13.547 -11.906 1 97.06 160 GLY B C 1
ATOM 2774 O O . GLY B 1 160 ? -6.098 -12.914 -10.852 1 97.06 160 GLY B O 1
ATOM 2775 N N . GLN B 1 161 ? -6.824 -13.516 -12.844 1 96.5 161 GLN B N 1
ATOM 2776 C CA . GLN B 1 161 ? -8.031 -12.711 -12.742 1 96.5 161 GLN B CA 1
ATOM 2777 C C . GLN B 1 161 ? -8.914 -13.172 -11.586 1 96.5 161 GLN B C 1
ATOM 2779 O O . GLN B 1 161 ? -9.492 -12.359 -10.875 1 96.5 161 GLN B O 1
ATOM 2784 N N . LYS B 1 162 ? -9.031 -14.438 -11.453 1 97.25 162 LYS B N 1
ATOM 2785 C CA . LYS B 1 162 ? -9.812 -14.992 -10.352 1 97.25 162 LYS B CA 1
ATOM 2786 C C . LYS B 1 162 ? -9.234 -14.562 -9 1 97.25 162 LYS B C 1
ATOM 2788 O O . LYS B 1 162 ? -9.984 -14.25 -8.07 1 97.25 162 LYS B O 1
ATOM 2793 N N . ILE B 1 163 ? -7.945 -14.539 -8.898 1 97.94 163 ILE B N 1
ATOM 2794 C CA . ILE B 1 163 ? -7.262 -14.133 -7.672 1 97.94 163 ILE B CA 1
ATOM 2795 C C . ILE B 1 163 ? -7.594 -12.68 -7.355 1 97.94 163 ILE B C 1
ATOM 2797 O O . ILE B 1 163 ? -8.047 -12.367 -6.25 1 97.94 163 ILE B O 1
ATOM 2801 N N . VAL B 1 164 ? -7.438 -11.789 -8.336 1 97.62 164 VAL B N 1
ATOM 2802 C CA . VAL B 1 164 ? -7.648 -10.359 -8.148 1 97.62 164 VAL B CA 1
ATOM 2803 C C . VAL B 1 164 ? -9.125 -10.086 -7.863 1 97.62 164 VAL B C 1
ATOM 2805 O O . VAL B 1 164 ? -9.461 -9.266 -7.008 1 97.62 164 VAL B O 1
ATOM 2808 N N . ASP B 1 165 ? -9.961 -10.789 -8.539 1 96.5 165 ASP B N 1
ATOM 2809 C CA . ASP B 1 165 ? -11.398 -10.656 -8.312 1 96.5 165 ASP B CA 1
ATOM 2810 C C . ASP B 1 165 ? -11.758 -10.984 -6.863 1 96.5 165 ASP B C 1
ATOM 2812 O O . ASP B 1 165 ? -12.531 -10.258 -6.23 1 96.5 165 ASP B O 1
ATOM 2816 N N . LYS B 1 166 ? -11.234 -12.031 -6.375 1 97.75 166 LYS B N 1
ATOM 2817 C CA . LYS B 1 166 ? -11.516 -12.43 -4.996 1 97.75 166 LYS B CA 1
ATOM 2818 C C . LYS B 1 166 ? -11.031 -11.367 -4.012 1 97.75 166 LYS B C 1
ATOM 2820 O O . LYS B 1 166 ? -11.75 -11.016 -3.066 1 97.75 166 LYS B O 1
ATOM 2825 N N . ILE B 1 167 ? -9.859 -10.828 -4.242 1 98.06 167 ILE B N 1
ATOM 2826 C CA . ILE B 1 167 ? -9.289 -9.805 -3.375 1 98.06 167 ILE B CA 1
ATOM 2827 C C . ILE B 1 167 ? -10.172 -8.555 -3.402 1 98.06 167 ILE B C 1
ATOM 2829 O O . ILE B 1 167 ? -10.57 -8.047 -2.354 1 98.06 167 ILE B O 1
ATOM 2833 N N . THR B 1 168 ? -10.531 -8.094 -4.57 1 96.12 168 THR B N 1
ATOM 2834 C CA . THR B 1 168 ? -11.266 -6.84 -4.707 1 96.12 168 THR B CA 1
ATOM 2835 C C . THR B 1 168 ? -12.68 -6.98 -4.148 1 96.12 168 THR B C 1
ATOM 2837 O O . THR B 1 168 ? -13.219 -6.039 -3.559 1 96.12 168 THR B O 1
ATOM 2840 N N . ARG B 1 169 ? -13.234 -8.148 -4.32 1 95.5 169 ARG B N 1
ATOM 2841 C CA . ARG B 1 169 ? -14.57 -8.383 -3.783 1 95.5 169 ARG B CA 1
ATOM 2842 C C . ARG B 1 169 ? -14.578 -8.266 -2.262 1 95.5 169 ARG B C 1
ATOM 2844 O O . ARG B 1 169 ? -15.469 -7.625 -1.688 1 95.5 169 ARG B O 1
ATOM 2851 N N . VAL B 1 170 ? -13.656 -8.852 -1.63 1 96.94 170 VAL B N 1
ATOM 2852 C CA . VAL B 1 170 ? -13.578 -8.797 -0.174 1 96.94 170 VAL B CA 1
ATOM 2853 C C . VAL B 1 170 ? -13.344 -7.359 0.281 1 96.94 170 VAL B C 1
ATOM 2855 O O . VAL B 1 170 ? -13.992 -6.887 1.219 1 96.94 170 VAL B O 1
ATOM 2858 N N . LEU B 1 171 ? -12.461 -6.668 -0.334 1 96.25 171 LEU B N 1
ATOM 2859 C CA . LEU B 1 171 ? -12.156 -5.285 0.024 1 96.25 171 LEU B CA 1
ATOM 2860 C C . LEU B 1 171 ? -13.391 -4.402 -0.14 1 96.25 171 LEU B C 1
ATOM 2862 O O . LEU B 1 171 ? -13.711 -3.609 0.748 1 96.25 171 LEU B O 1
ATOM 2866 N N . HIS B 1 172 ? -14.117 -4.625 -1.191 1 93.44 172 HIS B N 1
ATOM 2867 C CA . HIS B 1 172 ? -15.328 -3.854 -1.443 1 93.44 172 HIS B CA 1
ATOM 2868 C C . HIS B 1 172 ? -16.391 -4.145 -0.393 1 93.44 172 HIS B C 1
ATOM 2870 O O . HIS B 1 172 ? -17.125 -3.236 0.032 1 93.44 172 HIS B O 1
ATOM 2876 N N . SER B 1 173 ? -16.438 -5.379 -0.088 1 94.5 173 SER B N 1
ATOM 2877 C CA . SER B 1 173 ? -17.438 -5.758 0.908 1 94.5 173 SER B CA 1
ATOM 2878 C C . SER B 1 173 ? -17.156 -5.09 2.25 1 94.5 173 SER B C 1
ATOM 2880 O O . SER B 1 173 ? -18.062 -4.965 3.086 1 94.5 173 SER B O 1
ATOM 2882 N N . ARG B 1 174 ? -15.922 -4.613 2.434 1 93.31 174 ARG B N 1
ATOM 2883 C CA . ARG B 1 174 ? -15.539 -3.928 3.662 1 93.31 174 ARG B CA 1
ATOM 2884 C C . ARG B 1 174 ? -15.547 -2.414 3.473 1 93.31 174 ARG B C 1
ATOM 2886 O O . ARG B 1 174 ? -15.094 -1.671 4.344 1 93.31 174 ARG B O 1
ATOM 2893 N N . GLY B 1 175 ? -16 -1.999 2.301 1 90.62 175 GLY B N 1
ATOM 2894 C CA . GLY B 1 175 ? -16.109 -0.578 2.016 1 90.62 175 GLY B CA 1
ATOM 2895 C C . GLY B 1 175 ? -14.789 0.061 1.644 1 90.62 175 GLY B C 1
ATOM 2896 O O . GLY B 1 175 ? -14.633 1.278 1.747 1 90.62 175 GLY B O 1
ATOM 2897 N N . ILE B 1 176 ? -13.836 -0.695 1.341 1 92.62 176 ILE B N 1
ATOM 2898 C CA . ILE B 1 176 ? -12.547 -0.181 0.891 1 92.62 176 ILE B CA 1
ATOM 2899 C C . ILE B 1 176 ? -12.508 -0.142 -0.635 1 92.62 176 ILE B C 1
ATOM 2901 O O . ILE B 1 176 ? -12.469 -1.188 -1.288 1 92.62 176 ILE B O 1
ATOM 2905 N N . TYR B 1 177 ? -12.414 1.053 -1.122 1 88.19 177 TYR B N 1
ATOM 2906 C CA . TYR B 1 177 ? -12.531 1.213 -2.566 1 88.19 177 TYR B CA 1
ATOM 2907 C C . TYR B 1 177 ? -11.242 1.769 -3.158 1 88.19 177 TYR B C 1
ATOM 2909 O O . TYR B 1 177 ? -11.016 1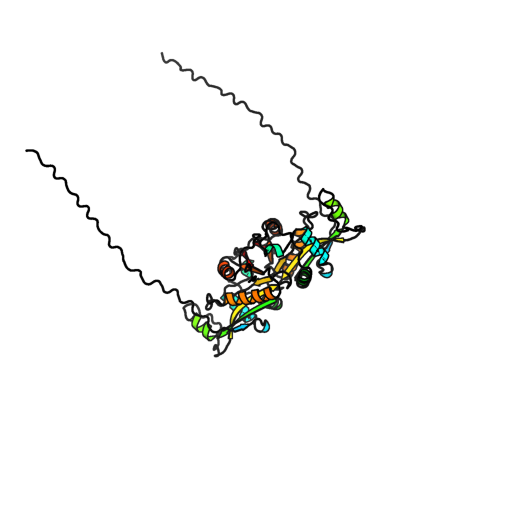.688 -4.367 1 88.19 177 TYR B O 1
ATOM 2917 N N . ASP B 1 178 ? -10.445 2.438 -2.314 1 88 178 ASP B N 1
ATOM 2918 C CA . ASP B 1 178 ? -9.141 2.902 -2.77 1 88 178 ASP B CA 1
ATOM 2919 C C . ASP B 1 178 ? -8.133 1.755 -2.811 1 88 178 ASP B C 1
ATOM 2921 O O . ASP B 1 178 ? -7.402 1.528 -1.844 1 88 178 ASP B O 1
A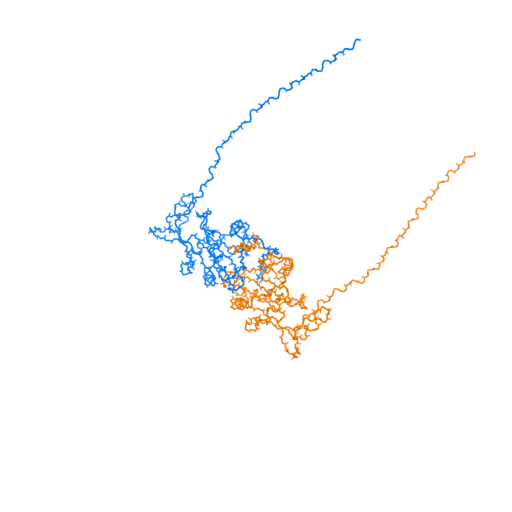TOM 2925 N N . ILE B 1 179 ? -8.188 1.011 -3.941 1 92.06 179 ILE B N 1
ATOM 2926 C CA . ILE B 1 179 ? -7.367 -0.18 -4.125 1 92.06 179 ILE B CA 1
ATOM 2927 C C . ILE B 1 179 ? -6.332 0.073 -5.219 1 92.06 179 ILE B C 1
ATOM 2929 O O . ILE B 1 179 ? -6.68 0.427 -6.344 1 92.06 179 ILE B O 1
ATOM 2933 N N . SER B 1 180 ? -5.062 -0.094 -4.84 1 91.44 180 SER B N 1
ATOM 2934 C CA . SER B 1 180 ? -3.994 0.173 -5.801 1 91.44 180 SER B CA 1
ATOM 2935 C C . SER B 1 180 ? -3.164 -1.079 -6.066 1 91.44 180 SER B C 1
ATOM 2937 O O . SER B 1 180 ? -3.189 -2.025 -5.277 1 91.44 180 SER B O 1
ATOM 2939 N N . ALA B 1 181 ? -2.529 -1.139 -7.199 1 90.94 181 ALA B N 1
ATOM 2940 C CA . ALA B 1 181 ? -1.539 -2.148 -7.562 1 90.94 181 ALA B CA 1
ATOM 2941 C C . ALA B 1 181 ? -0.334 -1.511 -8.25 1 90.94 181 ALA B C 1
ATOM 2943 O O . ALA B 1 181 ? -0.49 -0.648 -9.117 1 90.94 181 ALA B O 1
ATOM 2944 N N . LEU B 1 182 ? 0.824 -1.823 -7.723 1 83.25 182 LEU B N 1
ATOM 2945 C CA . LEU B 1 182 ? 2.045 -1.419 -8.414 1 83.25 182 LEU B CA 1
ATOM 2946 C C . LEU B 1 182 ? 2.391 -2.4 -9.523 1 83.25 182 LEU B C 1
ATOM 2948 O O . LEU B 1 182 ? 2.623 -3.584 -9.266 1 83.25 182 LEU B O 1
ATOM 2952 N N . CYS B 1 183 ? 2.416 -1.904 -10.703 1 81.94 183 CYS B N 1
ATOM 2953 C CA . CYS B 1 183 ? 2.574 -2.793 -11.852 1 81.94 183 CYS B CA 1
ATOM 2954 C C . CYS B 1 183 ? 3.725 -2.34 -12.742 1 81.94 183 CYS B C 1
ATOM 2956 O O . CYS B 1 183 ? 3.926 -1.14 -12.938 1 81.94 183 CYS B O 1
ATOM 2958 N N . THR B 1 184 ? 4.496 -3.35 -13.203 1 79.88 184 THR B N 1
ATOM 2959 C CA . THR B 1 184 ? 5.441 -3.07 -14.273 1 79.88 184 THR B CA 1
ATOM 2960 C C . THR B 1 184 ? 4.719 -2.922 -15.609 1 79.88 184 THR B C 1
ATOM 2962 O O . THR B 1 184 ? 3.521 -3.197 -15.711 1 79.88 184 THR B O 1
ATOM 2965 N N . GLU B 1 185 ? 5.434 -2.477 -16.594 1 81.06 185 GLU B N 1
ATOM 2966 C CA . GLU B 1 185 ? 4.855 -2.314 -17.922 1 81.06 185 GLU B CA 1
ATOM 2967 C C . GLU B 1 185 ? 4.297 -3.635 -18.438 1 81.06 185 GLU B C 1
ATOM 2969 O O . GLU B 1 185 ? 3.24 -3.658 -19.078 1 81.06 185 GLU B O 1
ATOM 2974 N N . LYS B 1 186 ? 5.023 -4.688 -18.141 1 82.62 186 LYS B N 1
ATOM 2975 C CA . LYS B 1 186 ? 4.617 -6 -18.625 1 82.62 186 LYS B CA 1
ATOM 2976 C C . LYS B 1 186 ? 3.334 -6.469 -17.938 1 82.62 186 LYS B C 1
ATOM 2978 O O . LYS B 1 186 ? 2.572 -7.254 -18.516 1 82.62 186 LYS B O 1
ATOM 2983 N N . GLU B 1 187 ? 3.08 -5.891 -16.797 1 87.56 187 GLU B N 1
ATOM 2984 C CA . GLU B 1 187 ? 1.939 -6.352 -16.016 1 87.56 187 GLU B CA 1
ATOM 2985 C C . GLU B 1 187 ? 0.714 -5.477 -16.25 1 87.56 187 GLU B C 1
ATOM 2987 O O . GLU B 1 187 ? -0.41 -5.867 -15.938 1 87.56 187 GLU B O 1
ATOM 2992 N N . ARG B 1 188 ? 0.852 -4.402 -16.828 1 88.56 188 ARG B N 1
ATOM 2993 C CA . ARG B 1 188 ? -0.204 -3.402 -16.938 1 88.56 188 ARG B CA 1
ATOM 2994 C C . ARG B 1 188 ? -1.417 -3.963 -17.672 1 88.56 188 ARG B C 1
ATOM 2996 O O . ARG B 1 188 ? -2.553 -3.791 -17.219 1 88.56 188 ARG B O 1
ATOM 3003 N N . PRO B 1 189 ? -1.214 -4.652 -18.781 1 90.69 189 PRO B N 1
ATOM 3004 C CA . PRO B 1 189 ? -2.385 -5.188 -19.469 1 90.69 189 PRO B CA 1
ATOM 3005 C C . PRO B 1 189 ? -3.201 -6.145 -18.609 1 90.69 189 PRO B C 1
ATOM 3007 O O . PRO B 1 189 ? -4.434 -6.148 -18.672 1 90.69 189 PRO B O 1
ATOM 3010 N N . PHE B 1 190 ? -2.533 -6.898 -17.859 1 93.19 190 PHE B N 1
ATOM 3011 C CA . PHE B 1 190 ? -3.221 -7.832 -16.969 1 93.19 190 PHE B CA 1
ATOM 3012 C C . PHE B 1 190 ? -4.098 -7.082 -15.977 1 93.19 190 PHE B C 1
ATOM 3014 O O . PHE B 1 190 ? -5.281 -7.402 -15.82 1 93.19 190 PHE B O 1
ATOM 3021 N N . PHE B 1 191 ? -3.627 -6.09 -15.328 1 93.44 191 PHE B N 1
ATOM 3022 C CA . PHE B 1 191 ? -4.375 -5.375 -14.297 1 93.44 191 PHE B CA 1
ATOM 3023 C C . PHE B 1 191 ? -5.469 -4.516 -14.922 1 93.44 191 PHE B C 1
ATOM 3025 O O . PHE B 1 191 ? -6.535 -4.332 -14.336 1 93.44 191 PHE B O 1
ATOM 3032 N N . GLU B 1 192 ? -5.199 -4.02 -16.094 1 91.69 192 GLU B N 1
ATOM 3033 C CA . GLU B 1 192 ? -6.262 -3.332 -16.828 1 91.69 192 GLU B CA 1
ATOM 3034 C C . GLU B 1 192 ? -7.457 -4.25 -17.047 1 91.69 192 GLU B C 1
ATOM 3036 O O . GLU B 1 192 ? -8.602 -3.848 -16.844 1 91.69 192 GLU B O 1
ATOM 3041 N N . ALA B 1 193 ? -7.125 -5.453 -17.422 1 91.94 193 ALA B N 1
ATOM 3042 C CA . ALA B 1 193 ? -8.172 -6.441 -17.641 1 91.94 193 ALA B CA 1
ATOM 3043 C C . ALA B 1 193 ? -8.922 -6.762 -16.359 1 91.94 193 ALA B C 1
ATOM 3045 O O . ALA B 1 193 ? -10.078 -7.18 -16.391 1 91.94 193 ALA B O 1
ATOM 3046 N N . CYS B 1 194 ? -8.312 -6.555 -15.258 1 93.88 194 CYS B N 1
ATOM 3047 C CA . CYS B 1 194 ? -8.914 -6.832 -13.961 1 93.88 194 CYS B CA 1
ATOM 3048 C C . CYS B 1 194 ? -9.742 -5.641 -13.477 1 93.88 194 CYS B C 1
ATOM 3050 O O . CYS B 1 194 ? -10.391 -5.715 -12.43 1 93.88 194 CYS B O 1
ATOM 3052 N N . GLY B 1 195 ? -9.648 -4.492 -14.172 1 90.75 195 GLY B N 1
ATOM 3053 C CA . GLY B 1 195 ? -10.469 -3.35 -13.805 1 90.75 195 GLY B CA 1
ATOM 3054 C C . GLY B 1 195 ? -9.664 -2.211 -13.203 1 90.75 195 GLY B C 1
ATOM 3055 O O . GLY B 1 195 ? -10.227 -1.246 -12.688 1 90.75 195 GLY B O 1
ATOM 3056 N N . PHE B 1 196 ? -8.367 -2.381 -13.281 1 90.44 196 PHE B N 1
ATOM 3057 C CA . PHE B 1 196 ? -7.52 -1.294 -12.812 1 90.44 196 PHE B CA 1
ATOM 3058 C C . PHE B 1 196 ? -7.246 -0.294 -13.93 1 90.44 196 PHE B C 1
ATOM 3060 O O . PHE B 1 196 ? -7.238 -0.659 -15.109 1 90.44 196 PHE B O 1
ATOM 3067 N N . GLY B 1 197 ? -7.031 0.904 -13.57 1 86.19 197 GLY B N 1
ATOM 3068 C CA . GLY B 1 197 ? -6.715 1.963 -14.516 1 86.19 197 GLY B CA 1
ATOM 3069 C C . GLY B 1 197 ? -6.102 3.186 -13.859 1 86.19 197 GLY B C 1
ATOM 3070 O O . GLY B 1 197 ? -5.738 3.148 -12.68 1 86.19 197 GLY B O 1
ATOM 3071 N N . ASP B 1 198 ? -5.953 4.184 -14.711 1 76.44 198 ASP B N 1
ATOM 3072 C CA . ASP B 1 198 ? -5.438 5.445 -14.188 1 76.44 198 ASP B CA 1
ATOM 3073 C C . ASP B 1 198 ? -6.508 6.188 -13.391 1 76.44 198 ASP B C 1
ATOM 3075 O O . ASP B 1 198 ? -7.703 6.043 -13.664 1 76.44 198 ASP B O 1
ATOM 3079 N N . ASP B 1 199 ? -6.098 6.785 -12.273 1 68.56 199 ASP B N 1
ATOM 3080 C CA . ASP B 1 199 ? -7.09 7.531 -11.508 1 68.56 199 ASP B CA 1
ATOM 3081 C C . ASP B 1 199 ? -7.406 8.867 -12.172 1 68.56 199 ASP B C 1
ATOM 3083 O O . ASP B 1 199 ? -6.723 9.273 -13.117 1 68.56 199 ASP B O 1
ATOM 3087 N N . MET B 1 200 ? -8.523 9.398 -11.727 1 65.31 200 MET B N 1
ATOM 3088 C CA . MET B 1 200 ? -9.023 10.648 -12.289 1 65.31 200 MET B CA 1
ATOM 3089 C C . MET B 1 200 ? -8.047 11.789 -12.047 1 65.31 200 MET B C 1
ATOM 3091 O O . MET B 1 200 ? -8.008 12.758 -12.805 1 65.31 200 MET B O 1
ATOM 3095 N N . MET B 1 201 ? -7.262 11.672 -10.984 1 65.81 201 MET B N 1
ATOM 3096 C CA . MET B 1 201 ? -6.336 12.742 -10.633 1 65.81 201 MET B CA 1
ATOM 3097 C C . MET B 1 201 ? -4.973 12.523 -11.281 1 65.81 201 MET B C 1
ATOM 3099 O O . MET B 1 201 ? -4.07 13.352 -11.141 1 65.81 201 MET B O 1
ATOM 3103 N N . GLY B 1 202 ? -4.863 11.445 -12.047 1 70.44 202 GLY B N 1
ATOM 3104 C CA . GLY B 1 202 ? -3.582 11.141 -12.672 1 70.44 202 GLY B CA 1
ATOM 3105 C C . GLY B 1 202 ? -2.494 10.812 -11.672 1 70.44 202 GLY B C 1
ATOM 3106 O O . GLY B 1 202 ? -1.335 11.188 -11.852 1 70.44 202 GLY B O 1
ATOM 3107 N N . SER B 1 203 ? -2.912 10.25 -10.633 1 73.56 203 SER B N 1
ATOM 3108 C CA . SER B 1 203 ? -1.943 9.93 -9.586 1 73.56 203 SER B CA 1
ATOM 3109 C C . SER B 1 203 ? -0.937 8.891 -10.062 1 73.56 203 SER B C 1
ATOM 3111 O O . SER B 1 203 ? -1.274 8.008 -10.852 1 73.56 203 SER B O 1
ATOM 3113 N N . THR B 1 204 ? 0.344 9.133 -9.688 1 74.12 204 THR B N 1
ATOM 3114 C CA . THR B 1 204 ? 1.419 8.195 -9.992 1 74.12 204 THR B CA 1
ATOM 3115 C C . THR B 1 204 ? 2.078 7.691 -8.719 1 74.12 204 THR B C 1
ATOM 3117 O O . THR B 1 204 ? 2.066 8.375 -7.691 1 74.12 204 THR B O 1
ATOM 3120 N N . THR B 1 205 ? 2.527 6.461 -8.82 1 77.06 205 THR B N 1
ATOM 3121 C CA . THR B 1 205 ? 3.277 5.918 -7.691 1 77.06 205 THR B CA 1
ATOM 3122 C C . THR B 1 205 ? 4.758 6.266 -7.812 1 77.06 205 THR B C 1
ATOM 3124 O O . THR B 1 205 ? 5.34 6.168 -8.891 1 77.06 205 THR B O 1
ATOM 3127 N N . MET B 1 206 ? 5.305 6.707 -6.742 1 79.62 206 MET B N 1
ATOM 3128 C CA . MET B 1 206 ? 6.738 6.945 -6.625 1 79.62 206 MET B CA 1
ATOM 3129 C C . MET B 1 206 ? 7.363 6.008 -5.598 1 79.62 206 MET B C 1
ATOM 3131 O O . MET B 1 206 ? 6.723 5.66 -4.602 1 79.62 206 MET B O 1
ATOM 3135 N N . LEU B 1 207 ? 8.562 5.559 -5.973 1 83.25 207 LEU B N 1
ATOM 3136 C CA . LEU B 1 207 ? 9.297 4.684 -5.066 1 83.25 207 LEU B CA 1
ATOM 3137 C C . LEU B 1 207 ? 10.453 5.434 -4.406 1 83.25 207 LEU B C 1
ATOM 3139 O O . LEU B 1 207 ? 11.094 6.273 -5.039 1 83.25 207 LEU B O 1
ATOM 3143 N N . TYR B 1 208 ? 10.586 5.109 -3.176 1 84.19 208 TYR B N 1
ATOM 3144 C CA . TYR B 1 208 ? 11.711 5.707 -2.477 1 84.19 208 TYR B CA 1
ATOM 3145 C C . TYR B 1 208 ? 13.031 5.121 -2.965 1 84.19 208 TYR B C 1
ATOM 3147 O O . TYR B 1 208 ? 13.25 3.91 -2.869 1 84.19 208 TYR B O 1
ATOM 3155 N N . THR B 1 209 ? 13.961 5.867 -3.611 1 68.62 209 THR B N 1
ATOM 3156 C CA . THR B 1 209 ? 15.172 5.418 -4.289 1 68.62 209 THR B CA 1
ATOM 3157 C C . THR B 1 209 ? 16.406 5.871 -3.529 1 68.62 209 THR B C 1
ATOM 3159 O O . THR B 1 209 ? 17.531 5.602 -3.953 1 68.62 209 THR B O 1
ATOM 3162 N N . ARG B 1 210 ? 16.25 6.688 -2.559 1 63.06 210 ARG B N 1
ATOM 3163 C CA . ARG B 1 210 ? 17.453 7.223 -1.934 1 63.06 210 ARG B CA 1
ATOM 3164 C C . ARG B 1 210 ? 18.266 6.109 -1.288 1 63.06 210 ARG B C 1
ATOM 3166 O O . ARG B 1 210 ? 17.719 5.234 -0.619 1 63.06 210 ARG B O 1
ATOM 3173 N N . ASN B 1 211 ? 19.406 5.648 -2.027 1 53.97 211 ASN B N 1
ATOM 3174 C CA . ASN B 1 211 ? 20.422 4.676 -1.652 1 53.97 211 ASN B CA 1
ATOM 3175 C C . ASN B 1 211 ? 20.922 4.902 -0.229 1 53.97 211 ASN B C 1
ATOM 3177 O O . ASN B 1 211 ? 21.359 6 0.108 1 53.97 211 ASN B O 1
ATOM 3181 N N . VAL B 1 212 ? 20.328 4.352 0.779 1 44.03 212 VAL B N 1
ATOM 3182 C CA . VAL B 1 212 ? 20.953 4.391 2.094 1 44.03 212 VAL B CA 1
ATOM 3183 C C . VAL B 1 212 ? 22.391 3.865 1.996 1 44.03 212 VAL B C 1
ATOM 3185 O O . VAL B 1 212 ? 23.047 3.645 3.016 1 44.03 212 VAL B O 1
ATOM 3188 N N . HIS B 1 213 ? 22.969 3.43 0.954 1 37.81 213 HIS B N 1
ATOM 3189 C CA . HIS B 1 213 ? 24.312 2.863 1.041 1 37.81 213 HIS B CA 1
ATOM 3190 C C . HIS B 1 213 ? 25.297 3.879 1.592 1 37.81 213 HIS B C 1
ATOM 3192 O O . HIS B 1 213 ? 26.5 3.596 1.689 1 37.81 213 HIS B O 1
ATOM 3198 N N . LYS B 1 214 ? 25.094 5.145 1.948 1 31.47 214 LYS B N 1
ATOM 3199 C CA . LYS B 1 214 ? 26.406 5.574 2.408 1 31.47 214 LYS B CA 1
ATOM 3200 C C . LYS B 1 214 ? 26.766 4.914 3.736 1 31.47 214 LYS B C 1
ATOM 3202 O O . LYS B 1 214 ? 25.938 4.828 4.637 1 31.47 214 LYS B O 1
#

Organism: Setaria italica (NCBI:txid4555)

pLDDT: mean 73.73, std 25.47, range [21.64, 98.62]

Nearest PDB structures (foldseek):
  7dal-assembly1_B  TM=8.879E-01  e=1.165E-11  Oryza sativa Japonica Group
  7daj-assembly1_B  TM=8.853E-01  e=1.927E-11  Oryza sativa Japonica Group
  6k5m-assembly1_A  TM=9.052E-01  e=4.100E-11  Oryza sativa Japonica Group
  7dai-assembly2_C  TM=8.664E-01  e=6.369E-11  Oryza sativa Japonica Group
  7dai-assembly1_A-2  TM=8.791E-01  e=8.723E-11  Oryza sativa Japonica Group

Secondary structure (DSSP, 8-state):
----------------------------------PPPEEEE--GGG--HHHHHHHHHHTT--SGGGTS---TT---PPPPHHHHHHHHHT-SEEEEEEEETHHHHTGGGSSS-----------TT-EEEEEEEEEEE-SSSEEEEEEEEE-GGG-SSSHHHHHHHHHHHHHHHTT--EEEEEE-TTTHHHHHHTTEE--TT--EEEEE------/----------------------------------PPPEEEE--GGG--HHHHHHHHHHTT--SGGGTS---TT---PPPPHHHHHHHHHT-SEEEEEEEETHHHHTGGGSSS-----------TT-EEEEEEEEEEE-SSSEEEEEEEEE-GGG-SSSHHHHHHHHHHHHHHHTT--EEEEEE-TTTHHHHHHTTEE--TT--EEEEE------

InterPro domains:
  IPR000182 GNAT domain [PF00583] (122-196)
  IPR000182 GNAT domain [PS51186] (65-211)
  IPR016181 Acyl-CoA N-acyltransferase [SSF55729] (121-196)
  IPR039143 Glucosamine 6-phosphate N-acetyltransferase-like [PTHR13355] (39-206)

Radius of gyration: 32.82 Å; Cα contacts (8 Å, |Δi|>4): 672; chains: 2; bounding box: 65×97×130 Å